Protein AF-A0A8S0UYD2-F1 (afdb_monomer)

Foldseek 3Di:
DVVVVQVVPDDDDDDQPADLEFPPLLAFAVPDDRDAQDCDPVDPDHCLVVVLVVVLVVLVVRVVVDPDLADDGNHDDPPPPPVVCRNVVRLVSNQVSNVVVPSHHDDDDDPVRRVVVVVVVVDDDDDDDDDDPFDANDPPRTPCCLVPAPVVQLVLLVVLVVLLLQLVVLCVQQDPDPPAQDLVLQVVLSVVCPPPCRSSNVDDPVVVVVSVVSNVVSVVSSLRSNQQSVQVVVCVPVVDPDPDDRDGDDDDPPVVVQDDCLQQDFDDPPDAREADDDDSDPDDDFDDDDHHYFAWFLCVVVLVVVCCVPVVADEDELVVLLVVLLVVVDPSNVVSVVCVVVVHDDQLLVSLVSVLVCVVVVPDPHHDYPPPDLAPNNVVNNCVVVVDDDQAAEAADDDPVLSVVRVVVQDPRDAYADDDDDDDDDDDDDDDDDHDDHDDDDDDDDDDDDDDGHDPQTDPVSVVVVVVSNVNRVVVLVVCVVVVRYDYFHSSDDPVVSSVSVVVVVVVVVVPDDD

pLDDT: mean 77.82, std 22.18, range [22.12, 98.69]

Radius of gyration: 37.87 Å; Cα contacts (8 Å, |Δi|>4): 490; chains: 1; bounding box: 91×52×120 Å

Sequence (515 aa):
MSDFFFSFTQIFTGIFPIHYDPPDGFTFEINDVSPPIQDDDLLFDYNVEERVNDFVAAALLQANVTRTNHIMWTMGTDFRYQYATSWFRQMDKFIHYVKMDGRVNALYSTPSIYTDAKHAANEQWPLKTGDFFPYADHENAYWTGYFTSRPALKRHVREMSGYFLAARQLEFFKGRNSSGPSTDALADALAIAQHHDAVSGTERQHVASDYALRLSIGYKEAEKVVASSLALLTDLRLNTTYEDSVPEFQQCPLLNISYCPPSEAHLTDEKSLIIIAYNALGWKRKEVIRIPVSGPGSGKGTQCAKIVQHFGYTHLSAGDLLREEIKSGSENGTMIQNMIKEGKLVPSELTVKLLQRAMNESGNDKFLIDGFPRNEENRVAFESVIGIVPEFVLFFDCSEEEMERRLLSRNQVKHVLCVPNGNFHVLSVSSTILCVFYLSSIYLPASFFSCLKGREDDNIETIKKRFKVFMESLPVIEYYNSKEKVRKIDAGKPVEEVFEAVKAVFTSSYDKVPA

InterPro domains:
  IPR000602 Glycoside hydrolase family 38, N-terminal domain [PF01074] (9-137)
  IPR000850 Adenylate kinase/UMP-CMP kinase [MF_00235] (289-507)
  IPR000850 Adenylate kinase/UMP-CMP kinase [PR00094] (291-304)
  IPR000850 Adenylate kinase/UMP-CMP kinase [PR00094] (319-333)
  IPR000850 Adenylate kinase/UMP-CMP kinase [PR00094] (367-383)
  IPR000850 Adenylate kinase/UMP-CMP kinase [PR00094] (455-470)
  IPR000850 Adenylate kinase/UMP-CMP kinase [cd01428] (295-498)
  IPR011013 Galactose mutarotase-like domain superfamily [SSF74650] (239-296)
  IPR011330 Glycoside hydrolase/deacetylase, beta/alpha-barrel [SSF88713] (7-138)
  IPR015341 Glycoside hydrolase family 38, central domain [PF09261] (141-233)
  IPR015341 Glycoside hydrolase family 38, central domain [SM00872] (141-215)
  IPR027291 Glycoside hydrolase 38, N-terminal domain superfamily [G3DSA:3.20.110.10] (4-104)
  IPR027417 P-loop containing nucleoside triphosphate hydrolase [G3DSA:3.40.50.300] (286-509)
  IPR027417 P-loop containing nucleoside triphosphate hydrolase [SSF52540] (295-507)
  IPR028995 Glycoside hydrolase families 57/38, central domain superfamily [SSF88688] (140-234)
  IPR033690 Adenylate kinase, conserved site [PS00113] (367-378)
  IPR037094 Glycoside hydrolase family 38, central domain superfamily [G3DSA:1.20.1270.50] (105-183)
  IPR037094 Glycoside hydrolase family 38, central domain superfamily [G3DSA:1.20.1270.50] (184-238)
  IPR050843 Glycosyl Hydrolase Family 38 [PTHR11607] (8-294)

Organism: NCBI:txid158383

Structure (mmCIF, N/CA/C/O backbone):
data_AF-A0A8S0UYD2-F1
#
_entry.id   AF-A0A8S0UYD2-F1
#
loop_
_atom_site.group_PDB
_atom_site.id
_atom_site.type_symbol
_atom_site.label_atom_id
_atom_site.label_alt_id
_atom_site.label_comp_id
_atom_site.label_asym_id
_atom_site.label_entity_id
_atom_site.label_seq_id
_atom_site.pdbx_PDB_ins_code
_atom_site.Cartn_x
_atom_site.Cartn_y
_atom_site.Cartn_z
_atom_site.occupancy
_atom_site.B_iso_or_equiv
_atom_site.auth_seq_id
_atom_site.auth_comp_id
_atom_site.auth_asym_id
_atom_site.auth_atom_id
_atom_site.pdbx_PDB_model_num
ATOM 1 N N . MET A 1 1 ? -19.304 -16.989 -25.440 1.00 44.22 1 MET A N 1
ATOM 2 C CA . MET A 1 1 ? -19.434 -15.738 -24.649 1.00 44.22 1 MET A CA 1
ATOM 3 C C . MET A 1 1 ? -18.085 -15.267 -24.108 1.00 44.22 1 MET A C 1
ATOM 5 O O . MET A 1 1 ? -17.885 -14.066 -24.048 1.00 44.22 1 MET A O 1
ATOM 9 N N . SER A 1 2 ? -17.161 -16.182 -23.782 1.00 51.31 2 SER A N 1
ATOM 10 C CA . SER A 1 2 ? -15.748 -15.904 -23.471 1.00 51.31 2 SER A CA 1
ATOM 11 C C . SER A 1 2 ? -15.058 -15.018 -24.517 1.00 51.31 2 SER A C 1
ATOM 13 O O . SER A 1 2 ? -14.596 -13.924 -24.209 1.00 51.31 2 SER A O 1
ATOM 15 N N . ASP A 1 3 ? -15.062 -15.468 -25.770 1.00 49.41 3 ASP A N 1
ATOM 16 C CA . ASP A 1 3 ? -14.160 -14.970 -26.818 1.00 49.41 3 ASP A CA 1
ATOM 17 C C . ASP A 1 3 ? -14.470 -13.530 -27.244 1.00 49.41 3 ASP A C 1
ATOM 19 O O . ASP A 1 3 ? -13.602 -12.824 -27.745 1.00 49.41 3 ASP A O 1
ATOM 23 N N . PHE A 1 4 ? -15.698 -13.069 -26.984 1.00 48.72 4 PHE A N 1
ATOM 24 C CA . PHE A 1 4 ? -16.138 -11.722 -27.327 1.00 48.72 4 PHE A CA 1
ATOM 25 C C . PHE A 1 4 ? -15.575 -10.653 -26.384 1.00 48.72 4 PHE A C 1
ATOM 27 O O . PHE A 1 4 ? -15.396 -9.526 -26.817 1.00 48.72 4 PHE A O 1
ATOM 34 N N . PHE A 1 5 ? -15.280 -10.968 -25.116 1.00 52.75 5 PHE A N 1
ATOM 35 C CA . PHE A 1 5 ? -14.714 -9.978 -24.186 1.00 52.75 5 PHE A CA 1
ATOM 36 C C . PHE A 1 5 ? -13.197 -9.813 -24.344 1.00 52.75 5 PHE A C 1
ATOM 38 O O . PHE A 1 5 ? -12.697 -8.700 -24.190 1.00 52.75 5 PHE A O 1
ATOM 45 N N . PHE A 1 6 ? -12.471 -10.883 -24.692 1.00 57.59 6 PHE A N 1
ATOM 46 C CA . PHE A 1 6 ? -11.002 -10.878 -24.714 1.00 57.59 6 PHE A CA 1
ATOM 47 C C . PHE A 1 6 ? -10.389 -9.840 -25.671 1.00 57.59 6 PHE A C 1
ATOM 49 O O . PHE A 1 6 ? -9.350 -9.271 -25.344 1.00 57.59 6 PHE A O 1
ATOM 56 N N . SER A 1 7 ? -11.023 -9.537 -26.811 1.00 67.44 7 SER A N 1
ATOM 57 C CA . SER A 1 7 ? -10.506 -8.534 -27.758 1.00 67.44 7 SER A CA 1
ATOM 58 C C . SER A 1 7 ? -10.722 -7.081 -27.318 1.00 67.44 7 SER A C 1
ATOM 60 O O . SER A 1 7 ? -10.004 -6.199 -27.783 1.00 67.44 7 SER A O 1
ATOM 62 N N . PHE A 1 8 ? -11.690 -6.802 -26.436 1.00 81.44 8 PHE A N 1
ATOM 63 C CA . PHE A 1 8 ? -11.972 -5.438 -25.957 1.00 81.44 8 PHE A CA 1
ATOM 64 C C . PHE A 1 8 ? -11.162 -5.045 -24.713 1.00 81.44 8 PHE A C 1
ATOM 66 O O . PHE A 1 8 ? -11.155 -3.875 -24.341 1.00 81.44 8 PHE A O 1
ATOM 73 N N . THR A 1 9 ? -10.474 -5.995 -24.074 1.00 88.38 9 THR A N 1
ATOM 74 C CA . THR A 1 9 ? -9.682 -5.773 -22.849 1.00 88.38 9 THR A CA 1
ATOM 75 C C . THR A 1 9 ? -8.192 -6.066 -23.053 1.00 88.38 9 THR A C 1
ATOM 77 O O . THR A 1 9 ? -7.515 -6.515 -22.130 1.00 88.38 9 THR A O 1
ATOM 80 N N . GLN A 1 10 ? -7.684 -5.867 -24.271 1.00 91.94 10 GLN A N 1
ATOM 81 C CA . GLN A 1 10 ? -6.274 -6.076 -24.608 1.00 91.94 10 GLN A CA 1
ATOM 82 C C . GLN A 1 10 ? -5.419 -4.830 -24.334 1.00 91.94 10 GLN A C 1
ATOM 84 O O . GLN A 1 10 ? -5.886 -3.698 -24.451 1.00 91.94 10 GLN A O 1
ATOM 89 N N . ILE A 1 11 ? -4.141 -5.047 -24.027 1.00 94.44 11 ILE A N 1
ATOM 90 C CA . ILE A 1 11 ? -3.106 -4.013 -23.928 1.00 94.44 11 ILE A CA 1
ATOM 91 C C . ILE A 1 11 ? -1.831 -4.535 -24.598 1.00 94.44 11 ILE A C 1
ATOM 93 O O . ILE A 1 11 ? -1.551 -5.732 -24.547 1.00 94.44 11 ILE A O 1
ATOM 97 N N . PHE A 1 12 ? -1.059 -3.658 -25.242 1.00 95.19 12 PHE A N 1
ATOM 98 C CA . PHE A 1 12 ? 0.257 -4.033 -25.755 1.00 95.19 12 PHE A CA 1
ATOM 99 C C . PHE A 1 12 ? 1.236 -4.194 -24.584 1.00 95.19 12 PHE A C 1
ATOM 101 O O . PHE A 1 12 ? 1.373 -3.292 -23.759 1.00 95.19 12 PHE A O 1
ATOM 108 N N . THR A 1 13 ? 1.909 -5.341 -24.490 1.00 95.75 13 THR A N 1
ATOM 109 C CA . THR A 1 13 ? 2.834 -5.652 -23.390 1.00 95.75 13 THR A CA 1
ATOM 110 C C . THR A 1 13 ? 4.209 -5.997 -23.944 1.00 95.75 13 THR A C 1
ATOM 112 O O . THR A 1 13 ? 4.386 -7.031 -24.585 1.00 95.75 13 THR A O 1
ATOM 115 N N . GLY A 1 14 ? 5.188 -5.133 -23.677 1.00 93.88 14 GLY A N 1
ATOM 116 C CA . GLY A 1 14 ? 6.603 -5.448 -23.852 1.00 93.88 14 GLY A CA 1
ATOM 117 C C . GLY A 1 14 ? 7.161 -6.107 -22.592 1.00 93.88 14 GLY A C 1
ATOM 118 O O . GLY A 1 14 ? 6.870 -5.659 -21.487 1.00 93.88 14 GLY A O 1
ATOM 119 N N . ILE A 1 15 ? 7.970 -7.150 -22.766 1.00 95.56 15 ILE A N 1
ATOM 120 C CA . ILE A 1 15 ? 8.764 -7.776 -21.702 1.00 95.56 15 ILE A CA 1
ATOM 121 C C . ILE A 1 15 ? 10.227 -7.494 -22.044 1.00 95.56 15 ILE A C 1
ATOM 123 O O . ILE A 1 15 ? 10.635 -7.722 -23.186 1.00 95.56 15 ILE A O 1
ATOM 127 N N . PHE A 1 16 ? 11.003 -6.954 -21.103 1.00 96.25 16 PHE A N 1
ATOM 128 C CA . PHE A 1 16 ? 12.426 -6.708 -21.339 1.00 96.25 16 PHE A CA 1
ATOM 129 C C . PHE A 1 16 ? 13.197 -8.038 -21.356 1.00 96.25 16 PHE A C 1
ATOM 131 O O . PHE A 1 16 ? 12.876 -8.912 -20.553 1.00 96.25 16 PHE A O 1
ATOM 138 N N . PRO A 1 17 ? 14.190 -8.231 -22.249 1.00 93.44 17 PRO A N 1
ATOM 139 C CA . PRO A 1 17 ? 14.828 -9.541 -22.400 1.00 93.44 17 PRO A CA 1
ATOM 140 C C . PRO A 1 17 ? 15.665 -10.009 -21.201 1.00 93.44 17 PRO A C 1
ATOM 142 O O . PRO A 1 17 ? 15.887 -11.210 -21.078 1.00 93.44 17 PRO A O 1
ATOM 145 N N . ILE A 1 18 ? 16.167 -9.083 -20.371 1.00 90.75 18 ILE A N 1
ATOM 146 C CA . ILE A 1 18 ? 17.077 -9.381 -19.250 1.00 90.75 18 ILE A CA 1
ATOM 147 C C . ILE A 1 18 ? 16.688 -8.568 -18.004 1.00 90.75 18 ILE A C 1
ATOM 149 O O . ILE A 1 18 ? 16.123 -9.119 -17.066 1.00 90.75 18 ILE A O 1
ATOM 153 N N . HIS A 1 19 ? 16.958 -7.258 -18.001 1.00 92.31 19 HIS A N 1
ATOM 154 C CA . HIS A 1 19 ? 16.721 -6.355 -16.868 1.00 92.31 19 HIS A CA 1
ATOM 155 C C . HIS A 1 19 ? 16.067 -5.042 -17.332 1.00 92.31 19 HIS A C 1
ATOM 157 O O . HIS A 1 19 ? 15.808 -4.860 -18.523 1.00 92.31 19 HIS A O 1
ATOM 163 N N . TYR A 1 20 ? 15.812 -4.127 -16.394 1.00 96.31 20 TYR A N 1
ATOM 164 C CA . TYR A 1 20 ? 15.424 -2.737 -16.673 1.00 96.31 20 TYR A CA 1
ATOM 165 C C . TYR A 1 20 ? 16.623 -1.773 -16.770 1.00 96.31 20 TYR A C 1
ATOM 167 O O . TYR A 1 20 ? 16.424 -0.568 -16.891 1.00 96.31 20 TYR A O 1
ATOM 175 N N . ASP A 1 21 ? 17.847 -2.298 -16.734 1.00 94.50 21 ASP A N 1
ATOM 176 C CA . ASP A 1 21 ? 19.098 -1.538 -16.837 1.00 94.50 21 ASP A CA 1
ATOM 177 C C . ASP A 1 21 ? 19.468 -1.254 -18.311 1.00 94.50 21 ASP A C 1
ATOM 179 O O . ASP A 1 21 ? 18.866 -1.836 -19.225 1.00 94.50 21 ASP A O 1
ATOM 183 N N . PRO A 1 22 ? 20.461 -0.382 -18.583 1.00 95.38 22 PRO A N 1
ATOM 184 C CA . PRO A 1 22 ? 21.109 -0.324 -19.891 1.00 95.38 22 PRO A CA 1
ATOM 185 C C . PRO A 1 22 ? 21.814 -1.657 -20.208 1.00 95.38 22 PRO A C 1
ATOM 187 O O . PRO A 1 22 ? 22.077 -2.445 -19.298 1.00 95.38 22 PRO A O 1
ATOM 190 N N . PRO A 1 23 ? 22.202 -1.908 -21.470 1.00 95.31 23 PRO A N 1
ATOM 191 C CA . PRO A 1 23 ? 23.140 -2.984 -21.777 1.00 95.31 23 PRO A CA 1
ATOM 192 C C . PRO A 1 23 ? 24.472 -2.807 -21.029 1.00 95.31 23 PRO A C 1
ATOM 194 O O . PRO A 1 23 ? 24.881 -1.681 -20.724 1.00 95.31 23 PRO A O 1
ATOM 197 N N . ASP A 1 24 ? 25.175 -3.914 -20.784 1.00 93.25 24 ASP A N 1
ATOM 198 C CA . ASP A 1 24 ? 26.468 -3.907 -20.095 1.00 93.25 24 ASP A CA 1
ATOM 199 C C . ASP A 1 24 ? 27.457 -2.928 -20.753 1.00 93.25 24 ASP A C 1
ATOM 201 O O . ASP A 1 24 ? 27.665 -2.938 -21.967 1.00 93.25 24 ASP A O 1
ATOM 205 N N . GLY A 1 25 ? 28.066 -2.057 -19.942 1.00 93.62 25 GLY A N 1
ATOM 206 C CA . GLY A 1 25 ? 28.987 -1.018 -20.414 1.00 93.62 25 GLY A CA 1
ATOM 207 C C . GLY A 1 25 ? 28.327 0.274 -20.922 1.00 93.62 25 GLY A C 1
ATOM 208 O O . GLY A 1 25 ? 29.028 1.100 -21.514 1.00 93.62 25 GLY A O 1
ATOM 209 N N . PHE A 1 26 ? 27.023 0.484 -20.690 1.00 95.50 26 PHE A N 1
ATOM 210 C CA . PHE A 1 26 ? 26.283 1.703 -21.074 1.00 95.50 26 PHE A CA 1
ATOM 211 C C . PHE A 1 26 ? 25.668 2.474 -19.884 1.00 95.50 26 PHE A C 1
ATOM 213 O O . PHE A 1 26 ? 24.672 3.187 -20.034 1.00 95.50 26 PHE A O 1
ATOM 220 N N . THR A 1 27 ? 26.277 2.366 -18.699 1.00 94.62 27 THR A N 1
ATOM 221 C CA . THR A 1 27 ? 25.845 3.049 -17.462 1.00 94.62 27 THR A CA 1
ATOM 222 C C . THR A 1 27 ? 26.747 4.249 -17.168 1.00 94.62 27 THR A C 1
ATOM 224 O O . THR A 1 27 ? 27.957 4.083 -17.017 1.00 94.62 27 THR A O 1
ATOM 227 N N . PHE A 1 28 ? 26.182 5.461 -17.086 1.00 93.94 28 PHE A N 1
ATOM 228 C CA . PHE A 1 28 ? 26.949 6.720 -17.160 1.00 93.94 28 PHE A CA 1
ATOM 229 C C . PHE A 1 28 ? 26.735 7.683 -15.976 1.00 93.94 28 PHE A C 1
ATOM 231 O O . PHE A 1 28 ? 26.745 8.903 -16.154 1.00 93.94 28 PHE A O 1
ATOM 238 N N . GLU A 1 29 ? 26.543 7.173 -14.759 1.00 91.00 29 GLU A N 1
ATOM 239 C CA . GLU A 1 29 ? 26.453 8.021 -13.560 1.00 91.00 29 GLU A CA 1
ATOM 240 C C . GLU A 1 29 ? 27.824 8.600 -13.142 1.00 91.00 29 GLU A C 1
ATOM 242 O O . GLU A 1 29 ? 28.879 8.190 -13.629 1.00 91.00 29 GLU A O 1
ATOM 247 N N . ILE A 1 30 ? 27.833 9.559 -12.209 1.00 83.38 30 ILE A N 1
ATOM 248 C CA . ILE A 1 30 ? 29.071 9.967 -11.526 1.00 83.38 30 ILE A CA 1
ATOM 249 C C . ILE A 1 30 ? 29.693 8.755 -10.811 1.00 83.38 30 ILE A C 1
ATOM 251 O O . ILE A 1 30 ? 29.009 8.048 -10.073 1.00 83.38 30 ILE A O 1
ATOM 255 N N . ASN A 1 31 ? 31.009 8.583 -10.977 1.00 78.81 31 ASN A N 1
ATOM 256 C CA . ASN A 1 31 ? 31.818 7.483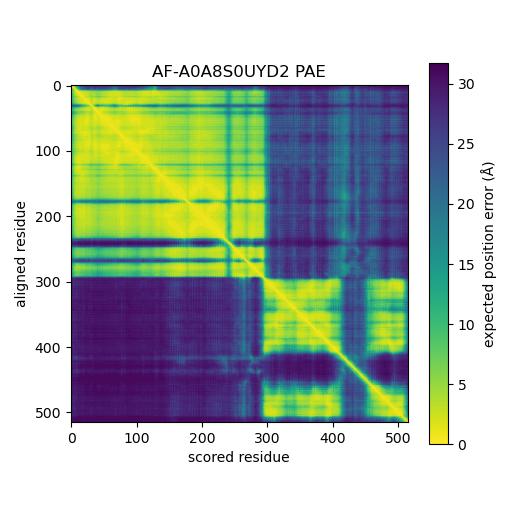 -10.431 1.00 78.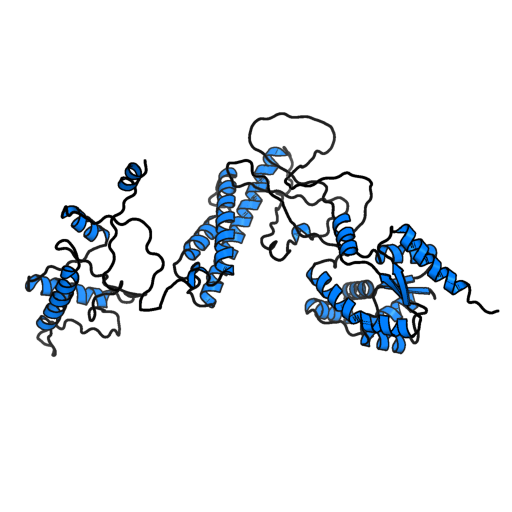81 31 ASN A CA 1
ATOM 257 C C . ASN A 1 31 ? 31.439 6.078 -10.947 1.00 78.81 31 ASN A C 1
ATOM 259 O O . ASN A 1 31 ? 31.791 5.088 -10.306 1.00 78.81 31 ASN A O 1
ATOM 263 N N . ASP A 1 32 ? 30.733 5.981 -12.077 1.00 71.75 32 ASP A N 1
ATOM 264 C CA . ASP A 1 32 ? 30.424 4.698 -12.715 1.00 71.75 32 ASP A CA 1
ATOM 265 C C . ASP A 1 32 ? 31.609 4.138 -13.529 1.00 71.75 32 ASP A C 1
ATOM 267 O O . ASP A 1 32 ? 32.587 4.837 -13.802 1.00 71.75 32 ASP A O 1
ATOM 271 N N . VAL A 1 33 ? 31.532 2.855 -13.889 1.00 68.56 33 VAL A N 1
ATOM 272 C CA . VAL A 1 33 ? 32.661 2.064 -14.418 1.00 68.56 33 VAL A CA 1
ATOM 273 C C . VAL A 1 33 ? 32.737 2.083 -15.953 1.00 68.56 33 VAL A C 1
ATOM 275 O O . VAL A 1 33 ? 33.790 1.798 -16.523 1.00 68.56 33 VAL A O 1
ATOM 278 N N . SER A 1 34 ? 31.643 2.419 -16.646 1.00 87.88 34 SER A N 1
ATOM 279 C CA . SER A 1 34 ? 31.587 2.354 -18.114 1.00 87.88 34 SER A CA 1
ATOM 280 C C . SER A 1 34 ? 32.520 3.378 -18.777 1.00 87.88 34 SER A C 1
ATOM 282 O O . SER A 1 34 ? 32.443 4.566 -18.446 1.00 87.88 34 SER A O 1
ATOM 284 N N . PRO A 1 35 ? 33.340 2.985 -19.771 1.00 89.56 35 PRO A N 1
ATOM 285 C CA . PRO A 1 35 ? 34.218 3.924 -20.454 1.00 89.56 35 PRO A CA 1
ATOM 286 C C . PRO A 1 35 ? 33.399 4.977 -21.228 1.00 89.56 35 PRO A C 1
ATOM 288 O O . PRO A 1 35 ? 32.506 4.615 -22.012 1.00 89.56 35 PRO A O 1
ATOM 291 N N . PRO A 1 36 ? 33.675 6.280 -21.027 1.00 92.31 36 PRO A N 1
ATOM 292 C CA . PRO A 1 36 ? 33.047 7.347 -21.796 1.00 92.31 36 PRO A CA 1
ATOM 293 C C . PRO A 1 36 ? 33.545 7.333 -23.244 1.00 92.31 36 PRO A C 1
ATOM 295 O O . PRO A 1 36 ? 34.636 6.838 -23.525 1.00 92.31 36 PRO A O 1
ATOM 298 N N . ILE A 1 37 ? 32.788 7.950 -24.152 1.00 95.56 37 ILE A N 1
ATOM 299 C CA . ILE A 1 37 ? 33.316 8.333 -25.460 1.00 95.56 37 ILE A CA 1
ATOM 300 C C . ILE A 1 37 ? 34.303 9.492 -25.267 1.00 95.56 37 ILE A C 1
ATOM 302 O O . ILE A 1 37 ? 33.920 10.599 -24.855 1.00 95.56 37 ILE A O 1
ATOM 306 N N . GLN A 1 38 ? 35.560 9.208 -25.591 1.00 95.62 38 GLN A N 1
ATOM 307 C CA . GLN A 1 38 ? 36.653 10.149 -25.786 1.00 95.62 38 GLN A CA 1
ATOM 308 C C . GLN A 1 38 ? 36.742 10.412 -27.302 1.00 95.62 38 GLN A C 1
ATOM 310 O O . GLN A 1 38 ? 37.099 9.523 -28.076 1.00 95.62 38 GLN A O 1
ATOM 315 N N . ASP A 1 39 ? 36.331 11.610 -27.715 1.00 96.69 39 ASP A N 1
ATOM 316 C CA . ASP A 1 39 ? 36.219 12.076 -29.103 1.00 96.69 39 ASP A CA 1
ATOM 317 C C . ASP A 1 39 ? 37.016 13.365 -29.387 1.00 96.69 39 ASP A C 1
ATOM 319 O O . ASP A 1 39 ? 36.940 13.901 -30.493 1.00 96.69 39 ASP A O 1
ATOM 323 N N . ASP A 1 40 ? 37.782 13.851 -28.409 1.00 95.88 40 ASP A N 1
ATOM 324 C CA . ASP A 1 40 ? 38.728 14.955 -28.548 1.00 95.88 40 ASP A CA 1
ATOM 325 C C . ASP A 1 40 ? 40.058 14.385 -29.062 1.00 95.88 40 ASP A C 1
ATOM 327 O O . ASP A 1 40 ? 40.718 13.589 -28.385 1.00 95.88 40 ASP A O 1
ATOM 331 N N . ASP A 1 41 ? 40.440 14.758 -30.282 1.00 94.75 41 ASP A N 1
ATOM 332 C CA . ASP A 1 41 ? 41.656 14.295 -30.955 1.00 94.75 41 ASP A CA 1
ATOM 333 C C . ASP A 1 41 ? 42.945 14.903 -30.372 1.00 94.75 41 ASP A C 1
ATOM 335 O O . ASP A 1 41 ? 44.047 14.449 -30.692 1.00 94.75 41 ASP A O 1
ATOM 339 N N . LEU A 1 42 ? 42.824 15.891 -29.477 1.00 96.75 42 LEU A N 1
ATOM 340 C CA . LEU A 1 42 ? 43.932 16.487 -28.728 1.00 96.75 42 LEU A CA 1
ATOM 341 C C . LEU A 1 42 ? 44.203 15.773 -27.393 1.00 96.75 42 LEU A C 1
ATOM 343 O O . LEU A 1 42 ? 45.209 16.061 -26.737 1.00 96.75 42 LEU A O 1
ATOM 347 N N . LEU A 1 43 ? 43.324 14.855 -26.979 1.00 95.12 43 LEU A N 1
ATOM 348 C CA . LEU A 1 43 ? 43.462 14.049 -25.767 1.00 95.12 43 LEU A CA 1
ATOM 349 C C . LEU A 1 43 ? 43.851 12.601 -26.108 1.00 95.12 43 LEU A C 1
ATOM 351 O O . LEU A 1 43 ? 43.548 12.079 -27.180 1.00 95.12 43 LEU A O 1
ATOM 355 N N . PHE A 1 44 ? 44.533 11.929 -25.178 1.00 94.94 44 PHE A N 1
ATOM 356 C CA . PHE A 1 44 ? 44.845 10.504 -25.323 1.00 94.94 44 PHE A CA 1
ATOM 357 C C . PHE A 1 44 ? 43.581 9.631 -25.242 1.00 94.94 44 PHE A C 1
ATOM 359 O O . PHE A 1 44 ? 42.501 10.102 -24.884 1.00 94.94 44 PHE A O 1
ATOM 366 N N . ASP A 1 45 ? 43.728 8.352 -25.589 1.00 93.38 45 ASP A N 1
ATOM 367 C CA . ASP A 1 45 ? 42.693 7.321 -25.437 1.00 93.38 45 ASP A CA 1
ATOM 368 C C . ASP A 1 45 ? 41.388 7.592 -26.222 1.00 93.38 45 ASP A C 1
ATOM 370 O O . ASP A 1 45 ? 40.297 7.227 -25.785 1.00 93.38 45 ASP A O 1
ATOM 374 N N . TYR A 1 46 ? 41.499 8.223 -27.402 1.00 96.81 46 TYR A N 1
ATOM 375 C CA . TYR A 1 46 ? 40.399 8.379 -28.365 1.00 96.81 46 TYR A CA 1
ATOM 376 C C . TYR A 1 46 ? 39.798 7.012 -28.731 1.00 96.81 46 TYR A C 1
ATOM 378 O O . TYR A 1 46 ? 40.512 6.135 -29.221 1.00 96.81 46 TYR A O 1
ATOM 386 N N . ASN A 1 47 ? 38.489 6.828 -28.522 1.00 97.56 47 ASN A N 1
ATOM 387 C CA . ASN A 1 47 ? 37.855 5.500 -28.537 1.00 97.56 47 ASN A CA 1
ATOM 388 C C . ASN A 1 47 ? 36.511 5.424 -29.293 1.00 97.56 47 ASN A C 1
ATOM 390 O O . ASN A 1 47 ? 35.763 4.459 -29.134 1.00 97.56 47 ASN A O 1
ATOM 394 N N . VAL A 1 48 ? 36.187 6.417 -30.131 1.00 97.88 48 VAL A N 1
ATOM 395 C CA . VAL A 1 48 ? 34.885 6.503 -30.828 1.00 97.88 48 VAL A CA 1
ATOM 396 C C . VAL A 1 48 ? 34.521 5.220 -31.588 1.00 97.88 48 VAL A C 1
ATOM 398 O O . VAL A 1 48 ? 33.402 4.731 -31.445 1.00 97.88 48 VAL A O 1
ATOM 401 N N . GLU A 1 49 ? 35.443 4.655 -32.376 1.00 97.56 49 GLU A N 1
ATOM 402 C CA . GLU A 1 49 ? 35.172 3.455 -33.186 1.00 97.56 49 GLU A CA 1
ATOM 403 C C . GLU A 1 49 ? 34.852 2.226 -32.318 1.00 97.56 49 GLU A C 1
ATOM 405 O O . GLU A 1 49 ? 33.889 1.509 -32.594 1.00 97.56 49 GLU A O 1
ATOM 410 N N . GLU A 1 50 ? 35.613 2.011 -31.242 1.00 97.81 50 GLU A N 1
ATOM 411 C CA . GLU A 1 50 ? 35.393 0.937 -30.265 1.00 97.81 50 GLU A CA 1
ATOM 412 C C . GLU A 1 50 ? 33.993 1.046 -29.649 1.00 97.81 50 GLU A C 1
ATOM 414 O O . GLU A 1 50 ? 33.189 0.120 -29.747 1.00 97.81 50 GLU A O 1
ATOM 419 N N . ARG A 1 51 ? 33.644 2.224 -29.120 1.00 97.81 51 ARG A N 1
ATOM 420 C CA . ARG A 1 51 ? 32.359 2.433 -28.440 1.00 97.81 51 ARG A CA 1
ATOM 421 C C . ARG A 1 51 ? 31.169 2.353 -29.401 1.00 97.81 51 ARG A C 1
ATOM 423 O O . ARG A 1 51 ? 30.118 1.832 -29.028 1.00 97.81 51 ARG A O 1
ATOM 430 N N . VAL A 1 52 ? 31.311 2.801 -30.651 1.00 98.38 52 VAL A N 1
ATOM 431 C CA . VAL A 1 52 ? 30.281 2.595 -31.688 1.00 98.38 52 VAL A CA 1
ATOM 432 C C . VAL A 1 52 ? 30.125 1.108 -32.025 1.00 98.38 52 VAL A C 1
ATOM 434 O O . VAL A 1 52 ? 28.993 0.640 -32.160 1.00 98.38 52 VAL A O 1
ATOM 437 N N . ASN A 1 53 ? 31.220 0.346 -32.114 1.00 98.44 53 ASN A N 1
ATOM 438 C CA . ASN A 1 53 ? 31.162 -1.102 -32.323 1.00 98.44 53 ASN A CA 1
ATOM 439 C C . ASN A 1 53 ? 30.446 -1.822 -31.167 1.00 98.44 53 ASN A C 1
ATOM 441 O O . ASN A 1 53 ? 29.569 -2.646 -31.440 1.00 98.44 53 ASN A O 1
ATOM 445 N N . ASP A 1 54 ? 30.732 -1.463 -29.910 1.00 98.12 54 ASP A N 1
ATOM 446 C CA . ASP A 1 54 ? 30.017 -1.981 -28.733 1.00 98.12 54 ASP A CA 1
ATOM 447 C C . ASP A 1 54 ? 28.508 -1.706 -28.828 1.00 98.12 54 ASP A C 1
ATOM 449 O O . ASP A 1 54 ? 27.683 -2.599 -28.614 1.00 98.12 54 ASP A O 1
ATOM 453 N N . PHE A 1 55 ? 28.136 -0.470 -29.188 1.00 98.38 55 PHE A N 1
ATOM 454 C CA . PHE A 1 55 ? 26.737 -0.048 -29.289 1.00 98.38 55 PHE A CA 1
ATOM 455 C C . PHE A 1 55 ? 25.995 -0.861 -30.356 1.00 98.38 55 PHE A C 1
ATOM 457 O O . PHE A 1 55 ? 24.903 -1.378 -30.111 1.00 98.38 55 PHE A O 1
ATOM 464 N N . VAL A 1 56 ? 26.598 -1.005 -31.541 1.00 98.44 56 VAL A N 1
ATOM 465 C CA . VAL A 1 56 ? 26.041 -1.791 -32.649 1.00 98.44 56 VAL A CA 1
ATOM 466 C C . VAL A 1 56 ? 25.906 -3.266 -32.256 1.00 98.44 56 VAL A C 1
ATOM 468 O O . VAL A 1 56 ? 24.863 -3.865 -32.518 1.00 98.44 56 VAL A O 1
ATOM 471 N N . ALA A 1 57 ? 26.908 -3.848 -31.590 1.00 98.25 57 ALA A N 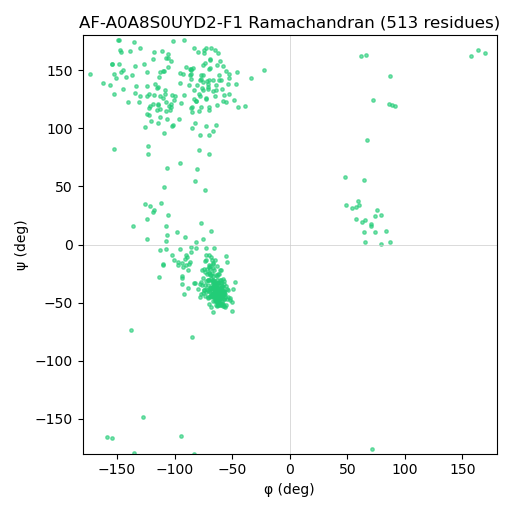1
ATOM 472 C CA . ALA A 1 57 ? 26.872 -5.240 -31.145 1.00 98.25 57 ALA A CA 1
ATOM 473 C C . ALA A 1 57 ? 25.734 -5.500 -30.142 1.00 98.25 57 ALA A C 1
ATOM 475 O O . ALA A 1 57 ? 24.930 -6.415 -30.348 1.00 98.25 57 ALA A O 1
ATOM 476 N N . ALA A 1 58 ? 25.606 -4.661 -29.109 1.00 97.81 58 ALA A N 1
ATOM 477 C CA . ALA A 1 58 ? 24.523 -4.753 -28.129 1.00 97.81 58 ALA A CA 1
ATOM 478 C C . ALA A 1 58 ? 23.136 -4.553 -28.773 1.00 97.81 58 ALA A C 1
ATOM 480 O O . ALA A 1 58 ? 22.183 -5.271 -28.456 1.00 97.81 58 ALA A O 1
ATOM 481 N N . ALA A 1 59 ? 23.016 -3.617 -29.723 1.00 98.19 59 ALA A N 1
ATOM 482 C CA . ALA A 1 59 ? 21.752 -3.326 -30.395 1.00 98.19 59 ALA A CA 1
ATOM 483 C C . ALA A 1 59 ? 21.293 -4.502 -31.271 1.00 98.19 59 ALA A C 1
ATOM 485 O O . ALA A 1 59 ? 20.129 -4.903 -31.217 1.00 98.19 59 ALA A O 1
ATOM 486 N N . LEU A 1 60 ? 22.210 -5.102 -32.037 1.00 97.81 60 LEU A N 1
ATOM 487 C CA . LEU A 1 60 ? 21.918 -6.274 -32.865 1.00 97.81 60 LEU A CA 1
ATOM 488 C C . LEU A 1 60 ? 21.573 -7.510 -32.020 1.00 97.81 60 LEU A C 1
ATOM 490 O O . LEU A 1 60 ? 20.673 -8.266 -32.393 1.00 97.81 60 LEU A O 1
ATOM 494 N N . LEU A 1 61 ? 22.215 -7.687 -30.859 1.00 96.88 61 LEU A N 1
ATOM 495 C CA . LEU A 1 61 ? 21.903 -8.772 -29.925 1.00 96.88 61 LEU A CA 1
ATOM 496 C C . LEU A 1 61 ? 20.456 -8.681 -29.414 1.00 96.88 61 LEU A C 1
ATOM 498 O O . LEU A 1 61 ? 19.731 -9.676 -29.450 1.00 96.88 61 LEU A O 1
ATOM 502 N N . GLN A 1 62 ? 19.996 -7.492 -29.012 1.00 97.75 62 GLN A N 1
ATOM 503 C CA . GLN A 1 62 ? 18.604 -7.297 -28.588 1.00 97.75 62 GLN A CA 1
ATOM 504 C C . GLN A 1 62 ? 17.608 -7.362 -29.759 1.00 97.75 62 GLN A C 1
ATOM 506 O O . GLN A 1 62 ? 16.494 -7.872 -29.599 1.00 97.75 62 GLN A O 1
ATOM 511 N N . ALA A 1 63 ? 17.990 -6.876 -30.944 1.00 97.56 63 ALA A N 1
ATOM 512 C CA . ALA A 1 63 ? 17.156 -6.960 -32.141 1.00 97.56 63 ALA A CA 1
ATOM 513 C C . ALA A 1 63 ? 16.860 -8.419 -32.530 1.00 97.56 63 ALA A C 1
ATOM 515 O O . ALA A 1 63 ? 15.735 -8.731 -32.907 1.00 97.56 63 ALA A O 1
ATOM 516 N N . ASN A 1 64 ? 17.818 -9.334 -32.345 1.00 97.19 64 ASN A N 1
ATOM 517 C CA . ASN A 1 64 ? 17.656 -10.760 -32.651 1.00 97.19 64 ASN A CA 1
ATOM 518 C C . ASN A 1 64 ? 16.533 -11.457 -31.847 1.00 97.19 64 ASN A C 1
ATOM 520 O O . ASN A 1 64 ? 16.003 -12.476 -32.282 1.00 97.19 64 ASN A O 1
ATOM 524 N N . VAL A 1 65 ? 16.137 -10.908 -30.690 1.00 96.69 65 VAL A N 1
ATOM 525 C CA . VAL A 1 65 ? 15.030 -11.430 -29.859 1.00 96.69 65 VAL A CA 1
ATOM 526 C C . VAL A 1 65 ? 13.764 -10.562 -29.910 1.00 96.69 65 VAL A C 1
ATOM 528 O O . VAL A 1 65 ? 12.807 -10.810 -29.177 1.00 96.69 65 VAL A O 1
ATOM 531 N N . THR A 1 66 ? 13.724 -9.556 -30.790 1.00 96.75 66 THR A N 1
ATOM 532 C CA . THR A 1 66 ? 12.655 -8.549 -30.859 1.00 96.75 66 THR A CA 1
ATOM 533 C C . THR A 1 66 ? 12.020 -8.513 -32.256 1.00 96.75 66 THR A C 1
ATOM 535 O O . THR A 1 66 ? 12.709 -8.355 -33.254 1.00 96.75 66 THR A O 1
ATOM 538 N N . ARG A 1 67 ? 10.683 -8.617 -32.360 1.00 96.94 67 ARG A N 1
ATOM 539 C CA . ARG A 1 67 ? 9.968 -8.380 -33.639 1.00 96.94 67 ARG A CA 1
ATOM 540 C C . ARG A 1 67 ? 10.021 -6.897 -34.016 1.00 96.94 67 ARG A C 1
ATOM 542 O O . ARG A 1 67 ? 9.978 -6.071 -33.112 1.00 96.94 67 ARG A O 1
ATOM 549 N N . THR A 1 68 ? 9.962 -6.570 -35.309 1.00 97.19 68 THR A N 1
ATOM 550 C CA . THR A 1 68 ? 10.229 -5.238 -35.908 1.00 97.19 68 THR A CA 1
ATOM 551 C C . THR A 1 68 ? 11.683 -4.764 -35.794 1.00 97.19 68 THR A C 1
ATOM 553 O O . THR A 1 68 ? 12.456 -5.217 -34.960 1.00 97.19 68 THR A O 1
ATOM 556 N N . ASN A 1 69 ? 12.032 -3.768 -36.607 1.00 97.00 69 ASN A N 1
ATOM 557 C CA . ASN A 1 69 ? 13.297 -3.026 -36.598 1.00 97.00 69 ASN A CA 1
ATOM 558 C C . ASN A 1 69 ? 13.412 -1.973 -35.469 1.00 97.00 69 ASN A C 1
ATOM 560 O O . ASN A 1 69 ? 14.225 -1.056 -35.568 1.00 97.00 69 ASN A O 1
ATOM 564 N N . HIS A 1 70 ? 12.595 -2.067 -34.415 1.00 98.12 70 HIS A N 1
ATOM 565 C CA . HIS A 1 70 ? 12.597 -1.130 -33.288 1.00 98.12 70 HIS A CA 1
ATOM 566 C C . HIS A 1 70 ? 12.861 -1.876 -31.976 1.00 98.12 70 HIS A C 1
ATOM 568 O O . HIS A 1 70 ? 12.054 -2.710 -31.565 1.00 98.12 70 HIS A O 1
ATOM 574 N N . ILE A 1 71 ? 13.947 -1.528 -31.286 1.00 98.06 71 ILE A N 1
ATOM 575 C CA . ILE A 1 71 ? 14.256 -1.958 -29.912 1.00 98.06 71 ILE A CA 1
ATOM 576 C C . ILE A 1 71 ? 14.156 -0.766 -28.950 1.00 98.06 71 ILE A C 1
ATOM 578 O O . ILE A 1 71 ? 14.090 0.381 -29.390 1.00 98.06 71 ILE A O 1
ATOM 582 N N . MET A 1 72 ? 14.139 -1.033 -27.645 1.00 98.12 72 MET A N 1
ATOM 583 C CA . MET A 1 72 ? 14.172 -0.002 -26.606 1.00 98.12 72 MET A CA 1
ATOM 584 C C . MET A 1 72 ? 15.254 -0.342 -25.586 1.00 98.12 72 MET A C 1
ATOM 586 O O . MET A 1 72 ? 15.264 -1.452 -25.053 1.00 98.12 72 MET A O 1
ATOM 590 N N . TRP A 1 73 ? 16.133 0.622 -25.315 1.00 98.12 73 TRP A N 1
ATOM 591 C CA . TRP A 1 73 ? 17.078 0.584 -24.201 1.00 98.12 73 TRP A CA 1
ATOM 592 C C . TRP A 1 73 ? 16.537 1.442 -23.068 1.00 98.12 73 TRP A C 1
ATOM 594 O O . TRP A 1 73 ? 16.253 2.629 -23.246 1.00 98.12 73 TRP A O 1
ATOM 604 N N . THR A 1 74 ? 16.395 0.841 -21.896 1.00 97.56 74 THR A N 1
ATOM 605 C CA . THR A 1 74 ? 16.085 1.531 -20.648 1.00 97.56 74 THR A CA 1
ATOM 606 C C . THR A 1 74 ? 17.368 2.159 -20.116 1.00 97.56 74 THR A C 1
ATOM 608 O O . THR A 1 74 ? 18.058 1.602 -19.274 1.00 97.56 74 THR A O 1
ATOM 611 N N . MET A 1 75 ? 17.724 3.324 -20.665 1.00 96.94 75 MET A N 1
ATOM 612 C CA . MET A 1 75 ? 18.922 4.073 -20.277 1.00 96.94 75 MET A CA 1
ATOM 613 C C . MET A 1 75 ? 18.761 4.664 -18.869 1.00 96.94 75 MET A C 1
ATOM 615 O O . MET A 1 75 ? 18.455 5.844 -18.726 1.00 96.94 75 MET A O 1
ATOM 619 N N . GLY A 1 76 ? 18.927 3.846 -17.832 1.00 94.19 76 GLY A N 1
ATOM 620 C CA . GLY A 1 76 ? 18.824 4.219 -16.423 1.00 94.19 76 GLY A CA 1
ATOM 621 C C . GLY A 1 76 ? 18.659 2.993 -15.526 1.00 94.19 76 GLY A C 1
ATOM 622 O O . GLY A 1 76 ? 18.398 1.901 -16.007 1.00 94.19 76 GLY A O 1
ATOM 623 N N . THR A 1 77 ? 18.816 3.176 -14.218 1.00 92.69 77 THR A N 1
ATOM 624 C CA . THR A 1 77 ? 18.538 2.154 -13.193 1.00 92.69 77 THR A CA 1
ATOM 625 C C . THR A 1 77 ? 18.205 2.867 -11.869 1.00 92.69 77 THR A C 1
ATOM 627 O O . THR A 1 77 ? 17.964 4.082 -11.869 1.00 92.69 77 THR A O 1
ATOM 630 N N . ASP A 1 78 ? 18.180 2.149 -10.749 1.00 94.50 78 ASP A N 1
ATOM 631 C CA . ASP A 1 78 ? 17.822 2.627 -9.411 1.00 94.50 78 ASP A CA 1
ATOM 632 C C . ASP A 1 78 ? 18.479 3.971 -9.052 1.00 94.50 78 ASP A C 1
ATOM 634 O O . ASP A 1 78 ? 19.704 4.095 -8.967 1.00 94.50 78 ASP A O 1
ATOM 638 N N . PHE A 1 79 ? 17.639 4.987 -8.819 1.00 93.94 79 PHE A N 1
ATOM 639 C CA . PHE A 1 79 ? 18.016 6.332 -8.355 1.00 93.94 79 PHE A CA 1
ATOM 640 C C . PHE A 1 79 ? 19.176 6.996 -9.132 1.00 93.94 79 PHE A C 1
ATOM 642 O O . PHE A 1 79 ? 19.972 7.751 -8.561 1.00 93.94 79 PHE A O 1
ATOM 649 N N . ARG A 1 80 ? 19.270 6.726 -10.441 1.00 92.56 80 ARG A N 1
ATOM 650 C CA . ARG A 1 80 ? 20.217 7.373 -11.365 1.00 92.56 80 ARG A CA 1
ATOM 651 C C . ARG A 1 80 ? 19.707 8.725 -11.880 1.00 92.56 80 ARG A C 1
ATOM 653 O O . ARG A 1 80 ? 18.630 9.181 -11.508 1.00 92.56 80 ARG A O 1
ATOM 660 N N . TYR A 1 81 ? 20.511 9.373 -12.724 1.00 95.25 81 TYR A N 1
ATOM 661 C CA . TYR A 1 81 ? 20.350 10.749 -13.213 1.00 95.25 81 TYR A CA 1
ATOM 662 C C . TYR A 1 81 ? 20.484 11.826 -12.123 1.00 95.25 81 TYR A C 1
ATOM 664 O O . TYR A 1 81 ? 20.076 12.970 -12.331 1.00 95.25 81 TYR A O 1
ATOM 672 N N . GLN A 1 82 ? 21.140 11.510 -10.997 1.00 94.19 82 GLN A N 1
ATOM 673 C CA . GLN A 1 82 ? 21.475 12.502 -9.964 1.00 94.19 82 GLN A CA 1
ATOM 674 C C . GLN A 1 82 ? 22.344 13.628 -10.537 1.00 94.19 82 GLN A C 1
ATOM 676 O O . GLN A 1 82 ? 22.149 14.796 -10.199 1.00 94.19 82 GLN A O 1
ATOM 681 N N . TYR A 1 83 ? 23.234 13.297 -11.477 1.00 94.62 83 TYR A N 1
ATOM 682 C CA . TYR A 1 83 ? 23.842 14.270 -12.380 1.00 94.62 83 TYR A CA 1
ATOM 683 C C . TYR A 1 83 ? 23.585 13.882 -13.838 1.00 94.62 83 TYR A C 1
ATOM 685 O O . TYR A 1 83 ? 24.449 13.367 -14.550 1.00 94.62 83 TYR A O 1
ATOM 693 N N . ALA A 1 84 ? 22.359 14.161 -14.284 1.00 96.00 84 ALA A N 1
ATOM 694 C CA . ALA A 1 84 ? 21.847 13.842 -15.615 1.00 96.00 84 ALA A CA 1
ATOM 695 C C . ALA A 1 84 ? 22.780 14.228 -16.783 1.00 96.00 84 ALA A C 1
ATOM 697 O O . ALA A 1 84 ? 22.831 13.517 -17.784 1.00 96.00 84 ALA A O 1
ATOM 698 N N . THR A 1 85 ? 23.564 15.306 -16.661 1.00 96.00 85 THR A N 1
ATOM 699 C CA . THR A 1 85 ? 24.548 15.727 -17.676 1.00 96.00 85 THR A CA 1
ATOM 700 C C . THR A 1 85 ? 25.581 14.643 -17.994 1.00 96.00 85 THR A C 1
ATOM 702 O O . THR A 1 85 ? 26.036 14.566 -19.133 1.00 96.00 85 THR A O 1
ATOM 705 N N . SER A 1 86 ? 25.944 13.785 -17.031 1.00 94.56 86 SER A N 1
ATOM 706 C CA . SER A 1 86 ? 26.870 12.673 -17.280 1.00 94.56 86 SER A CA 1
ATOM 707 C C . SER A 1 86 ? 26.293 11.677 -18.290 1.00 94.56 86 SER A C 1
ATOM 709 O O . SER A 1 86 ? 26.972 11.328 -19.256 1.00 94.56 86 SER A O 1
ATOM 711 N N . TRP A 1 87 ? 25.013 11.327 -18.132 1.00 96.12 87 TRP A N 1
ATOM 712 C CA . TRP A 1 87 ? 24.265 10.465 -19.045 1.00 96.12 87 TRP A CA 1
ATOM 713 C C . TRP A 1 87 ? 24.020 11.130 -20.402 1.00 96.12 87 TRP A C 1
ATOM 715 O O . TRP A 1 87 ? 24.389 10.566 -21.431 1.00 96.12 87 TRP A O 1
ATOM 725 N N . PHE A 1 88 ? 23.444 12.339 -20.420 1.00 97.44 88 PHE A N 1
ATOM 726 C CA . PHE A 1 88 ? 23.106 13.037 -21.668 1.00 97.44 88 PHE A CA 1
ATOM 727 C C . PHE A 1 88 ? 24.337 13.307 -22.540 1.00 97.44 88 PHE A C 1
ATOM 729 O O . PHE A 1 88 ? 24.298 13.034 -23.734 1.00 97.44 88 PHE A O 1
ATOM 736 N N . ARG A 1 89 ? 25.474 13.705 -21.952 1.00 96.06 89 ARG A N 1
ATOM 737 C CA . ARG A 1 89 ? 26.733 13.897 -22.695 1.00 96.06 89 ARG A CA 1
ATOM 738 C C . ARG A 1 89 ? 27.195 12.632 -23.423 1.00 96.06 89 ARG A C 1
ATOM 740 O O . ARG A 1 89 ? 27.762 12.743 -24.504 1.00 96.06 89 ARG A O 1
ATOM 747 N N . GLN A 1 90 ? 27.000 11.448 -22.839 1.00 96.69 90 GLN A N 1
ATOM 748 C CA . GLN A 1 90 ? 27.362 10.193 -23.503 1.00 96.69 90 GLN A CA 1
ATOM 749 C C . GLN A 1 90 ? 26.320 9.807 -24.552 1.00 96.69 90 GLN A C 1
ATOM 751 O O . GLN A 1 90 ? 26.687 9.494 -25.680 1.00 96.69 90 GLN A O 1
ATOM 756 N N . MET A 1 91 ? 25.029 9.892 -24.223 1.00 97.88 91 MET A N 1
ATOM 757 C CA . MET A 1 91 ? 23.947 9.581 -25.162 1.00 97.88 91 MET A CA 1
ATOM 758 C C . MET A 1 91 ? 23.968 10.481 -26.408 1.00 97.88 91 MET A C 1
ATOM 760 O O . MET A 1 91 ? 23.794 9.966 -27.509 1.00 97.88 91 MET A O 1
ATOM 764 N N . ASP A 1 92 ? 24.269 11.775 -26.272 1.00 98.56 92 ASP A N 1
ATOM 765 C CA . ASP A 1 92 ? 24.436 12.701 -27.401 1.00 98.56 92 ASP A CA 1
ATOM 766 C C . ASP A 1 92 ? 25.573 12.256 -28.333 1.00 98.56 92 ASP A C 1
ATOM 768 O O . ASP A 1 92 ? 25.388 12.196 -29.551 1.00 98.56 92 ASP A O 1
ATOM 772 N N . LYS A 1 93 ? 26.729 11.874 -27.768 1.00 98.12 93 LYS A N 1
ATOM 773 C CA . LYS A 1 93 ? 27.865 11.339 -28.533 1.00 98.12 93 LYS A CA 1
ATOM 774 C C . LYS A 1 93 ? 27.518 10.017 -29.215 1.00 98.12 93 LYS A C 1
ATOM 776 O O . LYS A 1 93 ? 27.778 9.877 -30.407 1.00 98.12 93 LYS A O 1
ATOM 781 N N . PHE A 1 94 ? 26.879 9.074 -28.518 1.00 98.31 94 PHE A N 1
ATOM 782 C CA . PHE A 1 94 ? 26.422 7.822 -29.133 1.00 98.31 94 PHE A CA 1
ATOM 783 C C . PHE A 1 94 ? 25.452 8.092 -30.287 1.00 98.31 94 PHE A C 1
ATOM 785 O O . PHE A 1 94 ? 25.684 7.608 -31.389 1.00 98.31 94 PHE A O 1
ATOM 792 N N . ILE A 1 95 ? 24.421 8.919 -30.087 1.00 98.56 95 ILE A N 1
ATOM 793 C CA . ILE A 1 95 ? 23.466 9.290 -31.144 1.00 98.56 95 ILE A CA 1
ATOM 794 C C . ILE A 1 95 ? 24.184 9.948 -32.331 1.00 98.56 95 ILE A C 1
ATOM 796 O O . ILE A 1 95 ? 23.847 9.657 -33.478 1.00 98.56 95 ILE A O 1
ATOM 800 N N . HIS A 1 96 ? 25.184 10.798 -32.085 1.00 98.44 96 HIS A N 1
ATOM 801 C CA . HIS A 1 96 ? 25.974 11.441 -33.133 1.00 98.44 96 HIS A CA 1
ATOM 802 C C . HIS A 1 96 ? 26.825 10.439 -33.931 1.00 98.44 96 HIS A C 1
ATOM 804 O O . HIS A 1 96 ? 26.653 10.326 -35.147 1.00 98.44 96 HIS A O 1
ATOM 810 N N . TYR A 1 97 ? 27.708 9.687 -33.268 1.00 98.50 97 TYR A N 1
ATOM 811 C CA . TYR A 1 97 ? 28.668 8.806 -33.936 1.00 98.50 97 TYR A CA 1
ATOM 812 C C . TYR A 1 97 ? 28.020 7.549 -34.527 1.00 98.50 97 TYR A C 1
ATOM 814 O O . TYR A 1 97 ? 28.338 7.192 -35.658 1.00 98.50 97 TYR A O 1
ATOM 822 N N . VAL A 1 98 ? 27.039 6.939 -33.851 1.00 98.12 98 VAL A N 1
ATOM 823 C CA . VAL A 1 98 ? 26.279 5.794 -34.394 1.00 98.12 98 VAL A CA 1
ATOM 824 C C . VAL A 1 98 ? 25.495 6.198 -35.647 1.00 98.12 98 VAL A C 1
ATOM 826 O O . VAL A 1 98 ? 25.425 5.436 -36.608 1.00 98.12 98 VAL A O 1
ATOM 829 N N . LYS A 1 99 ? 24.952 7.422 -35.692 1.00 97.00 99 LYS A N 1
ATOM 830 C CA . LYS A 1 99 ? 24.266 7.940 -36.885 1.00 97.00 99 LYS A CA 1
ATOM 831 C C . LYS A 1 99 ? 25.220 8.239 -38.047 1.00 97.00 99 LYS A C 1
ATOM 833 O O . LYS A 1 99 ? 24.797 8.138 -39.196 1.00 97.00 99 LYS A O 1
ATOM 838 N N . MET A 1 100 ? 26.468 8.624 -37.771 1.00 97.44 100 MET A N 1
ATOM 839 C CA . MET A 1 100 ? 27.490 8.814 -38.812 1.00 97.44 100 MET A CA 1
ATOM 840 C C . MET A 1 100 ? 28.044 7.487 -39.339 1.00 97.44 100 MET A C 1
ATOM 842 O O . MET A 1 100 ? 28.310 7.381 -40.532 1.00 97.44 100 MET A O 1
ATOM 846 N N . ASP A 1 101 ? 28.164 6.478 -38.476 1.00 98.12 101 ASP A N 1
ATOM 847 C CA . ASP A 1 101 ? 28.494 5.098 -38.845 1.00 98.12 101 ASP A CA 1
ATOM 848 C C . ASP A 1 101 ? 27.401 4.447 -39.714 1.00 98.12 101 ASP A C 1
ATOM 850 O O . ASP A 1 101 ? 27.686 3.825 -40.736 1.00 98.12 101 ASP A O 1
ATOM 854 N N . GLY A 1 102 ? 26.134 4.629 -39.334 1.00 97.56 102 GLY A N 1
ATOM 855 C CA . GLY A 1 102 ? 24.977 4.275 -40.152 1.00 97.56 102 GLY A CA 1
ATOM 856 C C . GLY A 1 102 ? 24.586 2.792 -40.171 1.00 97.56 102 GLY A C 1
ATOM 857 O O . GLY A 1 102 ? 23.587 2.464 -40.814 1.00 97.56 102 GLY A O 1
ATOM 858 N N . ARG A 1 103 ? 25.287 1.888 -39.462 1.00 98.19 103 ARG A N 1
ATOM 859 C CA . ARG A 1 103 ? 24.869 0.471 -39.342 1.00 98.19 103 ARG A CA 1
ATOM 860 C C . ARG A 1 103 ? 23.552 0.305 -38.582 1.00 98.19 103 ARG A C 1
ATOM 862 O O . ARG A 1 103 ? 22.778 -0.600 -38.887 1.00 98.19 103 ARG A O 1
ATOM 869 N N . VAL A 1 104 ? 23.291 1.177 -37.608 1.00 98.00 104 VAL A N 1
ATOM 870 C CA . VAL A 1 104 ? 22.020 1.284 -36.871 1.00 98.00 104 VAL A CA 1
ATOM 871 C C . VAL A 1 104 ? 21.672 2.763 -36.664 1.00 98.00 104 VAL A C 1
ATOM 873 O O . VAL A 1 104 ? 22.515 3.636 -36.850 1.00 98.00 104 VAL A O 1
ATOM 876 N N . ASN A 1 105 ? 20.435 3.068 -36.263 1.00 98.06 105 ASN A N 1
ATOM 877 C CA . ASN A 1 105 ? 20.018 4.434 -35.934 1.00 98.06 105 ASN A CA 1
ATOM 878 C C . ASN A 1 105 ? 19.584 4.532 -34.467 1.00 98.06 105 ASN A C 1
ATOM 880 O O . ASN A 1 105 ? 18.711 3.783 -34.031 1.00 98.06 105 ASN A O 1
ATOM 884 N N . ALA A 1 106 ? 20.141 5.503 -33.742 1.00 98.06 106 ALA A N 1
ATOM 885 C CA . ALA A 1 106 ? 19.802 5.811 -32.355 1.00 98.06 106 ALA A CA 1
ATOM 886 C C . ALA A 1 106 ? 19.062 7.157 -32.248 1.00 98.06 106 ALA A C 1
ATOM 888 O O . ALA A 1 106 ? 19.286 8.071 -33.042 1.00 98.06 106 ALA A O 1
ATOM 889 N N . LEU A 1 107 ? 18.172 7.279 -31.261 1.00 98.38 107 LEU A N 1
ATOM 890 C CA . LEU A 1 107 ? 17.458 8.513 -30.928 1.00 98.38 107 LEU A CA 1
ATOM 891 C C . LEU A 1 107 ? 17.041 8.513 -29.453 1.00 98.38 107 LEU A C 1
ATOM 893 O O . LEU A 1 107 ? 16.812 7.451 -28.874 1.00 98.38 107 LEU A O 1
ATOM 897 N N . TYR A 1 108 ? 16.850 9.700 -28.875 1.00 98.69 108 TYR A N 1
ATOM 898 C CA . TYR A 1 108 ? 16.044 9.830 -27.662 1.00 98.69 108 TYR A CA 1
ATOM 899 C C . TYR A 1 108 ? 14.598 9.432 -27.953 1.00 98.69 108 TYR A C 1
ATOM 901 O O . TYR A 1 108 ? 14.031 9.818 -28.975 1.00 98.69 108 TYR A O 1
ATOM 909 N N . SER A 1 109 ? 13.996 8.671 -27.044 1.00 98.50 109 SER A N 1
ATOM 910 C CA . SER A 1 109 ? 12.635 8.157 -27.180 1.00 98.50 109 SER A CA 1
ATOM 911 C C . SER A 1 109 ? 11.965 8.056 -25.812 1.00 98.50 109 SER A C 1
ATOM 913 O O . SER A 1 109 ? 12.615 8.127 -24.771 1.00 98.50 109 SER A O 1
ATOM 915 N N . THR A 1 110 ? 10.654 7.846 -25.819 1.00 98.44 110 THR A N 1
ATOM 916 C CA . THR A 1 110 ? 9.859 7.458 -24.649 1.00 98.44 110 THR A CA 1
ATOM 917 C C . THR A 1 110 ? 9.215 6.087 -24.899 1.00 98.44 110 THR A C 1
ATOM 919 O O . THR A 1 110 ? 9.136 5.654 -26.056 1.00 98.44 110 THR A O 1
ATOM 922 N N . PRO A 1 111 ? 8.689 5.405 -23.863 1.00 98.31 111 PRO A N 1
ATOM 923 C CA . PRO A 1 111 ? 7.930 4.168 -24.048 1.00 98.31 111 PRO A CA 1
ATOM 924 C C . PRO A 1 111 ? 6.702 4.326 -24.958 1.00 98.31 111 PRO A C 1
ATOM 926 O O . PRO A 1 111 ? 6.348 3.380 -25.661 1.00 98.31 111 PRO A O 1
ATOM 929 N N . SER A 1 112 ? 6.075 5.511 -24.996 1.00 98.12 112 SER A N 1
ATOM 930 C CA . SER A 1 112 ? 4.968 5.798 -25.919 1.00 98.12 112 SER A CA 1
ATOM 931 C C . SER A 1 112 ? 5.445 5.898 -27.368 1.00 98.12 112 SER A C 1
ATOM 933 O O . SER A 1 112 ? 4.940 5.154 -28.197 1.00 98.12 112 SER A O 1
ATOM 935 N N . ILE A 1 113 ? 6.483 6.694 -27.659 1.00 98.50 113 ILE A N 1
ATOM 936 C CA . ILE A 1 113 ? 7.053 6.828 -29.016 1.00 98.50 113 ILE A CA 1
ATOM 937 C C . ILE A 1 113 ? 7.538 5.469 -29.545 1.00 98.50 113 ILE A C 1
ATOM 939 O O . ILE A 1 113 ? 7.308 5.128 -30.705 1.00 98.50 113 ILE A O 1
ATOM 943 N N . TYR A 1 114 ? 8.163 4.660 -28.682 1.00 98.31 114 TYR A N 1
ATOM 944 C CA . TYR A 1 114 ? 8.519 3.282 -29.013 1.00 98.31 114 TYR A CA 1
ATOM 945 C C . TYR A 1 114 ? 7.274 2.459 -29.372 1.00 98.31 114 TYR A C 1
ATOM 947 O O . TYR A 1 114 ? 7.233 1.857 -30.441 1.00 98.31 114 TYR A O 1
ATOM 955 N N . THR A 1 115 ? 6.244 2.463 -28.519 1.00 97.81 115 THR A N 1
ATOM 956 C CA . THR A 1 115 ? 4.997 1.708 -28.736 1.00 97.81 115 THR A CA 1
ATOM 957 C C . THR A 1 115 ? 4.270 2.138 -30.013 1.00 97.81 115 THR A C 1
ATOM 959 O O . THR A 1 115 ? 3.818 1.274 -30.764 1.00 97.81 115 THR A O 1
ATOM 962 N N . ASP A 1 116 ? 4.233 3.436 -30.317 1.00 97.94 116 ASP A N 1
ATOM 963 C CA . ASP A 1 116 ? 3.667 3.975 -31.557 1.00 97.94 116 ASP A CA 1
ATOM 964 C C . ASP A 1 116 ? 4.417 3.436 -32.787 1.00 97.94 116 ASP A C 1
ATOM 966 O O . ASP A 1 116 ? 3.790 3.013 -33.758 1.00 97.94 116 ASP A O 1
ATOM 970 N N . ALA A 1 117 ? 5.751 3.341 -32.727 1.00 97.88 117 ALA A N 1
ATOM 971 C CA . ALA A 1 117 ? 6.555 2.720 -33.782 1.00 97.88 117 ALA A CA 1
ATOM 972 C C . ALA A 1 117 ? 6.309 1.200 -33.907 1.00 97.88 117 ALA A C 1
ATOM 974 O O . ALA A 1 117 ? 6.244 0.674 -35.020 1.00 97.88 117 ALA A O 1
ATOM 975 N N . LYS A 1 118 ? 6.104 0.476 -32.791 1.00 97.56 118 LYS A N 1
ATOM 976 C CA . LYS A 1 118 ? 5.698 -0.949 -32.821 1.00 97.56 118 LYS A CA 1
ATOM 977 C C . LYS A 1 118 ? 4.318 -1.140 -33.446 1.00 97.56 118 LYS A C 1
ATOM 979 O O . LYS A 1 118 ? 4.111 -2.119 -34.160 1.00 97.56 118 LYS A O 1
ATOM 984 N N . HIS A 1 119 ? 3.391 -0.219 -33.188 1.00 96.19 119 HIS A N 1
ATOM 985 C CA . HIS A 1 119 ? 2.049 -0.242 -33.759 1.00 96.19 119 HIS A CA 1
ATOM 986 C C . HIS A 1 119 ? 2.069 0.086 -35.260 1.00 96.19 119 HIS A C 1
ATOM 988 O O . HIS A 1 119 ? 1.497 -0.657 -36.058 1.00 96.19 119 HIS A O 1
ATOM 994 N N . ALA A 1 120 ? 2.800 1.132 -35.660 1.00 97.62 120 ALA A N 1
ATOM 995 C CA . ALA A 1 120 ? 2.939 1.564 -37.051 1.00 97.62 120 ALA A CA 1
ATOM 996 C C . ALA A 1 120 ? 3.597 0.514 -37.965 1.00 97.62 120 ALA A C 1
ATOM 998 O O . ALA A 1 120 ? 3.317 0.489 -39.162 1.00 97.62 120 ALA A O 1
ATOM 999 N N . ALA A 1 121 ? 4.419 -0.386 -37.413 1.00 95.69 121 ALA A N 1
ATOM 1000 C CA . ALA A 1 121 ? 4.994 -1.511 -38.153 1.00 95.69 121 ALA A CA 1
ATOM 1001 C C . ALA A 1 121 ? 3.950 -2.541 -38.646 1.00 95.69 121 ALA A C 1
ATOM 1003 O O . ALA A 1 121 ? 4.281 -3.371 -39.486 1.00 95.69 121 ALA A O 1
ATOM 1004 N N . ASN A 1 122 ? 2.703 -2.493 -38.148 1.00 91.62 122 ASN A N 1
ATOM 1005 C CA . ASN A 1 122 ? 1.585 -3.358 -38.559 1.00 91.62 122 ASN A CA 1
ATOM 1006 C C . ASN A 1 122 ? 1.880 -4.876 -38.474 1.00 91.62 122 ASN A C 1
ATOM 1008 O O . ASN A 1 122 ? 1.356 -5.684 -39.244 1.00 91.62 122 ASN A O 1
ATOM 1012 N N . GLU A 1 123 ? 2.730 -5.263 -37.522 1.00 95.12 123 GLU A N 1
ATOM 1013 C CA . GLU A 1 123 ? 3.077 -6.658 -37.251 1.00 95.12 123 GLU A CA 1
ATOM 1014 C C . GLU A 1 123 ? 1.955 -7.426 -36.545 1.00 95.12 123 GLU A C 1
ATOM 1016 O O . GLU A 1 123 ? 1.142 -6.866 -35.805 1.00 95.12 123 GLU A O 1
ATOM 1021 N N . GLN A 1 124 ? 1.968 -8.750 -36.707 1.00 94.88 124 GLN A N 1
ATOM 1022 C CA . GLN A 1 124 ? 1.144 -9.652 -35.901 1.00 94.88 124 GLN A CA 1
ATOM 1023 C C . GLN A 1 124 ? 1.842 -9.959 -34.569 1.00 94.88 124 GLN A C 1
ATOM 1025 O O . GLN A 1 124 ? 3.020 -10.327 -34.537 1.00 94.88 124 GLN A O 1
ATOM 1030 N N . TRP A 1 125 ? 1.105 -9.868 -33.461 1.00 95.56 125 TRP A N 1
ATOM 1031 C CA . TRP A 1 125 ? 1.625 -10.057 -32.100 1.00 95.56 125 TRP A CA 1
ATOM 1032 C C . TRP A 1 125 ? 1.036 -11.317 -31.444 1.00 95.56 125 TRP A C 1
ATOM 1034 O O . TRP A 1 125 ? -0.123 -11.648 -31.696 1.00 95.56 125 TRP A O 1
ATOM 1044 N N . PRO A 1 126 ? 1.808 -12.057 -30.625 1.00 94.81 126 PRO A N 1
ATOM 1045 C CA . PRO A 1 126 ? 1.293 -13.231 -29.929 1.00 94.81 126 PRO A CA 1
ATOM 1046 C C . PRO A 1 126 ? 0.320 -12.819 -28.816 1.00 94.81 126 PRO A C 1
ATOM 1048 O O . PRO A 1 126 ? 0.585 -11.883 -28.063 1.00 94.81 126 PRO A O 1
ATOM 1051 N N . LEU A 1 127 ? -0.787 -13.550 -28.674 1.00 94.25 127 LEU A N 1
ATOM 1052 C CA . LEU A 1 127 ? -1.730 -13.348 -27.575 1.00 94.25 127 LEU A CA 1
ATOM 1053 C C . LEU A 1 127 ? -1.189 -13.979 -26.281 1.00 94.25 127 LEU A C 1
ATOM 1055 O O . LEU A 1 127 ? -0.876 -15.169 -26.254 1.00 94.25 127 LEU A O 1
ATOM 1059 N N . LYS A 1 128 ? -1.149 -13.203 -25.194 1.00 93.62 128 LYS A N 1
ATOM 1060 C CA . LYS A 1 128 ? -0.876 -13.686 -23.833 1.00 93.62 128 LYS A CA 1
ATOM 1061 C C . LYS A 1 128 ? -2.144 -13.591 -22.986 1.00 93.62 128 LYS A C 1
ATOM 1063 O O . LYS A 1 128 ? -2.732 -12.524 -22.858 1.00 93.62 128 LYS A O 1
ATOM 1068 N N . THR A 1 129 ? -2.531 -14.703 -22.367 1.00 93.38 129 THR A N 1
ATOM 1069 C CA . THR A 1 129 ? -3.629 -14.791 -21.389 1.00 93.38 129 THR A CA 1
ATOM 1070 C C . THR A 1 129 ? -3.108 -15.258 -20.027 1.00 93.38 129 THR A C 1
ATOM 1072 O O . THR A 1 129 ? -2.032 -15.857 -19.946 1.00 93.38 129 THR A O 1
ATOM 1075 N N . GLY A 1 130 ? -3.858 -15.003 -18.952 1.00 92.75 130 GLY A N 1
ATOM 1076 C CA . GLY A 1 130 ? -3.401 -15.253 -17.576 1.00 92.75 130 GLY A CA 1
ATOM 1077 C C . GLY A 1 130 ? -2.319 -14.265 -17.118 1.00 92.75 130 GLY A C 1
ATOM 1078 O O . GLY A 1 130 ? -1.959 -13.346 -17.855 1.00 92.75 130 GLY A O 1
ATOM 1079 N N . ASP A 1 131 ? -1.783 -14.465 -15.917 1.00 96.06 131 ASP A N 1
ATOM 1080 C CA . ASP A 1 131 ? -0.816 -13.561 -15.277 1.00 96.06 131 ASP A CA 1
ATOM 1081 C C . ASP A 1 131 ? 0.657 -13.971 -15.509 1.00 96.06 131 ASP A C 1
ATOM 1083 O O . ASP A 1 131 ? 0.967 -14.725 -16.437 1.00 96.06 131 ASP A O 1
ATOM 1087 N N . PHE A 1 132 ? 1.566 -13.406 -14.713 1.00 96.62 132 PHE A N 1
ATOM 1088 C CA . PHE A 1 132 ? 3.002 -13.700 -14.703 1.00 96.62 132 PHE A CA 1
ATOM 1089 C C . PHE A 1 132 ? 3.468 -14.187 -13.315 1.00 96.62 132 PHE A C 1
ATOM 1091 O O . PHE A 1 132 ? 4.587 -13.890 -12.900 1.00 96.62 132 PHE A O 1
ATOM 1098 N N . PHE A 1 133 ? 2.611 -14.899 -12.572 1.00 97.75 133 PHE A N 1
ATOM 1099 C CA . PHE A 1 133 ? 2.953 -15.456 -11.261 1.00 97.75 133 PHE A CA 1
ATOM 1100 C C . PHE A 1 133 ? 3.088 -16.991 -11.277 1.00 97.75 133 PHE A C 1
ATOM 1102 O O . PHE A 1 133 ? 2.367 -17.671 -12.007 1.00 97.75 133 PHE A O 1
ATOM 1109 N N . PRO A 1 134 ? 3.958 -17.566 -10.420 1.00 97.69 134 PRO A N 1
ATOM 1110 C CA . PRO A 1 134 ? 4.964 -16.892 -9.593 1.00 97.69 134 PRO A CA 1
ATOM 1111 C C . PRO A 1 134 ? 6.181 -16.434 -10.418 1.00 97.69 134 PRO A C 1
ATOM 1113 O O . PRO A 1 134 ? 6.506 -17.033 -11.439 1.00 97.69 134 PRO A O 1
ATOM 1116 N N . TYR A 1 135 ? 6.880 -15.402 -9.942 1.00 98.06 135 TYR A N 1
ATOM 1117 C CA . TYR A 1 135 ? 8.156 -14.962 -10.515 1.00 98.06 135 TYR A CA 1
ATOM 1118 C C . TYR A 1 135 ? 9.335 -15.738 -9.906 1.00 98.06 135 TYR A C 1
ATOM 1120 O O . TYR A 1 135 ? 9.306 -16.082 -8.720 1.00 98.06 135 TYR A O 1
ATOM 1128 N N . ALA A 1 136 ? 10.366 -15.983 -10.712 1.00 97.62 136 ALA A N 1
ATOM 1129 C CA . ALA A 1 136 ? 11.682 -16.446 -10.288 1.00 97.62 136 ALA A CA 1
ATOM 1130 C C . ALA A 1 136 ? 12.741 -15.813 -11.200 1.00 97.62 136 ALA A C 1
ATOM 1132 O O . ALA A 1 136 ? 12.567 -15.800 -12.418 1.00 97.62 136 ALA A O 1
ATOM 1133 N N . ASP A 1 137 ? 13.814 -15.290 -10.612 1.00 96.00 137 ASP A N 1
ATOM 1134 C CA . ASP A 1 137 ? 14.919 -14.623 -11.311 1.00 96.00 137 ASP A CA 1
ATOM 1135 C C . ASP A 1 137 ? 16.074 -15.585 -11.643 1.00 96.00 137 ASP A C 1
ATOM 1137 O O . ASP A 1 137 ? 16.788 -15.390 -12.624 1.00 96.00 137 ASP A O 1
ATOM 1141 N N . HIS A 1 138 ? 16.234 -16.655 -10.860 1.00 95.25 138 HIS A N 1
ATOM 1142 C CA . HIS A 1 138 ? 17.176 -17.742 -11.124 1.00 95.25 138 HIS A CA 1
ATOM 1143 C C . HIS A 1 138 ? 16.663 -19.094 -10.595 1.00 95.25 138 HIS A C 1
ATOM 1145 O O . HIS A 1 138 ? 15.587 -19.193 -9.997 1.00 95.25 138 HIS A O 1
ATOM 1151 N N . GLU A 1 139 ? 17.410 -20.173 -10.857 1.00 96.69 139 GLU A N 1
ATOM 1152 C CA . GLU A 1 139 ? 16.997 -21.531 -10.491 1.00 96.69 139 GLU A CA 1
ATOM 1153 C C . GLU A 1 139 ? 16.729 -21.654 -8.980 1.00 96.69 139 GLU A C 1
ATOM 1155 O O . GLU A 1 139 ? 17.560 -21.288 -8.152 1.00 96.69 139 GLU A O 1
ATOM 1160 N N . ASN A 1 140 ? 15.560 -22.195 -8.624 1.00 96.88 140 ASN A N 1
ATOM 1161 C CA . ASN A 1 140 ? 15.074 -22.379 -7.249 1.00 96.88 140 ASN A CA 1
ATOM 1162 C C . ASN A 1 140 ? 14.803 -21.086 -6.440 1.00 96.88 140 ASN A C 1
ATOM 1164 O O . ASN A 1 140 ? 14.336 -21.177 -5.303 1.00 96.88 140 ASN A O 1
ATOM 1168 N N . ALA A 1 141 ? 14.976 -19.895 -7.022 1.00 97.69 141 ALA A N 1
ATOM 1169 C CA . ALA A 1 141 ? 14.687 -18.611 -6.384 1.00 97.69 141 ALA A CA 1
ATOM 1170 C C . ALA A 1 141 ? 13.284 -18.089 -6.739 1.00 97.69 141 ALA A C 1
ATOM 1172 O O . ALA A 1 141 ? 13.121 -17.111 -7.460 1.00 97.69 141 ALA A O 1
ATOM 1173 N N . TYR A 1 142 ? 12.238 -18.744 -6.230 1.00 98.50 142 TYR A N 1
ATOM 1174 C CA . TYR A 1 142 ? 10.855 -18.290 -6.426 1.00 98.50 142 TYR A CA 1
ATOM 1175 C C . TYR A 1 142 ? 10.473 -17.176 -5.444 1.00 98.50 142 TYR A C 1
ATOM 1177 O O . TYR A 1 142 ? 10.494 -17.358 -4.225 1.00 98.50 142 TYR A O 1
ATOM 1185 N N . TRP A 1 143 ? 10.032 -16.032 -5.969 1.00 98.38 143 TRP A N 1
ATOM 1186 C CA . TRP A 1 143 ? 9.679 -14.841 -5.192 1.00 98.38 143 TRP A CA 1
ATOM 1187 C C . TRP A 1 143 ? 8.249 -14.944 -4.637 1.00 98.38 143 TRP A C 1
ATOM 1189 O O . TRP A 1 143 ? 7.408 -14.082 -4.862 1.00 98.38 143 TRP A O 1
ATOM 1199 N N . THR A 1 144 ? 7.937 -16.014 -3.902 1.00 98.56 144 THR A N 1
ATOM 1200 C CA . THR A 1 144 ? 6.616 -16.204 -3.266 1.00 98.56 144 THR A CA 1
ATOM 1201 C C . THR A 1 144 ? 6.585 -15.774 -1.798 1.00 98.56 144 THR A C 1
ATOM 1203 O O . THR A 1 144 ? 5.511 -15.572 -1.234 1.00 98.56 144 THR A O 1
ATOM 1206 N N . GLY A 1 145 ? 7.746 -15.571 -1.163 1.00 98.56 145 GLY A N 1
ATOM 1207 C CA . GLY A 1 145 ? 7.832 -15.177 0.250 1.00 98.56 145 GLY A CA 1
ATOM 1208 C C . GLY A 1 145 ? 7.155 -13.833 0.555 1.00 98.56 145 GLY A C 1
ATOM 1209 O O . GLY A 1 145 ? 6.446 -13.703 1.558 1.00 98.56 145 GLY A O 1
ATOM 1210 N N . TYR A 1 146 ? 7.283 -12.852 -0.348 1.00 98.50 146 TYR A N 1
ATOM 1211 C CA . TYR A 1 146 ? 6.684 -11.524 -0.170 1.00 98.50 146 TYR A CA 1
ATOM 1212 C C . TYR A 1 146 ? 5.145 -11.535 -0.214 1.00 98.50 146 TYR A C 1
ATOM 1214 O O . TYR A 1 146 ? 4.513 -10.581 0.243 1.00 98.50 146 TYR A O 1
ATOM 1222 N N . PHE A 1 147 ? 4.509 -12.627 -0.662 1.00 98.56 147 PHE A N 1
ATOM 1223 C CA . PHE A 1 147 ? 3.060 -12.808 -0.522 1.00 98.56 147 PHE A CA 1
ATOM 1224 C C . PHE A 1 147 ? 2.622 -12.823 0.956 1.00 98.56 147 PHE A C 1
ATOM 1226 O O . PHE A 1 147 ? 1.495 -12.433 1.262 1.00 98.56 147 PHE A O 1
ATOM 1233 N N . THR A 1 148 ? 3.525 -13.187 1.877 1.00 98.44 148 THR A N 1
ATOM 1234 C CA . THR A 1 148 ? 3.261 -13.263 3.325 1.00 98.44 148 THR A CA 1
ATOM 1235 C C . THR A 1 148 ? 4.046 -12.234 4.146 1.00 98.44 148 THR A C 1
ATOM 1237 O O . THR A 1 148 ? 3.551 -11.823 5.196 1.00 98.44 148 THR A O 1
ATOM 1240 N N . SER A 1 149 ? 5.231 -11.787 3.700 1.00 98.31 149 SER A N 1
ATOM 1241 C CA . SER A 1 149 ? 6.099 -10.846 4.441 1.00 98.31 149 SER A CA 1
ATOM 1242 C C . SER A 1 149 ? 5.345 -9.640 5.019 1.00 98.31 149 SER A C 1
ATOM 1244 O O . SER A 1 149 ? 4.475 -9.065 4.369 1.00 98.31 149 SER A O 1
ATOM 1246 N N . ARG A 1 150 ? 5.667 -9.251 6.260 1.00 97.62 150 ARG A N 1
ATOM 1247 C CA . ARG A 1 150 ? 4.979 -8.181 7.019 1.00 97.62 150 ARG A CA 1
ATOM 1248 C C . ARG A 1 150 ? 3.437 -8.302 7.009 1.00 97.62 150 ARG A C 1
ATOM 1250 O O . ARG A 1 150 ? 2.743 -7.353 6.632 1.00 97.62 150 ARG A O 1
ATOM 1257 N N . PRO A 1 151 ? 2.856 -9.421 7.487 1.00 98.06 151 PRO A N 1
ATOM 1258 C CA . PRO A 1 151 ? 1.412 -9.659 7.389 1.00 98.06 151 PRO A CA 1
ATOM 1259 C C . PRO A 1 151 ? 0.577 -8.629 8.172 1.00 98.06 151 PRO A C 1
ATOM 1261 O O . PRO A 1 151 ? -0.546 -8.319 7.779 1.00 98.06 151 PRO A O 1
ATOM 1264 N N . ALA A 1 152 ? 1.135 -8.040 9.237 1.00 95.75 152 ALA A N 1
ATOM 1265 C CA . ALA A 1 152 ? 0.508 -6.943 9.973 1.00 95.75 152 ALA A CA 1
ATOM 1266 C C . ALA A 1 152 ? 0.344 -5.670 9.118 1.00 95.75 152 ALA A C 1
ATOM 1268 O O . ALA A 1 152 ? -0.722 -5.059 9.150 1.00 95.75 152 ALA A O 1
ATOM 1269 N N . LEU A 1 153 ? 1.346 -5.308 8.304 1.00 97.00 153 LEU A N 1
ATOM 1270 C CA . LEU A 1 153 ? 1.268 -4.156 7.397 1.00 97.00 153 LEU A CA 1
ATOM 1271 C C . LEU A 1 153 ? 0.274 -4.428 6.258 1.00 97.00 153 LEU A C 1
ATOM 1273 O O . LEU A 1 153 ? -0.602 -3.604 6.009 1.00 97.00 153 LEU A O 1
ATOM 1277 N N . LYS A 1 154 ? 0.322 -5.621 5.644 1.00 98.56 154 LYS A N 1
ATOM 1278 C CA . LYS A 1 154 ? -0.672 -6.069 4.645 1.00 98.56 154 LYS A CA 1
ATOM 1279 C C . LYS A 1 154 ? -2.109 -5.974 5.170 1.00 98.56 154 LYS A C 1
ATOM 1281 O O . LYS A 1 154 ? -2.998 -5.479 4.475 1.00 98.56 154 LYS A O 1
ATOM 1286 N N . ARG A 1 155 ? -2.339 -6.421 6.412 1.00 96.62 155 ARG A N 1
ATOM 1287 C CA . ARG A 1 155 ? -3.634 -6.294 7.094 1.00 96.62 155 ARG A CA 1
ATOM 1288 C C . ARG A 1 155 ? -4.015 -4.827 7.304 1.00 96.62 155 ARG A C 1
ATOM 1290 O O . ARG A 1 155 ? -5.134 -4.458 6.960 1.00 96.62 155 ARG A O 1
ATOM 1297 N N . HIS A 1 156 ? -3.097 -4.000 7.801 1.00 97.00 156 HIS A N 1
ATOM 1298 C CA . HIS A 1 156 ? -3.357 -2.584 8.052 1.00 97.00 156 HIS A CA 1
ATOM 1299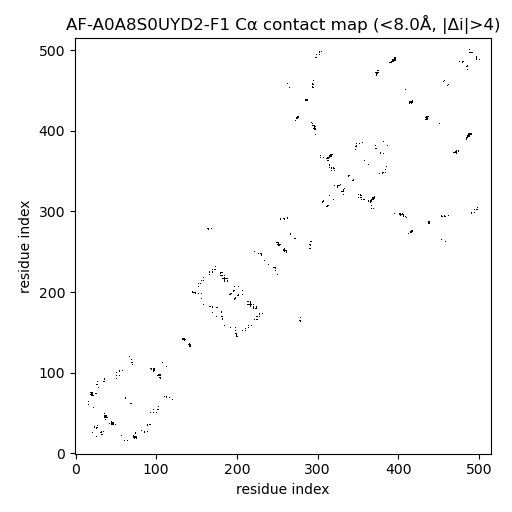 C C . HIS A 1 156 ? -3.732 -1.834 6.761 1.00 97.00 156 HIS A C 1
ATOM 1301 O O . HIS A 1 156 ? -4.740 -1.134 6.736 1.00 97.00 156 HIS A O 1
ATOM 1307 N N . VAL A 1 157 ? -3.024 -2.075 5.649 1.00 98.50 157 VAL A N 1
ATOM 1308 C CA . VAL A 1 157 ? -3.374 -1.543 4.316 1.00 98.50 157 VAL A CA 1
ATOM 1309 C C . VAL A 1 157 ? -4.789 -1.960 3.894 1.00 98.50 157 VAL A C 1
ATOM 1311 O O . VAL A 1 157 ? -5.552 -1.133 3.394 1.00 98.50 157 VAL A O 1
ATOM 1314 N N . ARG A 1 158 ? -5.191 -3.219 4.128 1.00 98.00 158 ARG A N 1
ATOM 1315 C CA . ARG A 1 158 ? -6.552 -3.697 3.818 1.00 98.00 158 ARG A CA 1
ATOM 1316 C C . ARG A 1 158 ? -7.622 -3.029 4.688 1.00 98.00 158 ARG A C 1
ATOM 1318 O O . ARG A 1 158 ? -8.665 -2.645 4.158 1.00 98.00 158 ARG A O 1
ATOM 1325 N N . GLU A 1 159 ? -7.378 -2.891 5.988 1.00 96.44 159 GLU A N 1
ATOM 1326 C CA . GLU A 1 159 ? -8.286 -2.221 6.929 1.00 96.44 159 GLU A CA 1
ATOM 1327 C C . GLU A 1 159 ? -8.453 -0.740 6.562 1.00 96.44 159 GLU A C 1
ATOM 1329 O O . GLU A 1 159 ? -9.579 -0.259 6.427 1.00 96.44 159 GLU A O 1
ATOM 1334 N N . MET A 1 160 ? -7.348 -0.044 6.284 1.00 98.00 160 MET A N 1
ATOM 1335 C CA . MET A 1 160 ? -7.347 1.359 5.863 1.00 98.00 160 MET A CA 1
ATOM 1336 C C . MET A 1 160 ? -7.994 1.567 4.490 1.00 98.00 160 MET A C 1
ATOM 1338 O O . MET A 1 160 ? -8.734 2.528 4.308 1.00 98.00 160 MET A O 1
ATOM 1342 N N . SER A 1 161 ? -7.808 0.644 3.541 1.00 98.38 161 SER A N 1
ATOM 1343 C CA . SER A 1 161 ? -8.488 0.666 2.238 1.00 98.38 161 SER A CA 1
ATOM 1344 C C . SER A 1 161 ? -10.016 0.579 2.382 1.00 98.38 161 SER A C 1
ATOM 1346 O O . SER A 1 161 ? -10.747 1.346 1.749 1.00 98.38 161 SER A O 1
ATOM 1348 N N . GLY A 1 162 ? -10.508 -0.304 3.261 1.00 96.94 162 GLY A N 1
ATOM 1349 C CA . GLY A 1 162 ? -11.933 -0.396 3.589 1.00 96.94 162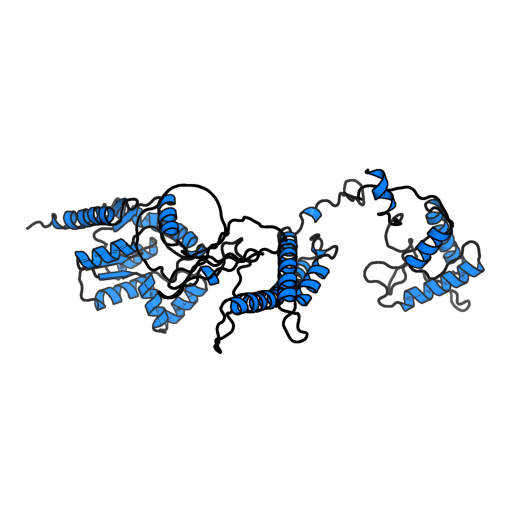 GLY A CA 1
ATOM 1350 C C . GLY A 1 162 ? -12.459 0.860 4.292 1.00 96.94 162 GLY A C 1
ATOM 1351 O O . GLY A 1 162 ? -13.523 1.368 3.933 1.00 96.94 162 GLY A O 1
ATOM 1352 N N . TYR A 1 163 ? -11.686 1.399 5.239 1.00 97.38 163 TYR A N 1
ATOM 1353 C CA . TYR A 1 163 ? -12.016 2.635 5.950 1.00 97.38 163 TYR A CA 1
ATOM 1354 C C . TYR A 1 163 ? -12.107 3.840 5.003 1.00 97.38 163 TYR A C 1
ATOM 1356 O O . TYR A 1 163 ? -13.090 4.574 5.022 1.00 97.38 163 TYR A O 1
ATOM 1364 N N . PHE A 1 164 ? -11.136 3.999 4.102 1.00 98.25 164 PHE A N 1
ATOM 1365 C CA . PHE A 1 164 ? -11.083 5.066 3.100 1.00 98.25 164 PHE A CA 1
ATOM 1366 C C . PHE A 1 164 ? -12.254 5.031 2.106 1.00 98.25 164 PHE A C 1
ATOM 1368 O O . PHE A 1 164 ? -12.717 6.077 1.646 1.00 98.25 164 PHE A O 1
ATOM 1375 N N . LEU A 1 165 ? -12.766 3.842 1.769 1.00 98.12 165 LEU A N 1
ATOM 1376 C CA . LEU A 1 165 ? -13.984 3.709 0.966 1.00 98.12 165 LEU A CA 1
ATOM 1377 C C . LEU A 1 165 ? -15.204 4.262 1.718 1.00 98.12 165 LEU A C 1
ATOM 1379 O O . LEU A 1 165 ? -15.938 5.074 1.156 1.00 98.12 165 LEU A O 1
ATOM 1383 N N . ALA A 1 166 ? -15.390 3.877 2.983 1.00 96.56 166 ALA A N 1
ATOM 1384 C CA . ALA A 1 166 ? -16.492 4.368 3.812 1.00 96.56 166 ALA A CA 1
ATOM 1385 C C . ALA A 1 166 ? -16.382 5.880 4.093 1.00 96.56 166 ALA A C 1
ATOM 1387 O O . ALA A 1 166 ? -17.367 6.609 3.978 1.00 96.56 166 ALA A O 1
ATOM 1388 N N . ALA A 1 167 ? -15.175 6.363 4.397 1.00 96.31 167 ALA A N 1
ATOM 1389 C CA . ALA A 1 167 ? -14.906 7.769 4.677 1.00 96.31 167 ALA A CA 1
ATOM 1390 C C . ALA A 1 167 ? -15.239 8.669 3.478 1.00 96.31 167 ALA A C 1
ATOM 1392 O O . ALA A 1 167 ? -15.904 9.682 3.662 1.00 96.31 167 ALA A O 1
ATOM 1393 N N . ARG A 1 168 ? -14.874 8.275 2.247 1.00 97.38 168 ARG A N 1
ATOM 1394 C CA . ARG A 1 168 ? -15.227 9.030 1.029 1.00 97.38 168 ARG A CA 1
ATOM 1395 C C . ARG A 1 168 ? -16.725 9.057 0.737 1.00 97.38 168 ARG A C 1
ATOM 1397 O O . ARG A 1 168 ? -17.226 10.066 0.251 1.00 97.38 168 ARG A O 1
ATOM 1404 N N . GLN A 1 169 ? -17.451 7.973 1.020 1.00 96.38 169 GLN A N 1
ATOM 1405 C CA . GLN A 1 169 ? -18.912 7.966 0.882 1.00 96.38 169 GLN A CA 1
ATOM 1406 C C . GLN A 1 169 ? -19.556 8.952 1.866 1.00 96.38 169 GLN A C 1
ATOM 1408 O O . GLN A 1 169 ? -20.415 9.740 1.479 1.00 96.38 169 GLN A O 1
ATOM 1413 N N . LEU A 1 170 ? -19.108 8.950 3.124 1.00 93.88 170 LEU A N 1
ATOM 1414 C CA . LEU A 1 170 ? -19.577 9.877 4.155 1.00 93.88 170 LEU A CA 1
ATOM 1415 C C . LEU A 1 170 ? -19.199 11.339 3.847 1.00 93.88 170 LEU A C 1
ATOM 1417 O O . LEU A 1 170 ? -20.060 12.210 3.946 1.00 93.88 170 LEU A O 1
ATOM 1421 N N . GLU A 1 171 ? -17.972 11.593 3.383 1.00 94.38 171 GLU A N 1
ATOM 1422 C CA . GLU A 1 171 ? -17.502 12.904 2.903 1.00 94.38 171 GLU A CA 1
ATOM 1423 C C . GLU A 1 171 ? -18.372 13.431 1.750 1.00 94.38 171 GLU A C 1
ATOM 1425 O O . GLU A 1 171 ? -18.772 14.596 1.750 1.00 94.38 171 GLU A O 1
ATOM 1430 N N . PHE A 1 172 ? -18.726 12.563 0.795 1.00 94.50 172 PHE A N 1
ATOM 1431 C CA . PHE A 1 172 ? -19.642 12.895 -0.296 1.00 94.50 172 PHE A CA 1
ATOM 1432 C C . PHE A 1 172 ? -21.037 13.278 0.218 1.00 94.50 172 PHE A C 1
ATOM 1434 O O . PHE A 1 172 ? -21.568 14.305 -0.198 1.00 94.50 172 PHE A O 1
ATOM 1441 N N . PHE A 1 173 ? -21.618 12.503 1.143 1.00 90.31 173 PHE A N 1
ATOM 1442 C CA . PHE A 1 173 ? -22.944 12.805 1.701 1.00 90.31 173 PHE A CA 1
ATOM 1443 C C . PHE A 1 173 ? -22.969 14.072 2.564 1.00 90.31 173 PHE A C 1
ATOM 1445 O O . PHE A 1 173 ? -23.987 14.760 2.594 1.00 90.31 173 PHE A O 1
ATOM 1452 N N . LYS A 1 174 ? -21.864 14.394 3.249 1.00 87.44 174 LYS A N 1
ATOM 1453 C CA . LYS A 1 174 ? -21.699 15.650 3.994 1.00 87.44 174 LYS A CA 1
ATOM 1454 C C . LYS A 1 174 ? -21.557 16.865 3.067 1.00 87.44 174 LYS A C 1
ATOM 1456 O O . LYS A 1 174 ? -21.947 17.968 3.438 1.00 87.44 174 LYS A O 1
ATOM 1461 N N . GLY A 1 175 ? -20.988 16.657 1.881 1.00 88.06 175 GLY A N 1
ATOM 1462 C CA . GLY A 1 175 ? -20.480 17.717 1.020 1.00 88.06 175 GLY A CA 1
ATOM 1463 C C . GLY A 1 175 ? -19.041 18.072 1.403 1.00 88.06 175 GLY A C 1
ATOM 1464 O O . GLY A 1 175 ? -18.747 18.453 2.539 1.00 88.06 175 GLY A O 1
ATOM 1465 N N . ARG A 1 176 ? -18.123 17.937 0.443 1.00 86.44 176 ARG A N 1
ATOM 1466 C CA . ARG A 1 176 ? -16.696 18.213 0.643 1.00 86.44 176 ARG A CA 1
ATOM 1467 C C . ARG A 1 176 ? -16.437 19.722 0.679 1.00 86.44 176 ARG A C 1
ATOM 1469 O O . ARG A 1 176 ? -16.900 20.453 -0.191 1.00 86.44 176 ARG A O 1
ATOM 1476 N N . ASN A 1 177 ? -15.662 20.171 1.664 1.00 80.50 177 ASN A N 1
ATOM 1477 C CA . ASN A 1 177 ? -15.260 21.567 1.848 1.00 80.50 177 ASN A CA 1
ATOM 1478 C C . ASN A 1 177 ? -13.730 21.683 1.724 1.00 80.50 177 ASN A C 1
ATOM 1480 O O . ASN A 1 177 ? -13.011 20.854 2.274 1.00 80.50 177 ASN A O 1
ATOM 1484 N N . SER A 1 178 ? -13.235 22.714 1.036 1.00 78.56 178 SER A N 1
ATOM 1485 C CA . SER A 1 178 ? -11.803 22.979 0.841 1.00 78.56 178 SER A CA 1
ATOM 1486 C C . SER A 1 178 ? -11.062 23.438 2.104 1.00 78.56 178 SER A C 1
ATOM 1488 O O . SER A 1 178 ? -9.838 23.374 2.129 1.00 78.56 178 SER A O 1
ATOM 1490 N N . SER A 1 179 ? -11.775 23.893 3.141 1.00 79.06 179 SER A N 1
ATOM 1491 C CA . SER A 1 179 ? -11.196 24.341 4.421 1.00 79.06 179 SER A CA 1
ATOM 1492 C C . SER A 1 179 ? -11.423 23.382 5.599 1.00 79.06 179 SER A C 1
ATOM 1494 O O . SER A 1 179 ? -11.055 23.702 6.728 1.00 79.06 179 SER A O 1
ATOM 1496 N N . GLY A 1 180 ? -12.048 22.223 5.364 1.00 77.62 180 GLY A N 1
ATOM 1497 C CA . GLY A 1 180 ? -12.308 21.206 6.389 1.00 77.62 180 GLY A CA 1
ATOM 1498 C C . GLY A 1 180 ? -11.325 20.028 6.342 1.00 77.62 180 GLY A C 1
ATOM 1499 O O . GLY A 1 180 ? -10.520 19.940 5.417 1.00 77.62 180 GLY A O 1
ATOM 1500 N N . PRO A 1 181 ? -11.409 19.083 7.300 1.00 83.44 181 PRO A N 1
ATOM 1501 C CA . PRO A 1 181 ? -10.728 17.799 7.160 1.00 83.44 181 PRO A CA 1
ATOM 1502 C C . PRO A 1 181 ? -11.245 17.076 5.907 1.00 83.44 181 PRO A C 1
ATOM 1504 O O . PRO A 1 181 ? -12.447 17.113 5.623 1.00 83.44 181 PRO A O 1
ATOM 1507 N N . SER A 1 182 ? -10.346 16.403 5.189 1.00 92.25 182 SER A N 1
ATOM 1508 C CA . SER A 1 182 ? -10.642 15.633 3.976 1.00 92.25 182 SER A CA 1
ATOM 1509 C C . SER A 1 182 ? -10.053 14.224 4.056 1.00 92.25 182 SER A C 1
ATOM 1511 O O . SER A 1 182 ? -9.251 13.905 4.936 1.00 92.25 182 SER A O 1
ATOM 1513 N N . THR A 1 183 ? -10.441 13.356 3.123 1.00 96.12 183 THR A N 1
ATOM 1514 C CA . THR A 1 183 ? -9.883 11.996 3.038 1.00 96.12 183 THR A CA 1
ATOM 1515 C C . THR A 1 183 ? -8.521 11.918 2.327 1.00 96.12 183 THR A C 1
ATOM 1517 O O . THR A 1 183 ? -7.963 10.827 2.198 1.00 96.12 183 THR A O 1
ATOM 1520 N N . ASP A 1 184 ? -7.947 13.049 1.898 1.00 96.25 184 ASP A N 1
ATOM 1521 C CA . ASP A 1 184 ? -6.770 13.080 1.014 1.00 96.25 184 ASP A CA 1
ATOM 1522 C C . ASP A 1 184 ? -5.490 12.563 1.686 1.00 96.25 184 ASP A C 1
ATOM 1524 O O . ASP A 1 184 ? -4.719 11.843 1.057 1.00 96.25 184 ASP A O 1
ATOM 1528 N N . ALA A 1 185 ? -5.285 12.849 2.977 1.00 96.62 185 ALA A N 1
ATOM 1529 C CA . ALA A 1 185 ? -4.122 12.351 3.720 1.00 96.62 185 ALA A CA 1
ATOM 1530 C C . ALA A 1 185 ? -4.099 10.811 3.807 1.00 96.62 185 ALA A C 1
ATOM 1532 O O . ALA A 1 185 ? -3.036 10.193 3.770 1.00 96.62 185 ALA A O 1
ATOM 1533 N N . LEU A 1 186 ? -5.277 10.176 3.877 1.00 97.81 186 LEU A N 1
ATOM 1534 C CA . LEU A 1 186 ? -5.395 8.720 3.810 1.00 97.81 186 LEU A CA 1
ATOM 1535 C C . LEU A 1 186 ? -5.252 8.197 2.375 1.00 97.81 186 LEU A C 1
ATOM 1537 O O . LEU A 1 186 ? -4.733 7.100 2.187 1.00 97.81 186 LEU A O 1
ATOM 1541 N N . ALA A 1 187 ? -5.682 8.971 1.374 1.00 98.31 187 ALA A N 1
ATOM 1542 C CA . ALA A 1 187 ? -5.499 8.635 -0.036 1.00 98.31 187 ALA A CA 1
ATOM 1543 C C . ALA A 1 187 ? -4.008 8.569 -0.411 1.00 98.31 187 ALA A C 1
ATOM 1545 O O . ALA A 1 187 ? -3.578 7.572 -0.987 1.00 98.31 187 ALA A O 1
ATOM 1546 N N . ASP A 1 188 ? -3.227 9.585 -0.028 1.00 98.50 188 ASP A N 1
ATOM 1547 C CA . ASP A 1 188 ? -1.773 9.643 -0.222 1.00 98.50 188 ASP A CA 1
ATOM 1548 C C . ASP A 1 188 ? -1.063 8.486 0.495 1.00 98.50 188 ASP A C 1
ATOM 1550 O O . ASP A 1 188 ? -0.367 7.689 -0.136 1.00 98.50 188 ASP A O 1
ATOM 1554 N N . ALA A 1 189 ? -1.332 8.302 1.793 1.00 98.56 189 ALA A N 1
ATOM 1555 C CA . ALA A 1 189 ? -0.738 7.219 2.574 1.00 98.56 189 ALA A CA 1
ATOM 1556 C C . ALA A 1 189 ? -1.055 5.822 2.003 1.00 98.56 189 ALA A C 1
ATOM 1558 O O . ALA A 1 189 ? -0.178 4.959 1.963 1.00 98.56 189 ALA A O 1
ATOM 1559 N N . LEU A 1 190 ? -2.287 5.590 1.528 1.00 98.62 190 LEU A N 1
ATOM 1560 C CA . LEU A 1 190 ? -2.666 4.334 0.875 1.00 98.62 190 LEU A CA 1
ATOM 1561 C C . LEU A 1 190 ? -2.000 4.151 -0.489 1.00 98.62 190 LEU A C 1
ATOM 1563 O O . LEU A 1 190 ? -1.616 3.023 -0.802 1.00 98.62 190 LEU A O 1
ATOM 1567 N N . ALA A 1 191 ? -1.866 5.216 -1.284 1.00 98.56 191 ALA A N 1
ATOM 1568 C CA . ALA A 1 191 ? -1.200 5.181 -2.584 1.00 98.56 191 ALA A CA 1
ATOM 1569 C C . ALA A 1 191 ? 0.293 4.857 -2.430 1.00 98.56 191 ALA A C 1
ATOM 1571 O O . ALA A 1 191 ? 0.778 3.919 -3.060 1.00 98.56 191 ALA A O 1
ATOM 1572 N N . ILE A 1 192 ? 0.986 5.542 -1.513 1.00 98.62 192 ILE A N 1
ATOM 1573 C CA . ILE A 1 192 ? 2.377 5.248 -1.137 1.00 98.62 192 ILE A CA 1
ATOM 1574 C C . ILE A 1 192 ? 2.508 3.801 -0.641 1.00 98.62 192 ILE A C 1
ATOM 1576 O O . ILE A 1 192 ? 3.432 3.092 -1.032 1.00 98.62 192 ILE A O 1
ATOM 1580 N N . ALA A 1 193 ? 1.555 3.318 0.162 1.00 98.44 193 ALA A N 1
ATOM 1581 C CA . ALA A 1 193 ? 1.562 1.939 0.643 1.00 98.44 193 ALA A CA 1
ATOM 1582 C C . ALA A 1 193 ? 1.319 0.878 -0.456 1.00 98.44 193 ALA A C 1
ATOM 1584 O O . ALA A 1 193 ? 1.524 -0.302 -0.181 1.00 98.44 193 ALA A O 1
ATOM 1585 N N . GLN A 1 194 ? 0.917 1.252 -1.682 1.00 98.56 194 GLN A N 1
ATOM 1586 C CA . GLN A 1 194 ? 0.877 0.326 -2.828 1.00 98.56 194 GLN A CA 1
ATOM 1587 C C . GLN A 1 194 ? 2.223 0.210 -3.565 1.00 98.56 194 GLN A C 1
ATOM 1589 O O . GLN A 1 194 ? 2.314 -0.569 -4.514 1.00 98.56 194 GLN A O 1
ATOM 1594 N N . HIS A 1 195 ? 3.263 0.952 -3.153 1.00 98.56 195 HIS A N 1
ATOM 1595 C CA . HIS A 1 195 ? 4.621 0.780 -3.681 1.00 98.56 195 HIS A CA 1
ATOM 1596 C C . HIS A 1 195 ? 5.070 -0.685 -3.579 1.00 98.56 195 HIS A C 1
ATOM 1598 O O . HIS A 1 195 ? 4.712 -1.393 -2.632 1.00 98.56 195 HIS A O 1
ATOM 1604 N N . HIS A 1 196 ? 5.871 -1.142 -4.544 1.00 98.38 196 HIS A N 1
ATOM 1605 C CA . HIS A 1 196 ? 6.242 -2.554 -4.670 1.00 98.38 196 HIS A CA 1
ATOM 1606 C C . HIS A 1 196 ? 7.182 -3.062 -3.568 1.00 98.38 196 HIS A C 1
ATOM 1608 O O . HIS A 1 196 ? 7.328 -4.275 -3.455 1.00 98.38 196 HIS A O 1
ATOM 1614 N N . ASP A 1 197 ? 7.729 -2.182 -2.716 1.00 98.56 197 ASP A N 1
ATOM 1615 C CA . ASP A 1 197 ? 8.395 -2.553 -1.452 1.00 98.56 197 ASP A CA 1
ATOM 1616 C C . ASP A 1 197 ? 7.555 -2.338 -0.187 1.00 98.56 197 ASP A C 1
ATOM 1618 O O . ASP A 1 197 ? 7.945 -2.775 0.893 1.00 98.56 197 ASP A O 1
ATOM 1622 N N . ALA A 1 198 ? 6.398 -1.680 -0.294 1.00 98.56 198 ALA A N 1
ATOM 1623 C CA . ALA A 1 198 ? 5.562 -1.335 0.852 1.00 98.56 198 ALA A CA 1
ATOM 1624 C C . ALA A 1 198 ? 4.637 -2.494 1.248 1.00 98.56 198 ALA A C 1
ATOM 1626 O O . ALA A 1 198 ? 4.920 -3.254 2.173 1.00 98.56 198 ALA A O 1
ATOM 1627 N N . VAL A 1 199 ? 3.524 -2.688 0.531 1.00 98.56 199 VAL A N 1
ATOM 1628 C CA . VAL A 1 199 ? 2.578 -3.777 0.837 1.00 98.56 199 VAL A CA 1
ATOM 1629 C C . VAL A 1 199 ? 3.183 -5.168 0.602 1.00 98.56 199 VAL A C 1
ATOM 1631 O O . VAL A 1 199 ? 2.733 -6.138 1.212 1.00 98.56 199 VAL A O 1
ATOM 1634 N N . SER A 1 200 ? 4.229 -5.296 -0.218 1.00 98.62 200 SER A N 1
ATOM 1635 C CA . SER A 1 200 ? 5.006 -6.536 -0.385 1.00 98.62 200 SER A CA 1
ATOM 1636 C C . SER A 1 200 ? 5.791 -6.924 0.875 1.00 98.62 200 SER A C 1
ATOM 1638 O O . SER A 1 200 ? 5.923 -8.114 1.159 1.00 98.62 200 SER A O 1
ATOM 1640 N N . GLY A 1 201 ? 6.226 -5.953 1.680 1.00 98.44 201 GLY A N 1
ATOM 1641 C CA . GLY A 1 201 ? 7.032 -6.175 2.873 1.00 98.44 201 GLY A CA 1
ATOM 1642 C C . GLY A 1 201 ? 8.508 -6.494 2.596 1.00 98.44 201 GLY A C 1
ATOM 1643 O O . GLY A 1 201 ? 9.094 -7.260 3.367 1.00 98.44 201 GLY A O 1
ATOM 1644 N N . THR A 1 202 ? 9.078 -5.987 1.494 1.00 98.62 202 THR A N 1
ATOM 1645 C CA . THR A 1 202 ? 10.499 -6.146 1.101 1.00 98.62 202 THR A CA 1
ATOM 1646 C C . THR A 1 202 ? 11.394 -4.974 1.528 1.00 98.62 202 THR A C 1
ATOM 1648 O O . THR A 1 202 ? 12.615 -5.038 1.394 1.00 98.62 202 THR A O 1
ATOM 1651 N N . GLU A 1 203 ? 10.822 -3.926 2.117 1.00 98.31 203 GLU A N 1
ATOM 1652 C CA . GLU A 1 203 ? 11.515 -2.746 2.624 1.00 98.31 203 GLU A CA 1
ATOM 1653 C C . GLU A 1 203 ? 12.292 -2.982 3.939 1.00 98.31 203 GLU A C 1
ATOM 1655 O O . GLU A 1 203 ? 12.072 -3.937 4.692 1.00 98.31 203 GLU A O 1
ATOM 1660 N N . ARG A 1 204 ? 13.194 -2.051 4.286 1.00 98.31 204 ARG A N 1
ATOM 1661 C CA . ARG A 1 204 ? 13.895 -2.049 5.587 1.00 98.31 204 ARG A CA 1
ATOM 1662 C C . ARG A 1 204 ? 12.944 -1.698 6.735 1.00 98.31 204 ARG A C 1
ATOM 1664 O O . ARG A 1 204 ? 12.030 -0.898 6.578 1.00 98.31 204 ARG A O 1
ATOM 1671 N N . GLN A 1 205 ? 13.216 -2.207 7.940 1.00 97.56 205 GLN A N 1
ATOM 1672 C CA . GLN A 1 205 ? 12.306 -2.070 9.091 1.00 97.56 205 GLN A CA 1
ATOM 1673 C C . GLN A 1 205 ? 11.913 -0.620 9.443 1.00 97.56 205 GLN A C 1
ATOM 1675 O O . GLN A 1 205 ? 10.777 -0.391 9.844 1.00 97.56 205 GLN A O 1
ATOM 1680 N N . HIS A 1 206 ? 12.810 0.359 9.291 1.00 97.44 206 HIS A N 1
ATOM 1681 C CA . HIS A 1 206 ? 12.471 1.767 9.544 1.00 97.44 206 HIS A CA 1
ATOM 1682 C C . HIS A 1 206 ? 11.530 2.354 8.475 1.00 97.44 206 HIS A C 1
ATOM 1684 O O . HIS A 1 206 ? 10.706 3.201 8.800 1.00 97.44 206 HIS A O 1
ATOM 1690 N N . VAL A 1 207 ? 11.606 1.873 7.228 1.00 98.31 207 VAL A N 1
ATOM 1691 C CA . VAL A 1 207 ? 10.696 2.255 6.134 1.00 98.31 207 VAL A CA 1
ATOM 1692 C C . VAL A 1 207 ? 9.315 1.631 6.358 1.00 98.31 207 VAL A C 1
ATOM 1694 O O . VAL A 1 207 ? 8.309 2.322 6.255 1.00 98.31 207 VAL A O 1
ATOM 1697 N N . ALA A 1 208 ? 9.263 0.370 6.802 1.00 96.88 208 ALA A N 1
ATOM 1698 C CA . ALA A 1 208 ? 8.017 -0.287 7.209 1.00 96.88 208 ALA A CA 1
ATOM 1699 C C . ALA A 1 208 ? 7.292 0.482 8.331 1.00 96.88 208 ALA A C 1
ATOM 1701 O O . ALA A 1 208 ? 6.067 0.628 8.317 1.00 96.88 208 ALA A O 1
ATOM 1702 N N . SER A 1 209 ? 8.056 1.001 9.300 1.00 96.00 209 SER A N 1
ATOM 1703 C CA . SER A 1 209 ? 7.532 1.864 10.363 1.00 96.00 209 SER A CA 1
ATOM 1704 C C . SER A 1 209 ? 7.034 3.218 9.836 1.00 96.00 209 SER A C 1
ATOM 1706 O O . SER A 1 209 ? 6.014 3.699 10.322 1.00 96.00 209 SER A O 1
ATOM 1708 N N . ASP A 1 210 ? 7.696 3.813 8.836 1.00 98.31 210 ASP A N 1
ATOM 1709 C CA . ASP A 1 210 ? 7.243 5.054 8.183 1.00 98.31 210 ASP A CA 1
ATOM 1710 C C . ASP A 1 210 ? 5.923 4.846 7.420 1.00 98.31 210 ASP A C 1
ATOM 1712 O O . ASP A 1 210 ? 4.985 5.625 7.590 1.00 98.31 210 ASP A O 1
ATOM 1716 N N . TYR A 1 211 ? 5.778 3.748 6.667 1.00 98.25 211 TYR A N 1
ATOM 1717 C CA . TYR A 1 211 ? 4.511 3.402 6.008 1.00 98.25 211 TYR A CA 1
ATOM 1718 C C . TYR A 1 211 ? 3.362 3.227 7.014 1.00 98.25 211 TYR A C 1
ATOM 1720 O O . TYR A 1 211 ? 2.272 3.767 6.810 1.00 98.25 211 TYR A O 1
ATOM 1728 N N . ALA A 1 212 ? 3.599 2.527 8.129 1.00 96.50 212 ALA A N 1
ATOM 1729 C CA . ALA A 1 212 ? 2.605 2.381 9.193 1.00 96.50 212 ALA A CA 1
ATOM 1730 C C . ALA A 1 212 ? 2.256 3.728 9.862 1.00 96.50 212 ALA A C 1
ATOM 1732 O O . ALA A 1 212 ? 1.088 3.989 10.154 1.00 96.50 212 ALA A O 1
ATOM 1733 N N . LEU A 1 213 ? 3.243 4.609 10.062 1.00 97.50 213 LEU A N 1
ATOM 1734 C CA . LEU A 1 213 ? 3.029 5.950 10.609 1.00 97.50 213 LEU A CA 1
ATOM 1735 C C . LEU A 1 213 ? 2.181 6.819 9.667 1.00 97.50 213 LEU A C 1
ATOM 1737 O O . LEU A 1 213 ? 1.215 7.431 10.121 1.00 97.50 213 LEU A O 1
ATOM 1741 N N . ARG A 1 214 ? 2.474 6.824 8.359 1.00 98.12 214 ARG A N 1
ATOM 1742 C CA . ARG A 1 214 ? 1.678 7.540 7.342 1.00 98.12 214 ARG A CA 1
ATOM 1743 C C . ARG A 1 214 ? 0.226 7.076 7.319 1.00 98.12 214 ARG A C 1
ATOM 1745 O O . ARG A 1 214 ? -0.675 7.909 7.331 1.00 98.12 214 ARG A O 1
ATOM 1752 N N . LEU A 1 215 ? -0.006 5.761 7.334 1.00 97.56 215 LEU A N 1
ATOM 1753 C CA . LEU A 1 215 ? -1.355 5.187 7.379 1.00 97.56 215 LEU A CA 1
ATOM 1754 C C . LEU A 1 215 ? -2.109 5.602 8.652 1.00 97.56 215 LEU A C 1
ATOM 1756 O O . LEU A 1 215 ? -3.282 5.960 8.570 1.00 97.56 215 LEU A O 1
ATOM 1760 N N . SER A 1 216 ? -1.433 5.638 9.804 1.00 96.12 216 SER A N 1
ATOM 1761 C CA . SER A 1 216 ? -2.002 6.105 11.076 1.00 96.12 216 SER A CA 1
ATOM 1762 C C . SER A 1 216 ? -2.355 7.604 11.062 1.00 96.12 216 SER A C 1
ATOM 1764 O O . SER A 1 216 ? -3.435 7.991 11.512 1.00 96.12 216 SER A O 1
ATOM 1766 N N . ILE A 1 217 ? -1.495 8.452 10.483 1.00 95.50 217 ILE A N 1
ATOM 1767 C CA . ILE A 1 217 ? -1.761 9.890 10.295 1.00 95.50 217 ILE A CA 1
ATOM 1768 C C . ILE A 1 217 ? -2.962 10.091 9.359 1.00 95.50 217 ILE A C 1
ATOM 1770 O O . ILE A 1 217 ? -3.910 10.792 9.712 1.00 95.50 217 ILE A O 1
ATOM 1774 N N . GLY A 1 218 ? -2.970 9.422 8.201 1.00 96.62 218 GLY A N 1
ATOM 1775 C CA . GLY A 1 218 ? -4.083 9.474 7.253 1.00 96.62 218 GLY A CA 1
ATOM 1776 C C . GLY A 1 218 ? -5.401 9.003 7.874 1.00 96.62 218 GLY A C 1
ATOM 1777 O O . GLY A 1 218 ? -6.431 9.658 7.706 1.00 96.62 218 GLY A O 1
ATOM 1778 N N . TYR A 1 219 ? -5.367 7.918 8.656 1.00 96.50 219 TYR A N 1
ATOM 1779 C CA . TYR A 1 219 ? -6.516 7.440 9.424 1.00 96.50 219 TYR A CA 1
ATOM 1780 C C . TYR A 1 219 ? -7.050 8.521 10.364 1.00 96.50 219 TYR A C 1
ATOM 1782 O O . TYR A 1 219 ? -8.254 8.756 10.378 1.00 96.50 219 TYR A O 1
ATOM 1790 N N . LYS A 1 220 ? -6.180 9.212 11.113 1.00 94.06 220 LYS A N 1
ATOM 1791 C CA . LYS A 1 220 ? -6.599 10.237 12.080 1.00 94.06 220 LYS A CA 1
ATOM 1792 C C . LYS A 1 220 ? -7.231 11.471 11.438 1.00 94.06 220 LYS A C 1
ATOM 1794 O O . LYS A 1 220 ? -8.135 12.049 12.037 1.00 94.06 220 LYS A O 1
ATOM 1799 N N . GLU A 1 221 ? -6.841 11.846 10.224 1.00 93.75 221 GLU A N 1
ATOM 1800 C CA . GLU A 1 221 ? -7.555 12.894 9.481 1.00 93.75 221 GLU A CA 1
ATOM 1801 C C . GLU A 1 221 ? -8.900 12.392 8.936 1.00 93.75 221 GLU A C 1
ATOM 1803 O O . GLU A 1 221 ? -9.929 13.045 9.132 1.00 93.75 221 GLU A O 1
ATOM 1808 N N . ALA A 1 222 ? -8.940 11.186 8.359 1.00 95.19 222 ALA A N 1
ATOM 1809 C CA . ALA A 1 222 ? -10.183 10.570 7.892 1.00 95.19 222 ALA A CA 1
ATOM 1810 C C . ALA A 1 222 ? -11.189 10.297 9.035 1.00 95.19 222 ALA A C 1
ATOM 1812 O O . ALA A 1 222 ? -12.398 10.394 8.823 1.00 95.19 222 ALA A O 1
ATOM 1813 N N . GLU A 1 223 ? -10.717 10.024 10.255 1.00 93.81 223 GLU A N 1
ATOM 1814 C CA . GLU A 1 223 ? -11.536 9.822 11.459 1.00 93.81 223 GLU A CA 1
ATOM 1815 C C . GLU A 1 223 ? -12.376 11.067 11.785 1.00 93.81 223 GLU A C 1
ATOM 1817 O O . GLU A 1 223 ? -13.574 10.947 12.056 1.00 93.81 223 GLU A O 1
ATOM 1822 N N . LYS A 1 224 ? -11.795 12.269 11.637 1.00 91.62 224 LYS A N 1
ATOM 1823 C CA . LYS A 1 224 ? -12.497 13.560 11.783 1.00 91.62 224 LYS A CA 1
ATOM 1824 C C . LYS A 1 224 ? -13.553 13.760 10.694 1.00 91.62 224 LYS A C 1
ATOM 1826 O O . LYS A 1 224 ? -14.637 14.289 10.965 1.00 91.62 224 LYS A O 1
ATOM 1831 N N . VAL A 1 225 ? -13.265 13.335 9.460 1.00 91.94 225 VAL A N 1
ATOM 1832 C CA . VAL A 1 225 ? -14.233 13.378 8.349 1.00 91.94 225 VAL A CA 1
ATOM 1833 C C . VAL A 1 225 ? -15.420 12.476 8.651 1.00 91.94 225 VAL A C 1
ATOM 1835 O O . VAL A 1 225 ? -16.558 12.934 8.582 1.00 91.94 225 VAL A O 1
ATOM 1838 N N . VAL A 1 226 ? -15.170 11.225 9.046 1.00 92.31 226 VAL A N 1
ATOM 1839 C CA . VAL A 1 226 ? -16.213 10.251 9.396 1.00 92.31 226 VAL A CA 1
ATOM 1840 C C . VAL A 1 226 ? -17.064 10.761 10.558 1.00 92.31 226 VAL A C 1
ATOM 1842 O O . VAL A 1 226 ? -18.282 10.834 10.411 1.00 92.31 226 VAL A O 1
ATOM 1845 N N . ALA A 1 227 ? -16.450 11.191 11.666 1.00 89.44 227 ALA A N 1
ATOM 1846 C CA . ALA A 1 227 ? -17.173 11.690 12.836 1.00 89.44 227 ALA A CA 1
ATOM 1847 C C . ALA A 1 227 ? -18.071 12.893 12.492 1.00 89.44 227 ALA A C 1
ATOM 1849 O O . ALA A 1 227 ? -19.274 12.868 12.749 1.00 89.44 227 ALA A O 1
ATOM 1850 N N . SER A 1 228 ? -17.520 13.914 11.825 1.00 87.38 228 SER A N 1
ATOM 1851 C CA . SER A 1 228 ? -18.284 15.116 11.457 1.00 87.38 228 SER A CA 1
ATOM 1852 C C . SER A 1 228 ? -19.331 14.882 10.356 1.00 87.38 228 SER A C 1
ATOM 1854 O O . SER A 1 228 ? -20.312 15.619 10.284 1.00 87.38 228 SER A O 1
ATOM 1856 N N . SER A 1 229 ? -19.158 13.862 9.510 1.00 89.38 229 SER A N 1
ATOM 1857 C CA . SER A 1 229 ? -20.171 13.455 8.522 1.00 89.38 229 SER A CA 1
ATOM 1858 C C . SER A 1 229 ? -21.323 12.696 9.179 1.00 89.38 229 SER A C 1
ATOM 1860 O O . SER A 1 229 ? -22.484 12.947 8.862 1.00 89.38 229 SER A O 1
ATOM 1862 N N . LEU A 1 230 ? -21.025 11.795 10.123 1.00 87.38 230 LEU A N 1
ATOM 1863 C CA . LEU A 1 230 ? -22.042 11.077 10.894 1.00 87.38 230 LEU A CA 1
ATOM 1864 C C . LEU A 1 230 ? -22.860 12.029 11.778 1.00 87.38 230 LEU A C 1
ATOM 1866 O O . LEU A 1 230 ? -24.079 11.880 11.838 1.00 87.38 230 LEU A O 1
ATOM 1870 N N . ALA A 1 231 ? -22.227 13.037 12.388 1.00 84.19 231 ALA A N 1
ATOM 1871 C CA . ALA A 1 231 ? -22.921 14.087 13.138 1.00 84.19 231 ALA A CA 1
ATOM 1872 C C . ALA A 1 231 ? -23.962 14.818 12.282 1.00 84.19 231 ALA A C 1
ATOM 1874 O O . ALA A 1 231 ? -25.139 14.816 12.630 1.00 84.19 231 ALA A O 1
ATOM 1875 N N . LEU A 1 232 ? -23.578 15.329 11.108 1.00 83.44 232 LEU A N 1
ATOM 1876 C CA . LEU A 1 232 ? -24.526 15.999 10.213 1.00 83.44 232 LEU A CA 1
ATOM 1877 C C . LEU A 1 232 ? -25.676 15.068 9.776 1.00 83.44 232 LEU A C 1
ATOM 1879 O O . LEU A 1 232 ? -26.841 15.457 9.791 1.00 83.44 232 LEU A O 1
ATOM 1883 N N . LEU A 1 233 ? -25.365 13.818 9.415 1.00 82.19 233 LEU A N 1
ATOM 1884 C CA . LEU A 1 233 ? -26.360 12.843 8.946 1.00 82.19 233 LEU A CA 1
ATOM 1885 C C . LEU A 1 233 ? -27.317 12.342 10.043 1.00 82.19 233 LEU A C 1
ATOM 1887 O O . LEU A 1 233 ? -28.382 11.805 9.715 1.00 82.19 233 LEU A O 1
ATOM 1891 N N . THR A 1 234 ? -26.950 12.492 11.319 1.00 75.50 234 THR A N 1
ATOM 1892 C CA . THR A 1 234 ? -27.812 12.174 12.468 1.00 75.50 234 THR A CA 1
ATOM 1893 C C . THR A 1 234 ? -28.625 13.380 12.930 1.00 75.50 234 THR A C 1
ATOM 1895 O O . THR A 1 234 ? -29.826 13.231 13.149 1.00 75.50 234 THR A O 1
ATOM 1898 N N . ASP A 1 235 ? -28.029 14.569 12.990 1.00 70.62 235 ASP A N 1
ATOM 1899 C CA . ASP A 1 235 ? -28.693 15.804 13.430 1.00 70.62 235 ASP A CA 1
ATOM 1900 C C . ASP A 1 235 ? -29.825 16.239 12.477 1.00 70.62 235 ASP A C 1
ATOM 1902 O O . ASP A 1 235 ? -30.949 16.504 12.910 1.00 70.62 235 ASP A O 1
ATOM 1906 N N . LEU A 1 236 ? -29.614 16.100 11.156 1.00 58.03 236 LEU A N 1
ATOM 1907 C CA . LEU A 1 236 ? -30.647 16.270 10.114 1.00 58.03 236 LEU A CA 1
ATOM 1908 C C . LEU A 1 236 ? -31.906 15.389 10.302 1.00 58.03 236 LEU A C 1
ATOM 1910 O O . LEU A 1 236 ? -32.885 15.555 9.574 1.00 58.03 236 LEU A O 1
ATOM 1914 N N . ARG A 1 237 ? -31.890 14.425 11.233 1.00 53.72 237 ARG A N 1
ATOM 1915 C CA . ARG A 1 237 ? -33.023 13.544 11.565 1.00 53.72 237 ARG A CA 1
ATOM 1916 C C . ARG A 1 237 ? -33.638 13.812 12.937 1.00 53.72 237 ARG A C 1
ATOM 1918 O O . ARG A 1 237 ? -34.744 13.334 13.178 1.00 53.72 237 ARG A O 1
ATOM 1925 N N . LEU A 1 238 ? -32.937 14.514 13.826 1.00 50.59 238 LEU A N 1
ATOM 1926 C CA . LEU A 1 238 ? -33.389 14.788 15.194 1.00 50.59 238 LEU A CA 1
ATOM 1927 C C . LEU A 1 238 ? -34.190 16.092 15.296 1.00 50.59 238 LEU A C 1
ATOM 1929 O O . LEU A 1 238 ? -34.969 16.248 16.234 1.00 50.59 238 LEU A O 1
ATOM 1933 N N . ASN A 1 239 ? -34.084 16.968 14.288 1.00 43.78 239 ASN A N 1
ATOM 1934 C CA . ASN A 1 239 ? -34.856 18.212 14.180 1.00 43.78 239 ASN A CA 1
ATOM 1935 C C . ASN A 1 239 ? -34.660 19.138 15.403 1.00 43.78 239 ASN A C 1
ATOM 1937 O O . ASN A 1 239 ? -35.565 19.858 15.828 1.00 43.78 239 ASN A O 1
ATOM 1941 N N . THR A 1 240 ? -33.459 19.074 15.978 1.00 43.22 240 THR A N 1
ATOM 1942 C CA . THR A 1 240 ? -33.017 19.732 17.205 1.00 43.22 240 THR A CA 1
ATOM 1943 C C . THR A 1 240 ? -32.705 21.204 16.948 1.00 43.22 240 THR A C 1
ATOM 1945 O O . THR A 1 240 ? -31.612 21.577 16.538 1.00 43.22 240 THR A O 1
ATOM 1948 N N . THR A 1 241 ? -33.687 22.074 17.184 1.00 39.88 241 THR A N 1
ATOM 1949 C CA . THR A 1 241 ? -33.537 23.530 17.054 1.00 39.88 241 THR A CA 1
ATOM 1950 C C . THR A 1 241 ? -32.859 24.150 18.284 1.00 39.88 241 THR A C 1
ATOM 1952 O O . THR A 1 241 ? -33.511 24.907 19.002 1.00 39.88 241 THR A O 1
ATOM 1955 N N . TYR A 1 242 ? -31.590 23.831 18.564 1.00 38.69 242 TYR A N 1
ATOM 1956 C CA . TYR A 1 242 ? -30.804 24.509 19.610 1.00 38.69 242 TYR A CA 1
ATOM 1957 C C . TYR A 1 242 ? -29.287 24.462 19.355 1.00 38.69 242 TYR A C 1
ATOM 1959 O O . TYR A 1 242 ? -28.796 23.573 18.666 1.00 38.69 242 TYR A O 1
ATOM 1967 N N . GLU A 1 243 ? -28.554 25.431 19.914 1.00 41.62 243 GLU A N 1
ATOM 1968 C CA . GLU A 1 243 ? -27.089 25.597 19.812 1.00 41.62 243 GLU A CA 1
ATOM 1969 C C . GLU A 1 243 ? -26.292 24.570 20.654 1.00 41.62 243 GLU A C 1
ATOM 1971 O O . GLU A 1 243 ? -25.373 24.932 21.390 1.00 41.62 243 GLU A O 1
ATOM 1976 N N . ASP A 1 244 ? -26.638 23.284 20.573 1.00 41.47 244 ASP A N 1
ATOM 1977 C CA . ASP A 1 244 ? -25.887 22.225 21.253 1.00 41.47 244 ASP A CA 1
ATOM 1978 C C . ASP A 1 244 ? -24.585 21.887 20.505 1.00 41.47 244 ASP A C 1
ATOM 1980 O O . ASP A 1 244 ? -24.493 21.945 19.274 1.00 41.47 244 ASP A O 1
ATOM 1984 N N . SER A 1 245 ? -23.539 21.533 21.256 1.00 49.06 245 SER A N 1
ATOM 1985 C CA . SER A 1 245 ? -22.233 21.206 20.684 1.00 49.06 245 SER A CA 1
ATOM 1986 C C . SER A 1 245 ? -22.301 19.957 19.800 1.00 49.06 245 SER A C 1
ATOM 1988 O O . SER A 1 245 ? -22.837 18.922 20.196 1.00 49.06 245 SER A O 1
ATOM 1990 N N . VAL A 1 246 ? -21.704 20.047 18.603 1.00 50.53 246 VAL A N 1
ATOM 1991 C CA . VAL A 1 246 ? -21.673 18.959 17.608 1.00 50.53 246 VAL A CA 1
ATOM 1992 C C . VAL A 1 246 ? -21.239 17.641 18.272 1.00 50.53 246 VAL A C 1
ATOM 1994 O O . VAL A 1 246 ? -20.153 17.606 18.856 1.00 50.53 246 VAL A O 1
ATOM 1997 N N . PRO A 1 247 ? -22.033 16.555 18.181 1.00 59.00 247 PRO A N 1
ATOM 1998 C CA . PRO A 1 247 ? -21.731 15.312 18.882 1.00 59.00 247 PRO A CA 1
ATOM 1999 C C . PRO A 1 247 ? -20.418 14.694 18.385 1.00 59.00 247 PRO A C 1
ATOM 2001 O O . PRO A 1 247 ? -20.263 14.355 17.209 1.00 59.00 247 PRO A O 1
ATOM 2004 N N . GLU A 1 248 ? -19.463 14.537 19.303 1.00 67.88 248 GLU A N 1
ATOM 2005 C CA . GLU A 1 248 ? -18.141 13.985 19.016 1.00 67.88 248 GLU A CA 1
ATOM 2006 C C . GLU A 1 248 ? -18.179 12.448 19.012 1.00 67.88 248 GLU A C 1
ATOM 2008 O O . GLU A 1 248 ? -18.242 11.796 20.056 1.00 67.88 248 GLU A O 1
ATOM 2013 N N . PHE A 1 249 ? -18.134 11.849 17.819 1.00 81.69 249 PHE A N 1
ATOM 2014 C CA . PHE A 1 249 ? -18.090 10.394 17.667 1.00 81.69 249 PHE A CA 1
ATOM 2015 C C . PHE A 1 249 ? -16.666 9.853 17.762 1.00 81.69 249 PHE A C 1
ATOM 2017 O O . PHE A 1 249 ? -15.819 10.124 16.910 1.00 81.69 249 PHE A O 1
ATOM 2024 N N . GLN A 1 250 ? -16.439 9.009 18.764 1.00 80.75 250 GLN A N 1
ATOM 2025 C CA . GLN A 1 250 ? -15.186 8.287 18.961 1.00 80.75 250 GLN A CA 1
ATOM 2026 C C . GLN A 1 250 ? -15.246 6.909 18.284 1.00 80.75 250 GLN A C 1
ATOM 2028 O O . GLN A 1 250 ? -16.307 6.289 18.197 1.00 80.75 250 GLN A O 1
ATOM 2033 N N . GLN A 1 251 ? -14.107 6.428 17.781 1.00 86.12 251 GLN A N 1
ATOM 2034 C CA . GLN A 1 251 ? -14.005 5.190 17.000 1.00 86.12 251 GLN A CA 1
ATOM 2035 C C . GLN A 1 251 ? -12.943 4.250 17.587 1.00 86.12 251 GLN A C 1
ATOM 2037 O O . GLN A 1 251 ? -12.013 4.686 18.264 1.00 86.12 251 GLN A O 1
ATOM 2042 N N . CYS A 1 252 ? -13.085 2.947 17.330 1.00 81.94 252 CYS A N 1
ATOM 2043 C CA . CYS A 1 252 ? -12.259 1.902 17.940 1.00 81.94 252 CYS A CA 1
ATOM 2044 C C . CYS A 1 252 ? -11.545 1.039 16.891 1.00 81.94 252 CYS A C 1
ATOM 2046 O O . CYS A 1 252 ? -12.034 -0.038 16.543 1.00 81.94 252 CYS A O 1
ATOM 2048 N N . PRO A 1 253 ? -10.372 1.467 16.392 1.00 82.00 253 PRO A N 1
ATOM 2049 C CA . PRO A 1 253 ? -9.602 0.693 15.417 1.00 82.00 253 PRO A CA 1
ATOM 2050 C C . PRO A 1 253 ? -8.923 -0.558 16.012 1.00 82.00 253 PRO A C 1
ATOM 2052 O O . PRO A 1 253 ? -8.477 -1.421 15.263 1.00 82.00 253 PRO A O 1
ATOM 2055 N N . LEU A 1 254 ? -8.853 -0.689 17.345 1.00 80.00 254 LEU A N 1
ATOM 2056 C CA . LEU A 1 254 ? -8.083 -1.724 18.060 1.00 80.00 254 LEU A CA 1
ATOM 2057 C C . LEU A 1 254 ? -8.950 -2.841 18.684 1.00 80.00 254 LEU A C 1
ATOM 2059 O O . LEU A 1 254 ? -8.544 -3.536 19.619 1.00 80.00 254 LEU A O 1
ATOM 2063 N N . LEU A 1 255 ? -10.142 -3.078 18.127 1.00 75.50 255 LEU A N 1
ATOM 2064 C CA . LEU A 1 255 ? -11.034 -4.174 18.541 1.00 75.50 255 LEU A CA 1
ATOM 2065 C C . LEU A 1 255 ? -10.403 -5.572 18.384 1.00 75.50 255 LEU A C 1
ATOM 2067 O O . LEU A 1 255 ? -10.807 -6.511 19.066 1.00 75.50 255 LEU A O 1
ATOM 2071 N N . ASN A 1 256 ? -9.390 -5.719 17.525 1.00 71.94 256 ASN A N 1
ATOM 2072 C CA . ASN A 1 256 ? -8.629 -6.959 17.345 1.00 71.94 256 ASN A CA 1
ATOM 2073 C C . ASN A 1 256 ? -7.835 -7.389 18.594 1.00 71.94 256 ASN A C 1
ATOM 2075 O O . ASN A 1 256 ? -7.587 -8.581 18.759 1.00 71.94 256 ASN A O 1
ATOM 2079 N N . ILE A 1 257 ? -7.455 -6.440 19.453 1.00 75.25 257 ILE A N 1
ATOM 2080 C CA . ILE A 1 257 ? -6.795 -6.675 20.747 1.00 75.25 257 ILE A CA 1
ATOM 2081 C C . ILE A 1 257 ? -7.737 -6.409 21.934 1.00 75.25 257 ILE A C 1
ATOM 2083 O O . ILE A 1 257 ? -7.284 -6.300 23.069 1.00 75.25 257 ILE A O 1
ATOM 2087 N N . SER A 1 258 ? -9.050 -6.333 21.678 1.00 72.12 258 SER A N 1
ATOM 2088 C CA . SER A 1 258 ? -10.087 -6.012 22.668 1.00 72.12 258 SER A CA 1
ATOM 2089 C C . SER A 1 258 ? -9.911 -4.641 23.341 1.00 72.12 258 SER A C 1
ATOM 2091 O O . SER A 1 258 ? -10.202 -4.526 24.526 1.00 72.12 258 SER A O 1
ATOM 2093 N N . TYR A 1 259 ? -9.461 -3.619 22.600 1.00 72.06 259 TYR A N 1
ATOM 2094 C CA . TYR A 1 259 ? -9.278 -2.254 23.114 1.00 72.06 259 TYR A CA 1
ATOM 2095 C C . TYR A 1 259 ? -10.217 -1.250 22.422 1.00 72.06 259 TYR A C 1
ATOM 2097 O O . TYR A 1 259 ? -10.127 -1.016 21.212 1.00 72.06 259 TYR A O 1
ATOM 2105 N N . CYS A 1 260 ? -11.124 -0.657 23.197 1.00 72.56 260 CYS A N 1
ATOM 2106 C CA . CYS A 1 260 ? -12.076 0.374 22.788 1.00 72.56 260 CYS A CA 1
ATOM 2107 C C . CYS A 1 260 ? -12.446 1.263 23.998 1.00 72.56 260 CYS A C 1
ATOM 2109 O O . CYS A 1 260 ? -13.508 1.092 24.599 1.00 72.56 260 CYS A O 1
ATOM 2111 N N . PRO A 1 261 ? -11.616 2.268 24.345 1.00 73.38 261 PRO A N 1
ATOM 2112 C CA . PRO A 1 261 ? -11.884 3.176 25.465 1.00 73.38 261 PRO A CA 1
ATOM 2113 C C . PRO A 1 261 ? -13.296 3.797 25.503 1.00 73.38 261 PRO A C 1
ATOM 2115 O O . PRO A 1 261 ? -13.855 3.860 26.594 1.00 73.38 261 PRO A O 1
ATOM 2118 N N . PRO A 1 262 ? -13.927 4.190 24.372 1.00 70.44 262 PRO A N 1
ATOM 2119 C CA . PRO A 1 262 ? -15.291 4.727 24.370 1.00 70.44 262 PRO A CA 1
ATOM 2120 C C . PRO A 1 262 ? -16.361 3.761 24.904 1.00 70.44 262 PRO A C 1
ATOM 2122 O O . PRO A 1 262 ? -17.361 4.217 25.450 1.00 70.44 262 PRO A O 1
ATOM 2125 N N . SER A 1 263 ? -16.179 2.443 24.749 1.00 61.84 263 SER A N 1
ATOM 2126 C CA . SER A 1 263 ? -17.124 1.427 25.244 1.00 61.84 263 SER A CA 1
ATOM 2127 C C . SER A 1 263 ? -16.733 0.824 26.592 1.00 61.84 263 SER A C 1
ATOM 2129 O O . SER A 1 263 ? -17.572 0.229 27.264 1.00 61.84 263 SER A O 1
ATOM 2131 N N . GLU A 1 264 ? -15.471 0.975 26.989 1.00 59.81 264 GLU A N 1
ATOM 2132 C CA . GLU A 1 264 ? -14.957 0.586 28.306 1.00 59.81 264 GLU A CA 1
ATOM 2133 C C . GLU A 1 264 ? -15.149 1.693 29.364 1.00 59.81 264 GLU A C 1
ATOM 2135 O O . GLU A 1 264 ? -15.042 1.420 30.562 1.00 59.81 264 GLU A O 1
ATOM 2140 N N . ALA A 1 265 ? -15.451 2.925 28.931 1.00 56.59 265 ALA A N 1
ATOM 2141 C CA . ALA A 1 265 ? -15.637 4.104 29.772 1.00 56.59 265 ALA A CA 1
ATOM 2142 C C . ALA A 1 265 ? -16.798 3.979 30.776 1.00 56.59 265 ALA A C 1
ATOM 2144 O O . ALA A 1 265 ? -17.890 3.501 30.462 1.00 56.59 265 ALA A O 1
ATOM 2145 N N . HIS A 1 266 ? -16.587 4.512 31.982 1.00 49.47 266 HIS A N 1
ATOM 2146 C CA . HIS A 1 266 ? -17.613 4.580 33.020 1.00 49.47 266 HIS A CA 1
ATOM 2147 C C . HIS A 1 266 ? -18.669 5.635 32.687 1.00 49.47 266 HIS A C 1
ATOM 2149 O O . HIS A 1 266 ? -18.472 6.834 32.886 1.00 49.47 266 HIS A O 1
ATOM 2155 N N . LEU A 1 267 ? -19.814 5.169 32.200 1.00 50.69 267 LEU A N 1
ATOM 2156 C CA . LEU A 1 267 ? -21.000 5.994 32.026 1.00 50.69 267 LEU A CA 1
ATOM 2157 C C . LEU A 1 267 ? -21.676 6.237 33.381 1.00 50.69 267 LEU A C 1
ATOM 2159 O O . LEU A 1 267 ? -21.838 5.319 34.185 1.00 50.69 267 LEU A O 1
ATOM 2163 N N . THR A 1 268 ? -22.068 7.486 33.634 1.00 42.53 268 THR A N 1
ATOM 2164 C CA . THR A 1 268 ? -22.868 7.861 34.808 1.00 42.53 268 THR A CA 1
ATOM 2165 C C . THR A 1 268 ? -24.286 7.298 34.698 1.00 42.53 268 THR A C 1
ATOM 2167 O O . THR A 1 268 ? -24.753 7.038 33.592 1.00 42.53 268 THR A O 1
ATOM 2170 N N . ASP A 1 269 ? -24.998 7.168 35.824 1.00 45.53 269 ASP A N 1
ATOM 2171 C CA . ASP A 1 269 ? -26.296 6.463 35.939 1.00 45.53 269 ASP A CA 1
ATOM 2172 C C . ASP A 1 269 ? -27.414 6.924 34.972 1.00 45.53 269 ASP A C 1
ATOM 2174 O O . ASP A 1 269 ? -28.406 6.222 34.793 1.00 45.53 269 ASP A O 1
ATOM 2178 N N . GLU A 1 270 ? -27.253 8.086 34.336 1.00 44.22 270 GLU A N 1
ATOM 2179 C CA . GLU A 1 270 ? -28.204 8.699 33.397 1.00 44.22 270 GLU A CA 1
ATOM 2180 C C . GLU A 1 270 ? -27.756 8.639 31.920 1.00 44.22 270 GLU A C 1
ATOM 2182 O O . GLU A 1 270 ? -28.494 9.066 31.034 1.00 44.22 270 GLU A O 1
ATOM 2187 N N . LYS A 1 271 ? -26.551 8.128 31.617 1.00 51.69 271 LYS A N 1
ATOM 2188 C CA . LYS A 1 271 ? -25.972 8.117 30.260 1.00 51.69 271 LYS A CA 1
ATOM 2189 C C . LYS A 1 271 ? -25.821 6.692 29.725 1.00 51.69 271 LYS A C 1
ATOM 2191 O O . LYS A 1 271 ? -25.344 5.799 30.412 1.00 51.69 271 LYS A O 1
ATOM 2196 N N . SER A 1 272 ? -26.210 6.484 28.468 1.00 65.56 272 SER A N 1
ATOM 2197 C CA . SER A 1 272 ? -26.099 5.197 27.760 1.00 65.56 272 SER A CA 1
ATOM 2198 C C . SER A 1 272 ? -25.088 5.276 26.617 1.00 65.56 272 SER A C 1
ATOM 2200 O O . SER A 1 272 ? -24.949 6.322 25.986 1.00 65.56 272 SER A O 1
ATOM 2202 N N . LEU A 1 273 ? -24.412 4.161 26.317 1.00 66.88 273 LEU A N 1
ATOM 2203 C CA . LEU A 1 273 ? -23.497 4.070 25.178 1.00 66.88 273 LEU A CA 1
ATOM 2204 C C . LEU A 1 273 ? -24.298 4.105 23.870 1.00 66.88 273 LEU A C 1
ATOM 2206 O O . LEU A 1 273 ? -25.101 3.208 23.612 1.00 66.88 273 LEU A O 1
ATOM 2210 N N . ILE A 1 274 ? -24.063 5.115 23.033 1.00 73.94 274 ILE A N 1
ATOM 2211 C CA . ILE A 1 274 ? -24.661 5.205 21.697 1.00 73.94 274 ILE A CA 1
ATOM 2212 C C . ILE A 1 274 ? -23.676 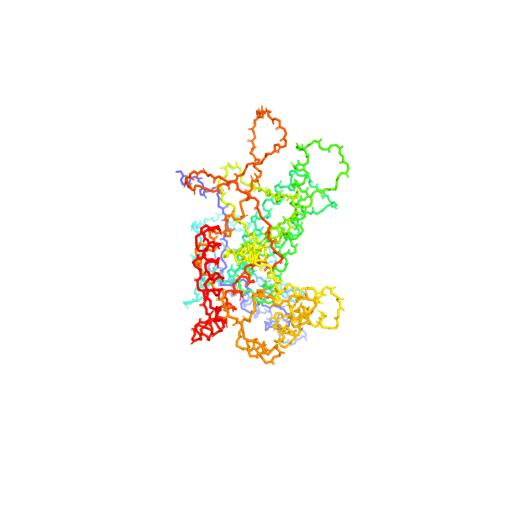4.621 20.685 1.00 73.94 274 ILE A C 1
ATOM 2214 O O . ILE A 1 274 ? -22.552 5.095 20.553 1.00 73.94 274 ILE A O 1
ATOM 2218 N N . ILE A 1 275 ? -24.116 3.600 19.949 1.00 74.00 275 ILE A N 1
ATOM 2219 C CA . ILE A 1 275 ? -23.324 2.944 18.905 1.00 74.00 275 ILE A CA 1
ATOM 2220 C C . ILE A 1 275 ? -23.995 3.196 17.553 1.00 74.00 275 ILE A C 1
ATOM 2222 O O . ILE A 1 275 ? -25.135 2.778 17.322 1.00 74.00 275 ILE A O 1
ATOM 2226 N N . ILE A 1 276 ? -23.257 3.844 16.653 1.00 79.38 276 ILE A N 1
ATOM 2227 C CA . ILE A 1 276 ? -23.615 4.015 15.243 1.00 79.38 276 ILE A CA 1
ATOM 2228 C C . ILE A 1 276 ? -22.788 3.027 14.422 1.00 79.38 276 ILE A C 1
ATOM 2230 O O . ILE A 1 276 ? -21.565 2.999 14.534 1.00 79.38 276 ILE A O 1
ATOM 2234 N N . ALA A 1 277 ? -23.441 2.249 13.560 1.00 83.31 277 ALA A N 1
ATOM 2235 C CA . ALA A 1 277 ? -22.762 1.451 12.544 1.00 83.31 277 ALA A CA 1
ATOM 2236 C C . ALA A 1 277 ? -23.130 1.946 11.140 1.00 83.31 277 ALA A C 1
ATOM 2238 O O . ALA A 1 277 ? -24.295 2.197 10.830 1.00 83.31 277 ALA A O 1
ATOM 2239 N N . TYR A 1 278 ? -22.119 2.076 10.283 1.00 86.06 278 TYR A N 1
ATOM 2240 C CA . TYR A 1 278 ? -22.271 2.510 8.899 1.00 86.06 278 TYR A CA 1
ATOM 2241 C C . TYR A 1 278 ? -22.035 1.337 7.942 1.00 86.06 278 TYR A C 1
ATOM 2243 O O . TYR A 1 278 ? -21.024 0.642 8.034 1.00 86.06 278 TYR A O 1
ATOM 2251 N N . ASN A 1 279 ? -22.962 1.115 7.009 1.00 89.50 279 ASN A N 1
ATOM 2252 C CA . ASN A 1 279 ? -22.826 0.093 5.974 1.00 89.50 279 ASN A CA 1
ATOM 2253 C C . ASN A 1 279 ? -22.407 0.737 4.647 1.00 89.50 279 ASN A C 1
ATOM 2255 O O . ASN A 1 279 ? -23.242 1.281 3.930 1.00 89.50 279 ASN A O 1
ATOM 2259 N N . ALA A 1 280 ? -21.126 0.605 4.305 1.00 92.44 280 ALA A N 1
ATOM 2260 C CA . ALA A 1 280 ? -20.541 1.127 3.070 1.00 92.44 280 ALA A CA 1
ATOM 2261 C C . ALA A 1 280 ? -20.933 0.348 1.789 1.00 92.44 280 ALA A C 1
ATOM 2263 O O . ALA A 1 280 ? -20.515 0.696 0.682 1.00 92.44 280 ALA A O 1
ATOM 2264 N N . LEU A 1 281 ? -21.702 -0.741 1.921 1.00 90.81 281 LEU A N 1
ATOM 2265 C CA . LEU A 1 281 ? -22.140 -1.581 0.806 1.00 90.81 281 LEU A CA 1
ATOM 2266 C C . LEU A 1 281 ? -23.533 -1.172 0.309 1.00 90.81 281 LEU A C 1
ATOM 2268 O O . LEU A 1 281 ? -24.453 -0.983 1.100 1.00 90.81 281 LEU A O 1
ATOM 2272 N N . GLY A 1 282 ? -23.730 -1.165 -1.013 1.00 92.44 282 GLY A N 1
ATOM 2273 C CA . GLY A 1 282 ? -25.011 -0.831 -1.662 1.00 92.44 282 GLY A CA 1
ATOM 2274 C C . GLY A 1 282 ? -26.163 -1.833 -1.460 1.00 92.44 282 GLY A C 1
ATOM 2275 O O . GLY A 1 282 ? -27.171 -1.749 -2.153 1.00 92.44 282 GLY A O 1
ATOM 2276 N N . TRP A 1 283 ? -26.028 -2.795 -0.544 1.00 90.50 283 TRP A N 1
ATOM 2277 C CA . TRP A 1 283 ? -27.009 -3.847 -0.264 1.00 90.50 283 TRP A CA 1
ATOM 2278 C C . TRP A 1 283 ? -27.225 -4.010 1.244 1.00 90.50 283 TRP A C 1
ATOM 2280 O O . TRP A 1 283 ? -26.353 -3.688 2.054 1.00 90.50 283 TRP A O 1
ATOM 2290 N N . LYS A 1 284 ? -28.413 -4.494 1.638 1.00 90.00 284 LYS A N 1
ATOM 2291 C CA . LYS A 1 284 ? -28.778 -4.709 3.049 1.00 90.00 284 LYS A CA 1
ATOM 2292 C C . LYS A 1 284 ? -27.903 -5.820 3.646 1.00 90.00 284 LYS A C 1
ATOM 2294 O O . LYS A 1 284 ? -28.206 -6.997 3.479 1.00 90.00 284 LYS A O 1
ATOM 2299 N N . ARG A 1 285 ? -26.831 -5.445 4.349 1.00 73.94 285 ARG A N 1
ATOM 2300 C CA . ARG A 1 285 ? -25.924 -6.377 5.033 1.00 73.94 285 ARG A CA 1
ATOM 2301 C C . ARG A 1 285 ? -26.440 -6.729 6.418 1.00 73.94 285 ARG A C 1
ATOM 2303 O O . ARG A 1 285 ? -26.922 -5.848 7.111 1.00 73.94 285 ARG A O 1
ATOM 2310 N N . LYS A 1 286 ? -26.272 -7.984 6.825 1.00 79.25 286 LYS A N 1
ATOM 2311 C CA . LYS A 1 286 ? -26.521 -8.508 8.169 1.00 79.25 286 LYS A CA 1
ATOM 2312 C C . LYS A 1 286 ? -25.164 -8.916 8.794 1.00 79.25 286 LYS A C 1
ATOM 2314 O O . LYS A 1 286 ? -24.543 -9.803 8.231 1.00 79.25 286 LYS A O 1
ATOM 2319 N N . GLU A 1 287 ? -24.706 -8.298 9.898 1.00 67.81 287 GLU A N 1
ATOM 2320 C CA . GLU A 1 287 ? -23.427 -8.631 10.580 1.00 67.81 287 GLU A CA 1
ATOM 2321 C C . GLU A 1 287 ? -23.454 -8.497 12.120 1.00 67.81 287 GLU A C 1
ATOM 2323 O O . GLU A 1 287 ? -24.169 -7.637 12.618 1.00 67.81 287 GLU A O 1
ATOM 2328 N N . VAL A 1 288 ? -22.660 -9.287 12.862 1.00 71.56 288 VAL A N 1
ATOM 2329 C CA . VAL A 1 288 ? -22.496 -9.184 14.337 1.00 71.56 288 VAL A CA 1
ATOM 2330 C C . VAL A 1 288 ? -21.523 -8.066 14.725 1.00 71.56 288 VAL A C 1
ATOM 2332 O O . VAL A 1 288 ? -20.437 -7.966 14.155 1.00 71.56 288 VAL A O 1
ATOM 2335 N N . ILE A 1 289 ? -21.850 -7.285 15.759 1.00 64.62 289 ILE A N 1
ATOM 2336 C CA . ILE A 1 289 ? -20.950 -6.271 16.335 1.00 64.62 289 ILE A CA 1
ATOM 2337 C C . ILE A 1 289 ? -20.428 -6.748 17.702 1.00 64.62 289 ILE A C 1
ATOM 2339 O O . ILE A 1 289 ? -21.196 -6.878 18.652 1.00 64.62 289 ILE A O 1
ATOM 2343 N N . ARG A 1 290 ? -19.111 -6.986 17.817 1.00 71.19 290 ARG A N 1
ATOM 2344 C CA . ARG A 1 290 ? -18.426 -7.335 19.078 1.00 71.19 290 ARG A CA 1
ATOM 2345 C C . ARG A 1 290 ? -17.592 -6.152 19.571 1.00 71.19 290 ARG A C 1
ATOM 2347 O O . ARG A 1 290 ? -16.696 -5.701 18.865 1.00 71.19 290 ARG A O 1
ATOM 2354 N N . ILE A 1 291 ? -17.867 -5.693 20.789 1.00 64.31 291 ILE A N 1
ATOM 2355 C CA . ILE A 1 291 ? -17.244 -4.526 21.429 1.00 64.31 291 ILE A CA 1
ATOM 2356 C C . ILE A 1 291 ? -16.849 -4.917 22.872 1.00 64.31 291 ILE A C 1
ATOM 2358 O O . ILE A 1 291 ? -17.637 -5.609 23.522 1.00 64.31 291 ILE A O 1
ATOM 2362 N N . PRO A 1 292 ? -15.653 -4.548 23.377 1.00 54.44 292 PRO A N 1
ATOM 2363 C CA . PRO A 1 292 ? -15.257 -4.806 24.761 1.00 54.44 292 PRO A CA 1
ATOM 2364 C C . PRO A 1 292 ? -15.961 -3.844 25.733 1.00 54.44 292 PRO A C 1
ATOM 2366 O O . PRO A 1 292 ? -16.226 -2.688 25.409 1.00 54.44 292 PRO A O 1
ATOM 2369 N N . VAL A 1 293 ? -16.263 -4.343 26.929 1.00 58.41 293 VAL A N 1
ATOM 2370 C CA . VAL A 1 293 ? -16.989 -3.658 28.011 1.00 58.41 293 VAL A CA 1
ATOM 2371 C C . VAL A 1 293 ? -16.427 -4.138 29.357 1.00 58.41 293 VAL A C 1
ATOM 2373 O O . VAL A 1 293 ? -15.976 -5.281 29.456 1.00 58.41 293 VAL A O 1
ATOM 2376 N N . SER A 1 294 ? -16.427 -3.288 30.383 1.00 49.75 294 SER A N 1
ATOM 2377 C CA . SER A 1 294 ? -15.723 -3.502 31.663 1.00 49.75 294 SER A CA 1
ATOM 2378 C C . SER A 1 294 ? -16.529 -4.313 32.713 1.00 49.75 294 SER A C 1
ATOM 2380 O O . SER A 1 294 ? -17.761 -4.292 32.713 1.00 49.75 294 SER A O 1
ATOM 2382 N N . GLY A 1 295 ? -15.851 -5.059 33.614 1.00 49.72 295 GLY A N 1
ATOM 2383 C CA . GLY A 1 295 ? -16.447 -5.695 34.824 1.00 49.72 295 GLY A CA 1
ATOM 2384 C C . GLY A 1 295 ? -15.701 -6.922 35.450 1.00 49.72 295 GLY A C 1
ATOM 2385 O O . GLY A 1 295 ? -14.922 -7.557 34.740 1.00 49.72 295 GLY A O 1
ATOM 2386 N N . PRO A 1 296 ? -15.961 -7.329 36.735 1.00 44.88 296 PRO A N 1
ATOM 2387 C CA . PRO A 1 296 ? -15.389 -8.518 37.432 1.00 44.88 296 PRO A CA 1
ATOM 2388 C C . PRO A 1 296 ? -16.442 -9.529 38.016 1.00 44.88 296 PRO A C 1
ATOM 2390 O O . PRO A 1 296 ? -17.422 -9.131 38.648 1.00 44.88 296 PRO A O 1
ATOM 2393 N N . GLY A 1 297 ? -16.263 -10.855 37.865 1.00 52.09 297 GLY A N 1
ATOM 2394 C CA . GLY A 1 297 ? -17.395 -11.821 37.856 1.00 52.09 297 GLY A CA 1
ATOM 2395 C C . GLY A 1 297 ? -17.874 -12.552 39.133 1.00 52.09 297 GLY A C 1
ATOM 2396 O O . GLY A 1 297 ? -19.055 -12.885 39.212 1.00 52.09 297 GLY A O 1
ATOM 2397 N N . SER A 1 298 ? -17.034 -12.828 40.140 1.00 63.28 298 SER A N 1
ATOM 2398 C CA . SER A 1 298 ? -17.351 -13.855 41.171 1.00 63.28 298 SER A CA 1
ATOM 2399 C C . SER A 1 298 ? -18.414 -13.490 42.222 1.00 63.28 298 SER A C 1
ATOM 2401 O O . SER A 1 298 ? -18.919 -14.367 42.917 1.00 63.28 298 SER A O 1
ATOM 2403 N N . GLY A 1 299 ? -18.783 -12.211 42.354 1.00 63.47 299 GLY A N 1
ATOM 2404 C CA . GLY A 1 299 ? -19.791 -11.749 43.325 1.00 63.47 299 GLY A CA 1
ATOM 2405 C C . GLY A 1 299 ? -19.262 -11.411 44.728 1.00 63.47 299 GLY A C 1
ATOM 2406 O O . GLY A 1 299 ? -20.047 -10.996 45.579 1.00 63.47 299 GLY A O 1
ATOM 2407 N N . LYS A 1 300 ? -17.945 -11.502 44.968 1.00 68.56 300 LYS A N 1
ATOM 2408 C CA . LYS A 1 300 ? -17.325 -11.255 46.286 1.00 68.56 300 LYS A CA 1
ATOM 2409 C C . LYS A 1 300 ? -17.752 -9.932 46.941 1.00 68.56 300 LYS A C 1
ATOM 2411 O O . LYS A 1 300 ? -18.210 -9.941 48.077 1.00 68.56 300 LYS A O 1
ATOM 2416 N N . GLY A 1 301 ? -17.686 -8.811 46.214 1.00 65.00 301 GLY A N 1
ATOM 2417 C CA . GLY A 1 301 ? -18.075 -7.494 46.744 1.00 65.00 301 GLY A CA 1
ATOM 2418 C C . GLY A 1 301 ? -19.547 -7.407 47.176 1.00 65.00 301 GLY A C 1
ATOM 2419 O O . GLY A 1 301 ? -19.859 -6.750 48.165 1.00 65.00 301 GLY A O 1
ATOM 2420 N N . THR A 1 302 ? -20.445 -8.128 46.493 1.00 72.81 302 THR A N 1
ATOM 2421 C CA . THR A 1 302 ? -21.865 -8.242 46.871 1.00 72.81 302 THR A CA 1
ATOM 2422 C C . THR A 1 302 ? -22.028 -8.965 48.210 1.00 72.81 302 THR A C 1
ATOM 2424 O O . THR A 1 302 ? -22.841 -8.554 49.034 1.00 72.81 302 THR A O 1
ATOM 2427 N N . GLN A 1 303 ? -21.223 -10.003 48.456 1.00 77.19 303 GLN A N 1
ATOM 2428 C CA . GLN A 1 303 ? -21.228 -10.735 49.724 1.00 77.19 303 GLN A CA 1
ATOM 2429 C C . GLN A 1 303 ? -20.561 -9.934 50.851 1.00 77.19 303 GLN A C 1
ATOM 2431 O O . GLN A 1 303 ? -21.096 -9.892 51.955 1.00 77.19 303 GLN A O 1
ATOM 2436 N N . CYS A 1 304 ? -19.464 -9.216 50.579 1.00 73.06 304 CYS A N 1
ATOM 2437 C CA . CYS A 1 304 ? -18.839 -8.316 51.554 1.00 73.06 304 CYS A CA 1
ATOM 2438 C C . CYS A 1 304 ? -19.824 -7.258 52.078 1.00 73.06 304 CYS A C 1
ATOM 2440 O O . CYS A 1 304 ? -19.933 -7.087 53.289 1.00 73.06 304 CYS A O 1
ATOM 2442 N N . ALA A 1 305 ? -20.601 -6.617 51.196 1.00 77.00 305 ALA A N 1
ATOM 2443 C CA . ALA A 1 305 ? -21.619 -5.644 51.601 1.00 77.00 305 ALA A CA 1
ATOM 2444 C C . ALA A 1 305 ? -22.699 -6.257 52.519 1.00 77.00 305 ALA A C 1
ATOM 2446 O O . ALA A 1 305 ? -23.053 -5.663 53.538 1.00 77.00 305 ALA A O 1
ATOM 2447 N N . LYS A 1 306 ? -23.178 -7.473 52.209 1.00 79.44 306 LYS A N 1
ATOM 2448 C CA . LYS A 1 306 ? -24.143 -8.194 53.058 1.00 79.44 306 LYS A CA 1
ATOM 2449 C C . LYS A 1 306 ? -23.547 -8.603 54.415 1.00 79.44 306 LYS A C 1
ATOM 2451 O O . LYS A 1 306 ? -24.240 -8.502 55.423 1.00 79.44 306 LYS A O 1
ATOM 2456 N N . ILE A 1 307 ? -22.273 -9.010 54.470 1.00 81.25 307 ILE A N 1
ATOM 2457 C CA . ILE A 1 307 ? -21.574 -9.338 55.730 1.00 81.25 307 ILE A CA 1
ATOM 2458 C C . ILE A 1 307 ? -21.477 -8.105 56.639 1.00 81.25 307 ILE A C 1
ATOM 2460 O O . ILE A 1 307 ? -21.824 -8.198 57.815 1.00 81.25 307 ILE A O 1
ATOM 2464 N N . VAL A 1 308 ? -21.064 -6.951 56.099 1.00 81.75 308 VAL A N 1
ATOM 2465 C CA . VAL A 1 308 ? -21.015 -5.671 56.837 1.00 81.75 308 VAL A CA 1
ATOM 2466 C C . VAL A 1 308 ? -22.384 -5.349 57.435 1.00 81.75 308 VAL A C 1
ATOM 2468 O O . VAL A 1 308 ? -22.498 -5.137 58.640 1.00 81.75 308 VAL A O 1
ATOM 2471 N N . GLN A 1 309 ? -23.432 -5.381 56.605 1.00 82.75 309 GLN A N 1
ATOM 2472 C CA . GLN A 1 309 ? -24.793 -5.026 57.009 1.00 82.75 309 GLN A CA 1
ATOM 2473 C C . GLN A 1 309 ? -25.390 -5.980 58.058 1.00 82.75 309 GLN A C 1
ATOM 2475 O O . GLN A 1 309 ? -26.168 -5.539 58.900 1.00 82.75 309 GLN A O 1
ATOM 2480 N N . HIS A 1 310 ? -25.066 -7.275 58.002 1.00 84.38 310 HIS A N 1
ATOM 2481 C CA . HIS A 1 310 ? -25.690 -8.294 58.853 1.00 84.38 310 HIS A CA 1
ATOM 2482 C C . HIS A 1 310 ? -24.911 -8.591 60.143 1.00 84.38 310 HIS A C 1
ATOM 2484 O O . HIS A 1 310 ? -25.524 -8.873 61.169 1.00 84.38 310 HIS A O 1
ATOM 2490 N N . PHE A 1 311 ? -23.575 -8.529 60.107 1.00 83.88 311 PHE A N 1
ATOM 2491 C CA . PHE A 1 311 ? -22.709 -8.925 61.227 1.00 83.88 311 PHE A CA 1
ATOM 2492 C C . PHE A 1 311 ? -21.933 -7.762 61.876 1.00 83.88 311 PHE A C 1
ATOM 2494 O O . PHE A 1 311 ? -21.254 -7.979 62.881 1.00 83.88 311 PHE A O 1
ATOM 2501 N N . GLY A 1 312 ? -22.016 -6.541 61.330 1.00 85.19 312 GLY A N 1
ATOM 2502 C CA . GLY A 1 312 ? -21.384 -5.346 61.909 1.00 85.19 312 GLY A CA 1
ATOM 2503 C C . GLY A 1 312 ? -19.861 -5.272 61.740 1.00 85.19 312 GLY A C 1
ATOM 2504 O O . GLY A 1 312 ? -19.183 -4.632 62.539 1.00 85.19 312 GLY A O 1
ATOM 2505 N N . TYR A 1 313 ? -19.308 -5.943 60.727 1.00 87.00 313 TYR A N 1
ATOM 2506 C CA . TYR A 1 313 ? -17.873 -5.904 60.419 1.00 87.00 313 TYR A CA 1
ATOM 2507 C C . TYR A 1 313 ? -17.499 -4.607 59.691 1.00 87.00 313 TYR A C 1
ATOM 2509 O O . TYR A 1 313 ? -18.211 -4.183 58.782 1.00 87.00 313 TYR A O 1
ATOM 2517 N N . THR A 1 314 ? -16.335 -4.037 59.997 1.00 86.81 314 THR A N 1
ATOM 2518 C CA . THR A 1 314 ? -15.708 -3.001 59.164 1.00 86.81 314 THR A CA 1
ATOM 2519 C C . THR A 1 314 ? -15.070 -3.659 57.939 1.00 86.81 314 THR A C 1
ATOM 2521 O O . THR A 1 314 ? -14.168 -4.489 58.070 1.00 86.81 314 THR A O 1
ATOM 2524 N N . HIS A 1 315 ? -15.520 -3.305 56.732 1.00 84.19 315 HIS A N 1
ATOM 2525 C CA . HIS A 1 315 ? -14.896 -3.756 55.481 1.00 84.19 315 HIS A CA 1
ATOM 2526 C C . HIS A 1 315 ? -13.678 -2.895 55.155 1.00 84.19 315 HIS A C 1
ATOM 2528 O O . HIS A 1 315 ? -13.786 -1.677 55.051 1.00 84.19 315 HIS A O 1
ATOM 2534 N N . LEU A 1 316 ? -12.524 -3.542 54.992 1.00 83.56 316 LEU A N 1
ATOM 2535 C CA . LEU A 1 316 ? -11.260 -2.903 54.641 1.00 83.56 316 LEU A CA 1
ATOM 2536 C C . LEU A 1 316 ? -10.732 -3.520 53.348 1.00 83.56 316 LEU A C 1
ATOM 2538 O O . LEU A 1 316 ? -10.336 -4.683 53.309 1.00 83.56 316 LEU A O 1
ATOM 2542 N N . SER A 1 317 ? -10.720 -2.738 52.276 1.00 81.81 317 SER A N 1
ATOM 2543 C CA . SER A 1 317 ? -10.230 -3.160 50.964 1.00 81.81 317 SER A CA 1
ATOM 2544 C C . SER A 1 317 ? -8.858 -2.545 50.720 1.00 81.81 317 SER A C 1
ATOM 2546 O O . SER A 1 317 ? -8.727 -1.329 50.594 1.00 81.81 317 SER A O 1
ATOM 2548 N N . ALA A 1 318 ? -7.823 -3.383 50.617 1.00 77.81 318 ALA A N 1
ATOM 2549 C CA . ALA A 1 318 ? -6.453 -2.905 50.406 1.00 77.81 318 ALA A CA 1
ATOM 2550 C C . ALA A 1 318 ? -6.309 -2.091 49.103 1.00 77.81 318 ALA A C 1
ATOM 2552 O O . ALA A 1 318 ? -5.500 -1.172 49.030 1.00 77.81 318 ALA A O 1
ATOM 2553 N N . GLY A 1 319 ? -7.118 -2.397 48.080 1.00 72.69 319 GLY A N 1
ATOM 2554 C CA . GLY A 1 319 ? -7.145 -1.633 46.831 1.00 72.69 319 GLY A CA 1
ATOM 2555 C C . GLY A 1 319 ? -7.814 -0.263 46.959 1.00 72.69 319 GLY A C 1
ATOM 2556 O O . GLY A 1 319 ? -7.411 0.667 46.266 1.00 72.69 319 GLY A O 1
ATOM 2557 N N . ASP A 1 320 ? -8.805 -0.122 47.843 1.00 75.88 320 ASP A N 1
ATOM 2558 C CA . ASP A 1 320 ? -9.470 1.162 48.089 1.00 75.88 320 ASP A CA 1
ATOM 2559 C C . ASP A 1 320 ? -8.591 2.074 48.959 1.00 75.88 320 ASP A C 1
ATOM 2561 O O . ASP A 1 320 ? -8.354 3.213 48.568 1.00 75.88 320 ASP A O 1
ATOM 2565 N N . LEU A 1 321 ? -7.958 1.537 50.011 1.00 82.00 321 LEU A N 1
ATOM 2566 C CA . LEU A 1 321 ? -6.984 2.272 50.835 1.00 82.00 321 LEU A CA 1
ATOM 2567 C C . LEU A 1 321 ? -5.799 2.813 50.012 1.00 82.00 321 LEU A C 1
ATOM 2569 O O . LEU A 1 321 ? -5.384 3.956 50.190 1.00 82.00 321 LEU A O 1
ATOM 2573 N N . LEU A 1 322 ? -5.275 2.027 49.061 1.00 78.25 322 LEU A N 1
ATOM 2574 C CA . LEU A 1 322 ? -4.228 2.496 48.144 1.00 78.25 322 LEU A CA 1
ATOM 2575 C C . LEU A 1 322 ? -4.725 3.618 47.215 1.00 78.25 322 LEU A C 1
ATOM 2577 O O . LEU A 1 322 ? -3.973 4.547 46.929 1.00 78.25 322 LEU A O 1
ATOM 2581 N N . ARG A 1 323 ? -5.981 3.569 46.748 1.00 76.75 323 ARG A N 1
ATOM 2582 C CA . ARG A 1 323 ? -6.580 4.641 45.927 1.00 76.75 323 ARG A CA 1
ATOM 2583 C C . ARG A 1 323 ? -6.820 5.921 46.724 1.00 76.75 323 ARG A C 1
ATOM 2585 O O . ARG A 1 323 ? -6.636 7.008 46.181 1.00 76.75 323 ARG A O 1
ATOM 2592 N N . GLU A 1 324 ? -7.227 5.804 47.981 1.00 78.56 324 GLU A N 1
ATOM 2593 C CA . GLU A 1 324 ? -7.415 6.935 48.893 1.00 78.56 324 GLU A CA 1
ATOM 2594 C C . GLU A 1 324 ? -6.079 7.610 49.225 1.00 78.56 324 GLU A C 1
ATOM 2596 O O . GLU A 1 324 ? -5.981 8.833 49.132 1.00 78.56 324 GLU A O 1
ATOM 2601 N N . GLU A 1 325 ? -5.018 6.836 49.474 1.00 83.19 325 GLU A N 1
ATOM 2602 C CA . GLU A 1 325 ? -3.674 7.378 49.708 1.00 83.19 325 GLU A CA 1
ATOM 2603 C C . GLU A 1 325 ? -3.095 8.073 48.458 1.00 83.19 325 GLU A C 1
ATOM 2605 O O . GLU A 1 325 ? -2.442 9.105 48.576 1.00 83.19 325 GLU A O 1
ATOM 2610 N N . ILE A 1 326 ? -3.389 7.596 47.239 1.00 77.06 326 ILE A N 1
ATOM 2611 C CA . ILE A 1 326 ? -3.050 8.329 46.000 1.00 77.06 326 ILE A CA 1
ATOM 2612 C C . ILE A 1 326 ? -3.821 9.657 45.916 1.00 77.06 326 ILE A C 1
ATOM 2614 O O . ILE A 1 326 ? -3.256 10.674 45.513 1.00 77.06 326 ILE A O 1
ATOM 2618 N N . LYS A 1 327 ? -5.111 9.664 46.286 1.00 78.44 327 LYS A N 1
ATOM 2619 C CA . LYS A 1 327 ? -5.964 10.867 46.267 1.00 78.44 327 LYS A CA 1
ATOM 2620 C C . LYS A 1 327 ? -5.586 11.888 47.345 1.00 78.44 327 LYS A C 1
ATOM 2622 O O . LYS A 1 327 ? -5.853 13.070 47.145 1.00 78.44 327 LYS A O 1
ATOM 2627 N N . SER A 1 328 ? -4.958 11.468 48.447 1.00 79.69 328 SER A N 1
ATOM 2628 C CA . SER A 1 328 ? -4.505 12.372 49.516 1.00 79.69 328 SER A CA 1
ATOM 2629 C C . SER A 1 328 ? -3.330 13.266 49.096 1.00 79.69 328 SER A C 1
ATOM 2631 O O . SER A 1 328 ? -3.085 14.290 49.733 1.00 79.69 328 SER A O 1
ATOM 2633 N N . GLY A 1 329 ? -2.611 12.903 48.025 1.00 76.25 329 GLY A N 1
ATOM 2634 C CA . GLY A 1 329 ? -1.454 13.653 47.531 1.00 76.25 329 GLY A CA 1
ATOM 2635 C C . GLY A 1 329 ? -0.222 13.571 48.438 1.00 76.25 329 GLY A C 1
ATOM 2636 O O . GLY A 1 329 ? 0.686 14.389 48.299 1.00 76.25 329 GLY A O 1
ATOM 2637 N N . SER A 1 330 ? -0.177 12.612 49.369 1.00 84.06 330 SER A N 1
ATOM 2638 C CA . SER A 1 330 ? 0.972 12.414 50.255 1.00 84.06 330 SER A CA 1
ATOM 2639 C C . SER A 1 330 ? 2.234 11.982 49.484 1.00 84.06 330 SER A C 1
ATOM 2641 O O . SER A 1 330 ? 2.188 11.573 48.316 1.00 84.06 330 SER A O 1
ATOM 2643 N N . GLU A 1 331 ? 3.387 12.026 50.155 1.00 82.06 331 GLU A N 1
ATOM 2644 C CA . GLU A 1 331 ? 4.647 11.484 49.626 1.00 82.06 331 GLU A CA 1
ATOM 2645 C C . GLU A 1 331 ? 4.502 9.990 49.268 1.00 82.06 331 GLU A C 1
ATOM 2647 O O . GLU A 1 331 ? 4.874 9.567 48.169 1.00 82.06 331 GLU A O 1
ATOM 2652 N N . ASN A 1 332 ? 3.825 9.219 50.133 1.00 80.81 332 ASN A N 1
ATOM 2653 C CA . ASN A 1 332 ? 3.450 7.829 49.863 1.00 80.81 332 ASN A CA 1
ATOM 2654 C C . ASN A 1 332 ? 2.495 7.720 48.666 1.00 80.81 332 ASN A C 1
ATOM 2656 O O . ASN A 1 332 ? 2.709 6.881 47.797 1.00 80.81 332 ASN A O 1
ATOM 2660 N N . GLY A 1 333 ? 1.470 8.572 48.578 1.00 82.56 333 GLY A N 1
ATOM 2661 C CA . GLY A 1 333 ? 0.504 8.591 47.477 1.00 82.56 333 GLY A CA 1
ATOM 2662 C C . GLY A 1 333 ? 1.160 8.817 46.115 1.00 82.56 333 GLY A C 1
ATOM 2663 O O . GLY A 1 333 ? 0.845 8.125 45.145 1.00 82.56 333 GLY A O 1
ATOM 2664 N N . THR A 1 334 ? 2.140 9.720 46.057 1.00 81.12 334 THR A N 1
ATOM 2665 C CA . THR A 1 334 ? 2.939 9.995 44.852 1.00 81.12 334 THR A CA 1
ATOM 2666 C C . THR A 1 334 ? 3.820 8.797 44.478 1.00 81.12 334 THR A C 1
ATOM 2668 O O . THR A 1 334 ? 3.860 8.389 43.314 1.00 81.12 334 THR A O 1
ATOM 2671 N N . MET A 1 335 ? 4.480 8.179 45.463 1.00 79.69 335 MET A N 1
ATOM 2672 C CA . MET A 1 335 ? 5.284 6.965 45.277 1.00 79.69 335 MET A CA 1
ATOM 2673 C C . MET A 1 335 ? 4.434 5.784 44.773 1.00 79.69 335 MET A C 1
ATOM 2675 O O . MET A 1 335 ? 4.800 5.139 43.788 1.00 79.69 335 MET A O 1
ATOM 2679 N N . ILE A 1 336 ? 3.268 5.549 45.385 1.00 78.94 336 ILE A N 1
ATOM 2680 C CA . ILE A 1 336 ? 2.292 4.527 44.979 1.00 78.94 336 ILE A CA 1
ATOM 2681 C C . ILE A 1 336 ? 1.805 4.794 43.546 1.00 78.94 336 ILE A C 1
ATOM 2683 O O . ILE A 1 336 ? 1.777 3.873 42.729 1.00 78.94 336 ILE A O 1
ATOM 2687 N N . GLN A 1 337 ? 1.462 6.043 43.206 1.00 76.00 337 GLN A N 1
ATOM 2688 C CA . GLN A 1 337 ? 0.984 6.396 41.867 1.00 76.00 337 GLN A CA 1
ATOM 2689 C C . GLN A 1 337 ? 2.030 6.090 40.784 1.00 76.00 337 GLN A C 1
ATOM 2691 O O . GLN A 1 337 ? 1.680 5.550 39.732 1.00 76.00 337 GLN A O 1
ATOM 2696 N N . ASN A 1 338 ? 3.304 6.399 41.036 1.00 75.12 338 ASN A N 1
ATOM 2697 C CA . ASN A 1 338 ? 4.390 6.112 40.098 1.00 75.12 338 ASN A CA 1
ATOM 2698 C C . ASN A 1 338 ? 4.641 4.602 39.962 1.00 75.12 338 ASN A C 1
ATOM 2700 O O . ASN A 1 338 ? 4.723 4.103 38.842 1.00 75.12 338 ASN A O 1
ATOM 2704 N N . MET A 1 339 ? 4.652 3.849 41.069 1.00 70.06 339 MET A N 1
ATOM 2705 C CA . MET A 1 339 ? 4.780 2.385 41.024 1.00 70.06 339 MET A CA 1
ATOM 2706 C C . MET A 1 339 ? 3.652 1.724 40.223 1.00 70.06 339 MET A C 1
ATOM 2708 O O . MET A 1 339 ? 3.923 0.864 39.387 1.00 70.06 339 MET A O 1
ATOM 2712 N N . ILE A 1 340 ? 2.403 2.167 40.407 1.00 65.56 340 ILE A N 1
ATOM 2713 C CA . ILE A 1 340 ? 1.246 1.650 39.660 1.00 65.56 340 ILE A CA 1
ATOM 2714 C C . ILE A 1 340 ? 1.334 2.011 38.168 1.00 65.56 340 ILE A C 1
ATOM 2716 O O . ILE A 1 340 ? 1.084 1.144 37.330 1.00 65.56 340 ILE A O 1
ATOM 2720 N N . LYS A 1 341 ? 1.739 3.242 37.817 1.00 68.00 341 LYS A N 1
ATOM 2721 C CA . LYS A 1 341 ? 1.982 3.657 36.418 1.00 68.00 341 LYS A CA 1
ATOM 2722 C C . LYS A 1 341 ? 3.067 2.815 35.737 1.00 68.00 341 LYS A C 1
ATOM 2724 O O . LYS A 1 341 ? 2.937 2.494 34.561 1.00 68.00 341 LYS A O 1
ATOM 2729 N N . GLU A 1 342 ? 4.109 2.436 36.473 1.00 60.22 342 GLU A N 1
ATOM 2730 C CA . GLU A 1 342 ? 5.203 1.578 35.996 1.00 60.22 342 GLU A CA 1
ATOM 2731 C C . GLU A 1 342 ? 4.870 0.072 36.029 1.00 60.22 342 GLU A C 1
ATOM 2733 O O . GLU A 1 342 ? 5.690 -0.749 35.616 1.00 60.22 342 GLU A O 1
ATOM 2738 N N . GLY A 1 343 ? 3.691 -0.320 36.527 1.00 49.28 343 GLY A N 1
ATOM 2739 C CA . GLY A 1 343 ? 3.291 -1.724 36.668 1.00 49.28 343 GLY A CA 1
ATOM 2740 C C . GLY A 1 343 ? 4.046 -2.500 37.757 1.00 49.28 343 GLY A C 1
ATOM 2741 O O . GLY A 1 343 ? 4.042 -3.732 37.741 1.00 49.28 343 GLY A O 1
ATOM 2742 N N . LYS A 1 344 ? 4.695 -1.803 38.697 1.00 57.25 344 LYS A N 1
ATOM 2743 C CA . LYS A 1 344 ? 5.416 -2.385 39.837 1.00 57.25 344 LYS A CA 1
ATOM 2744 C C . LYS A 1 344 ? 4.467 -2.647 41.011 1.00 57.25 344 LYS A C 1
ATOM 2746 O O . LYS A 1 344 ? 3.515 -1.904 41.244 1.00 57.25 344 LYS A O 1
ATOM 2751 N N . LEU A 1 345 ? 4.747 -3.703 41.774 1.00 58.84 345 LEU A N 1
ATOM 2752 C CA . LEU A 1 345 ? 4.028 -4.017 43.011 1.00 58.84 345 LEU A CA 1
ATOM 2753 C C . LEU A 1 345 ? 4.380 -3.006 44.113 1.00 58.84 345 LEU A C 1
ATOM 2755 O O . LEU A 1 345 ? 5.549 -2.686 44.321 1.00 58.84 345 LEU A O 1
ATOM 2759 N N . VAL A 1 346 ? 3.359 -2.531 44.830 1.00 73.31 346 VAL A N 1
ATOM 2760 C CA . VAL A 1 346 ? 3.529 -1.693 46.026 1.00 73.31 346 VAL A CA 1
ATOM 2761 C C . VAL A 1 346 ? 4.094 -2.562 47.163 1.00 73.31 346 VAL A C 1
ATOM 2763 O O . VAL A 1 346 ? 3.561 -3.654 47.378 1.00 73.31 346 VAL A O 1
ATOM 2766 N N . PRO A 1 347 ? 5.124 -2.114 47.910 1.00 80.50 347 PRO A N 1
ATOM 2767 C CA . PRO A 1 347 ? 5.709 -2.889 49.004 1.00 80.50 347 PRO A CA 1
ATOM 2768 C C . PRO A 1 347 ? 4.683 -3.354 50.048 1.00 80.50 347 PRO A C 1
ATOM 2770 O O . PRO A 1 347 ? 3.813 -2.582 50.473 1.00 80.50 347 PRO A O 1
ATOM 2773 N N . SER A 1 348 ? 4.822 -4.603 50.507 1.00 80.38 348 SER A N 1
ATOM 2774 C CA . SER A 1 348 ? 3.896 -5.227 51.465 1.00 80.38 348 SER A CA 1
ATOM 2775 C C . SER A 1 348 ? 3.721 -4.396 52.736 1.00 80.38 348 SER A C 1
ATOM 2777 O O . SER A 1 348 ? 2.593 -4.126 53.145 1.00 80.38 348 SER A O 1
ATOM 2779 N N . GLU A 1 349 ? 4.822 -3.921 53.323 1.00 82.12 349 GLU A N 1
ATOM 2780 C CA . GLU A 1 349 ? 4.809 -3.133 54.561 1.00 82.12 349 GLU A CA 1
ATOM 2781 C C . GLU A 1 349 ? 3.984 -1.844 54.462 1.00 82.12 349 GLU A C 1
ATOM 2783 O O . GLU A 1 349 ? 3.338 -1.458 55.434 1.00 82.12 349 GLU A O 1
ATOM 2788 N N . LEU A 1 350 ? 3.986 -1.175 53.303 1.00 83.81 350 LEU A N 1
ATOM 2789 C CA . LEU A 1 350 ? 3.223 0.059 53.106 1.00 83.81 350 LEU A CA 1
ATOM 2790 C C . LEU A 1 350 ? 1.718 -0.239 53.093 1.00 83.81 350 LEU A C 1
ATOM 2792 O O . LEU A 1 350 ? 0.946 0.426 53.780 1.00 83.81 350 LEU A O 1
ATOM 2796 N N . THR A 1 351 ? 1.316 -1.302 52.391 1.00 84.69 351 THR A N 1
ATOM 2797 C CA . THR A 1 351 ? -0.083 -1.760 52.349 1.00 84.69 351 THR A CA 1
ATOM 2798 C C . THR A 1 351 ? -0.569 -2.208 53.733 1.00 84.69 351 THR A C 1
ATOM 2800 O O . THR A 1 351 ? -1.687 -1.886 54.132 1.00 84.69 351 THR A O 1
ATOM 2803 N N . VAL A 1 352 ? 0.279 -2.900 54.503 1.00 86.56 352 VAL A N 1
ATOM 2804 C CA . VAL A 1 352 ? -0.053 -3.342 55.868 1.00 86.56 352 VAL A CA 1
ATOM 2805 C C . VAL A 1 352 ? -0.140 -2.165 56.846 1.00 86.56 352 VAL A C 1
ATOM 2807 O O . VAL A 1 352 ? -1.046 -2.150 57.674 1.00 86.56 352 VAL A O 1
ATOM 2810 N N . LYS A 1 353 ? 0.715 -1.138 56.726 1.00 87.75 353 LYS A N 1
ATOM 2811 C CA . LYS A 1 353 ? 0.610 0.097 57.531 1.00 87.75 353 LYS A CA 1
ATOM 2812 C C . LYS A 1 353 ? -0.683 0.869 57.246 1.00 87.75 353 LYS A C 1
ATOM 2814 O O . LYS A 1 353 ? -1.312 1.348 58.187 1.00 87.75 353 LYS A O 1
ATOM 2819 N N . LEU A 1 354 ? -1.116 0.947 55.983 1.00 88.44 354 LEU A N 1
ATOM 2820 C CA . LEU A 1 354 ? -2.412 1.541 55.619 1.00 88.44 354 LEU A CA 1
ATOM 2821 C C . LEU A 1 354 ? -3.587 0.748 56.217 1.00 88.44 354 LEU A C 1
ATOM 2823 O O . LEU A 1 354 ? -4.491 1.346 56.795 1.00 88.44 354 LEU A O 1
ATOM 2827 N N . LEU A 1 355 ? -3.545 -0.590 56.156 1.00 88.12 355 LEU A N 1
ATOM 2828 C CA . LEU A 1 355 ? -4.536 -1.453 56.811 1.00 88.12 355 LEU A CA 1
ATOM 2829 C C . LEU A 1 355 ? -4.556 -1.254 58.334 1.00 88.12 355 LEU A C 1
ATOM 2831 O O . LEU A 1 355 ? -5.622 -1.033 58.896 1.00 88.12 355 LEU A O 1
ATOM 2835 N N . GLN A 1 356 ? -3.398 -1.271 58.999 1.00 88.88 356 GLN A N 1
ATOM 2836 C CA . GLN A 1 356 ? -3.282 -1.073 60.449 1.00 88.88 356 GLN A CA 1
ATOM 2837 C C . GLN A 1 356 ? -3.828 0.293 60.887 1.00 88.88 356 GLN A C 1
ATOM 2839 O O . GLN A 1 356 ? -4.535 0.386 61.891 1.00 88.88 356 GLN A O 1
ATOM 2844 N N . ARG A 1 357 ? -3.550 1.349 60.113 1.00 88.94 357 ARG A N 1
ATOM 2845 C CA . ARG A 1 357 ? -4.116 2.681 60.339 1.00 88.94 357 ARG A CA 1
ATOM 2846 C C . ARG A 1 357 ? -5.643 2.665 60.232 1.00 88.94 357 ARG A C 1
ATOM 2848 O O . ARG A 1 357 ? -6.306 3.091 61.172 1.00 88.94 357 ARG A O 1
ATOM 2855 N N . ALA A 1 358 ? -6.189 2.120 59.145 1.00 88.62 358 ALA A N 1
ATOM 2856 C CA . ALA A 1 358 ? -7.634 2.039 58.934 1.00 88.62 358 ALA A CA 1
ATOM 2857 C C . ALA A 1 358 ? -8.345 1.164 59.987 1.00 88.62 358 ALA A C 1
ATOM 2859 O O . ALA A 1 358 ? -9.468 1.467 60.386 1.00 88.62 358 ALA A O 1
ATOM 2860 N N . MET A 1 359 ? -7.686 0.111 60.488 1.00 88.31 359 MET A N 1
ATOM 2861 C CA . MET A 1 359 ? -8.184 -0.689 61.610 1.00 88.31 359 MET A CA 1
ATOM 2862 C C . MET A 1 359 ? -8.309 0.161 62.880 1.00 88.31 359 MET A C 1
ATOM 2864 O O . MET A 1 359 ? -9.395 0.236 63.455 1.00 88.31 359 MET A O 1
ATOM 2868 N N . ASN A 1 360 ? -7.237 0.865 63.261 1.00 88.88 360 ASN A N 1
ATOM 2869 C CA . ASN A 1 360 ? -7.206 1.729 64.446 1.00 88.88 360 ASN A CA 1
ATOM 2870 C C . ASN A 1 360 ? -8.201 2.902 64.359 1.00 88.88 360 ASN A C 1
ATOM 2872 O O . ASN A 1 360 ? -8.850 3.229 65.349 1.00 88.88 360 ASN A O 1
ATOM 2876 N N . GLU A 1 361 ? -8.339 3.526 63.185 1.00 89.31 361 GLU A N 1
ATOM 2877 C CA . GLU A 1 361 ? -9.260 4.651 62.957 1.00 89.31 361 GLU A CA 1
ATOM 2878 C C . GLU A 1 361 ? -10.741 4.220 62.933 1.00 89.31 361 GLU A C 1
ATOM 2880 O O . GLU A 1 361 ? -11.618 5.045 63.180 1.00 89.31 361 GLU A O 1
ATOM 2885 N N . SER A 1 362 ? -11.044 2.937 62.688 1.00 87.69 362 SER A N 1
ATOM 2886 C CA . SER A 1 362 ? -12.430 2.449 62.585 1.00 87.69 362 SER A CA 1
ATOM 2887 C C . SER A 1 362 ? -13.195 2.350 63.911 1.00 87.69 362 SER A C 1
ATOM 2889 O O . SER A 1 362 ? -14.424 2.317 63.897 1.00 87.69 362 SER A O 1
ATOM 2891 N N . GLY A 1 363 ? -12.490 2.225 65.043 1.00 85.25 363 GLY A N 1
ATOM 2892 C CA . GLY A 1 363 ? -13.093 1.989 66.361 1.00 85.25 363 GLY A CA 1
ATOM 2893 C C . GLY A 1 363 ? -13.838 0.651 66.534 1.00 85.25 363 GLY A C 1
ATOM 2894 O O . GLY A 1 363 ? -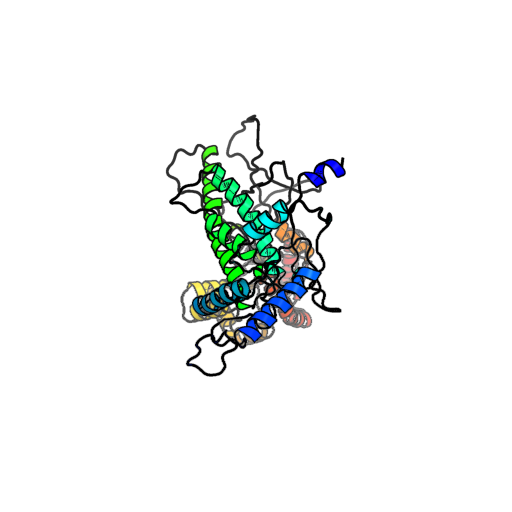14.532 0.485 67.533 1.00 85.25 363 GLY A O 1
ATOM 2895 N N . ASN A 1 364 ? -13.718 -0.287 65.588 1.00 86.00 364 ASN A N 1
ATOM 2896 C CA . ASN A 1 364 ? -14.353 -1.612 65.622 1.00 86.00 364 ASN A CA 1
ATOM 2897 C C . ASN A 1 364 ? -13.329 -2.699 66.006 1.00 86.00 364 ASN A C 1
ATOM 2899 O O . ASN A 1 364 ? -12.130 -2.517 65.807 1.00 86.00 364 ASN A O 1
ATOM 2903 N N . ASP A 1 365 ? -13.786 -3.842 66.518 1.00 83.69 365 ASP A N 1
ATOM 2904 C CA . ASP A 1 365 ? -12.967 -5.041 66.752 1.00 83.69 365 ASP A CA 1
ATOM 2905 C C . ASP A 1 365 ? -13.140 -6.110 65.650 1.00 83.69 365 ASP A C 1
ATOM 2907 O O . ASP A 1 365 ? -12.318 -7.023 65.527 1.00 83.69 365 ASP A O 1
ATOM 2911 N N . LYS A 1 366 ? -14.164 -5.977 64.795 1.00 84.56 366 LYS A N 1
ATOM 2912 C CA . LYS A 1 366 ? -14.482 -6.914 63.704 1.00 84.56 366 LYS A CA 1
ATOM 2913 C C . LYS A 1 366 ? -14.088 -6.375 62.332 1.00 84.56 366 LYS A C 1
ATOM 2915 O O . LYS A 1 366 ? -14.657 -5.397 61.846 1.00 84.56 366 LYS A O 1
ATOM 2920 N N . PHE A 1 367 ? -13.187 -7.083 61.650 1.00 87.06 367 PHE A N 1
ATOM 2921 C CA . PHE A 1 367 ? -12.618 -6.663 60.365 1.00 87.06 367 PHE A CA 1
ATOM 2922 C C . PHE A 1 367 ? -12.837 -7.682 59.248 1.00 87.06 367 PHE A C 1
ATOM 2924 O O . PHE A 1 367 ? -12.512 -8.859 59.388 1.00 87.06 367 PHE A O 1
ATOM 2931 N N . LEU A 1 368 ? -13.355 -7.215 58.110 1.00 84.00 368 LEU A N 1
ATOM 2932 C CA . LEU A 1 368 ? -13.467 -7.982 56.873 1.00 84.00 368 LEU A CA 1
ATOM 2933 C C . LEU A 1 368 ? -12.462 -7.433 55.857 1.00 84.00 368 LEU A C 1
ATOM 2935 O O . LEU A 1 368 ? -12.742 -6.456 55.161 1.00 84.00 368 LEU A O 1
ATOM 2939 N N . ILE A 1 369 ? -11.294 -8.069 55.776 1.00 84.50 369 ILE A N 1
ATOM 2940 C CA . ILE A 1 369 ? -10.213 -7.644 54.883 1.00 84.50 369 ILE A CA 1
ATOM 2941 C C . ILE A 1 369 ? -10.423 -8.249 53.491 1.00 84.50 369 ILE A C 1
ATOM 2943 O O . ILE A 1 369 ? -10.428 -9.468 53.305 1.00 84.50 369 ILE A O 1
ATOM 2947 N N . ASP A 1 370 ? -10.619 -7.390 52.495 1.00 78.44 370 ASP A N 1
ATOM 2948 C CA . ASP A 1 370 ? -10.936 -7.788 51.129 1.00 78.44 370 ASP A CA 1
ATOM 2949 C C . ASP A 1 370 ? -9.729 -7.669 50.194 1.00 78.44 370 ASP A C 1
ATOM 2951 O O . ASP A 1 370 ? -9.188 -6.592 49.937 1.00 78.44 370 ASP A O 1
ATOM 2955 N N . GLY A 1 371 ? -9.330 -8.819 49.646 1.00 70.25 371 GLY A N 1
ATOM 2956 C CA . GLY A 1 371 ? -8.340 -8.900 48.578 1.00 70.25 371 GLY A CA 1
ATOM 2957 C C . GLY A 1 371 ? -6.902 -8.767 49.070 1.00 70.25 371 GLY A C 1
ATOM 2958 O O . GLY A 1 371 ? -6.052 -8.348 48.289 1.00 70.25 371 GLY A O 1
ATOM 2959 N N . PHE A 1 372 ? -6.642 -9.105 50.334 1.00 77.12 372 PHE A N 1
ATOM 2960 C CA . PHE A 1 372 ? -5.327 -9.130 50.969 1.00 77.12 372 PHE A CA 1
ATOM 2961 C C . PHE A 1 372 ? -5.330 -10.171 52.112 1.00 77.12 372 PHE A C 1
ATOM 2963 O O . PHE A 1 372 ? -6.377 -10.312 52.749 1.00 77.12 372 PHE A O 1
ATOM 2970 N N . PRO A 1 373 ? -4.218 -10.877 52.411 1.00 78.69 373 PRO A N 1
ATOM 2971 C CA . PRO A 1 373 ? -2.952 -10.948 51.664 1.00 78.69 373 PRO A CA 1
ATOM 2972 C C . PRO A 1 373 ? -3.108 -11.558 50.259 1.00 78.69 373 PRO A C 1
ATOM 2974 O O . PRO A 1 373 ? -4.041 -12.325 50.029 1.00 78.69 373 PRO A O 1
ATOM 2977 N N . ARG A 1 374 ? -2.217 -11.226 49.308 1.00 74.31 374 ARG A N 1
ATOM 2978 C CA . ARG A 1 374 ? -2.235 -11.799 47.940 1.00 74.31 374 ARG A CA 1
ATOM 2979 C C . ARG A 1 374 ? -1.084 -12.746 47.622 1.00 74.31 374 ARG A C 1
ATOM 2981 O O . ARG A 1 374 ? -1.185 -13.483 46.654 1.00 74.31 374 ARG A O 1
ATOM 2988 N N . ASN A 1 375 ? -0.014 -12.724 48.404 1.00 77.31 375 ASN A N 1
ATOM 2989 C CA . ASN A 1 375 ? 1.133 -13.616 48.274 1.00 77.31 375 ASN A CA 1
ATOM 2990 C C . ASN A 1 375 ? 1.754 -13.867 49.663 1.00 77.31 375 ASN A C 1
ATOM 2992 O O . ASN A 1 375 ? 1.318 -13.292 50.666 1.00 77.31 375 ASN A O 1
ATOM 2996 N N . GLU A 1 376 ? 2.766 -14.730 49.730 1.00 81.81 376 GLU A N 1
ATOM 2997 C CA . GLU A 1 376 ? 3.392 -15.120 51.000 1.00 81.81 376 GLU A CA 1
ATOM 2998 C C . GLU A 1 376 ? 4.112 -13.952 51.703 1.00 81.81 376 GLU A C 1
ATOM 3000 O O . GLU A 1 376 ? 4.060 -13.843 52.926 1.00 81.81 376 GLU A O 1
ATOM 3005 N N . GLU A 1 377 ? 4.702 -13.018 50.949 1.00 83.31 377 GLU A N 1
ATOM 3006 C CA . GLU A 1 377 ? 5.336 -11.811 51.502 1.00 83.31 377 GLU A CA 1
ATOM 3007 C C . GLU A 1 377 ? 4.306 -10.911 52.208 1.00 83.31 377 GLU A C 1
ATOM 3009 O O . GLU A 1 377 ? 4.500 -10.518 53.360 1.00 83.31 377 GLU A O 1
ATOM 3014 N N . ASN A 1 378 ? 3.159 -10.660 51.562 1.00 82.06 378 ASN A N 1
ATOM 3015 C CA . ASN A 1 378 ? 2.035 -9.950 52.169 1.00 82.06 378 ASN A CA 1
ATOM 3016 C C . ASN A 1 378 ? 1.554 -10.654 53.448 1.00 82.06 378 ASN A C 1
ATOM 3018 O O . ASN A 1 378 ? 1.199 -9.983 54.415 1.00 82.06 378 ASN A O 1
ATOM 3022 N N . ARG A 1 379 ? 1.509 -11.996 53.449 1.00 87.12 379 ARG A N 1
ATOM 3023 C CA . ARG A 1 379 ? 1.028 -12.806 54.578 1.00 87.12 379 ARG A CA 1
ATOM 3024 C C . ARG A 1 379 ? 1.959 -12.683 55.785 1.00 87.12 379 ARG A C 1
ATOM 3026 O O . ARG A 1 379 ? 1.494 -12.408 56.889 1.00 87.12 379 ARG A O 1
ATOM 3033 N N . VAL A 1 380 ? 3.267 -12.832 55.565 1.00 85.94 380 VAL A N 1
ATOM 3034 C CA . VAL A 1 380 ? 4.297 -12.668 56.602 1.00 85.94 380 VAL A CA 1
ATOM 3035 C C . VAL A 1 380 ? 4.301 -11.240 57.151 1.00 85.94 380 VAL A C 1
ATOM 3037 O O . VAL A 1 380 ? 4.336 -11.066 58.367 1.00 85.94 380 VAL A O 1
ATOM 3040 N N . ALA A 1 381 ? 4.217 -10.223 56.287 1.00 86.06 381 ALA A N 1
ATOM 3041 C CA . ALA A 1 381 ? 4.159 -8.821 56.706 1.00 86.06 381 ALA A CA 1
ATOM 3042 C C . ALA A 1 381 ? 2.880 -8.490 57.499 1.00 86.06 381 ALA A C 1
ATOM 3044 O O . ALA A 1 381 ? 2.934 -7.740 58.469 1.00 86.06 381 ALA A O 1
ATOM 3045 N N . PHE A 1 382 ? 1.733 -9.062 57.120 1.00 86.00 382 PHE A N 1
ATOM 3046 C CA . PHE A 1 382 ? 0.471 -8.878 57.837 1.00 86.00 382 PHE A CA 1
ATOM 3047 C C . PHE A 1 382 ? 0.536 -9.444 59.260 1.00 86.00 382 PHE A C 1
ATOM 3049 O O . PHE A 1 382 ? 0.263 -8.730 60.225 1.00 86.00 382 PHE A O 1
ATOM 3056 N N . GLU A 1 383 ? 0.935 -10.713 59.390 1.00 86.19 383 GLU A N 1
ATOM 3057 C CA . GLU A 1 383 ? 0.997 -11.394 60.686 1.00 86.19 383 GLU A CA 1
ATOM 3058 C C . GLU A 1 383 ? 2.071 -10.788 61.607 1.00 86.19 383 GLU A C 1
ATOM 3060 O O . GLU A 1 383 ? 1.860 -10.739 62.816 1.00 86.19 383 GLU A O 1
ATOM 3065 N N . SER A 1 384 ? 3.187 -10.280 61.066 1.00 86.31 384 SER A N 1
ATOM 3066 C CA . SER A 1 384 ? 4.259 -9.676 61.873 1.00 86.31 384 SER A CA 1
ATOM 3067 C C . SER A 1 384 ? 3.973 -8.239 62.323 1.00 86.31 384 SER A C 1
ATOM 3069 O O . SER A 1 384 ? 4.305 -7.891 63.454 1.00 86.31 384 SER A O 1
ATOM 3071 N N . VAL A 1 385 ? 3.353 -7.405 61.476 1.00 84.12 385 VAL A N 1
ATOM 3072 C CA . VAL A 1 385 ? 3.117 -5.977 61.774 1.00 84.12 385 VAL A CA 1
ATOM 3073 C C . VAL A 1 385 ? 1.804 -5.747 62.523 1.00 84.12 385 VAL A C 1
ATOM 3075 O O . VAL A 1 385 ? 1.757 -4.890 63.405 1.00 84.12 385 VAL A O 1
ATOM 3078 N N . ILE A 1 386 ? 0.739 -6.492 62.198 1.00 83.62 386 ILE A N 1
ATOM 3079 C CA . ILE A 1 386 ? -0.549 -6.380 62.910 1.00 83.62 386 ILE A CA 1
ATOM 3080 C C . ILE A 1 386 ? -0.589 -7.321 64.127 1.00 83.62 386 ILE A C 1
ATOM 3082 O O . ILE A 1 386 ? -1.333 -7.073 65.071 1.00 83.62 386 ILE A O 1
ATOM 3086 N N . GLY A 1 387 ? 0.236 -8.376 64.154 1.00 79.31 387 GLY A N 1
ATOM 3087 C CA . GLY A 1 387 ? 0.338 -9.292 65.297 1.00 79.31 387 GLY A CA 1
ATOM 3088 C C . GLY A 1 387 ? -0.852 -10.245 65.454 1.00 79.31 387 GLY A C 1
ATOM 3089 O O . GLY A 1 387 ? -0.969 -10.914 66.480 1.00 79.31 387 GLY A O 1
ATOM 3090 N N . ILE A 1 388 ? -1.737 -10.318 64.453 1.00 78.38 388 ILE A N 1
ATOM 3091 C CA . ILE A 1 388 ? -2.930 -11.172 64.449 1.00 78.38 388 ILE A CA 1
ATOM 3092 C C . ILE A 1 388 ? -2.938 -12.100 63.233 1.00 78.38 388 ILE A C 1
ATOM 3094 O O . ILE A 1 388 ? -2.482 -11.749 62.146 1.00 78.38 388 ILE A O 1
ATOM 3098 N N . VAL A 1 389 ? -3.523 -13.283 63.410 1.00 80.12 389 VAL A N 1
ATOM 3099 C CA . VAL A 1 389 ? -3.806 -14.241 62.333 1.00 80.12 389 VAL A CA 1
ATOM 3100 C C . VAL A 1 389 ? -5.322 -14.236 62.110 1.00 80.12 389 VAL A C 1
ATOM 3102 O O . VAL A 1 389 ? -6.039 -14.351 63.106 1.00 80.12 389 VAL A O 1
ATOM 3105 N N . PRO A 1 390 ? -5.840 -14.157 60.866 1.00 83.00 390 PRO A N 1
ATOM 3106 C CA . PRO A 1 390 ? -7.286 -14.163 60.613 1.00 83.00 390 PRO A CA 1
ATOM 3107 C C . PRO A 1 390 ? -7.966 -15.366 61.276 1.00 83.00 390 PRO A C 1
ATOM 3109 O O . PRO A 1 390 ? -7.385 -16.451 61.316 1.00 83.00 390 PRO A O 1
ATOM 3112 N N . GLU A 1 391 ? -9.181 -15.200 61.803 1.00 83.81 391 GLU A N 1
ATOM 3113 C CA . GLU A 1 391 ? -9.937 -16.297 62.430 1.00 83.81 391 GLU A CA 1
ATOM 3114 C C . GLU A 1 391 ? -10.235 -17.398 61.400 1.00 83.81 391 GLU A C 1
ATOM 3116 O O . GLU A 1 391 ? -9.858 -18.557 61.589 1.00 83.81 391 GLU A O 1
ATOM 3121 N N . PHE A 1 392 ? -10.802 -16.994 60.261 1.00 83.38 392 PHE A N 1
ATOM 3122 C CA . PHE A 1 392 ? -11.042 -17.817 59.082 1.00 83.38 392 PHE A CA 1
ATOM 3123 C C . PHE A 1 392 ? -10.902 -16.993 57.791 1.00 83.38 392 PHE A C 1
ATOM 3125 O O . PHE A 1 392 ? -10.889 -15.763 57.809 1.00 83.38 392 PHE A O 1
ATOM 3132 N N . VAL A 1 393 ? -10.801 -17.683 56.654 1.00 82.69 393 VAL A N 1
ATOM 3133 C CA . VAL A 1 393 ? -10.681 -17.100 55.309 1.00 82.69 393 VAL A CA 1
ATOM 3134 C C . VAL A 1 393 ? -11.833 -17.601 54.443 1.00 82.69 393 VAL A C 1
ATOM 3136 O O . VAL A 1 393 ? -11.935 -18.800 54.182 1.00 82.69 393 VAL A O 1
ATOM 3139 N N . LEU A 1 394 ? -12.691 -16.692 53.973 1.00 80.62 394 LEU A N 1
ATOM 3140 C CA . LEU A 1 394 ? -13.771 -17.012 53.035 1.00 80.62 394 LEU A CA 1
ATOM 3141 C C . LEU A 1 394 ? -13.217 -17.142 51.610 1.00 80.62 394 LEU A C 1
ATOM 3143 O O . LEU A 1 394 ? -12.760 -16.159 51.021 1.00 80.62 394 LEU A O 1
ATOM 3147 N N . PHE A 1 395 ? -13.294 -18.347 51.049 1.00 78.81 395 PHE A N 1
ATOM 3148 C CA . PHE A 1 395 ? -12.923 -18.634 49.666 1.00 78.81 395 PHE A CA 1
ATOM 3149 C C . PHE A 1 395 ? -14.187 -18.863 48.833 1.00 78.81 395 PHE A C 1
ATOM 3151 O O . PHE A 1 395 ? -14.858 -19.879 48.990 1.00 78.81 395 PHE A O 1
ATOM 3158 N N . PHE A 1 396 ? -14.518 -17.906 47.967 1.00 77.94 396 PHE A N 1
ATOM 3159 C CA . PHE A 1 396 ? -15.657 -17.994 47.052 1.00 77.94 396 PHE A CA 1
ATOM 3160 C C . PHE A 1 396 ? -15.237 -18.747 45.788 1.00 77.94 396 PHE A C 1
ATOM 3162 O O . PHE A 1 396 ? -14.585 -18.173 44.916 1.00 77.94 396 PHE A O 1
ATOM 3169 N N . ASP A 1 397 ? -15.593 -20.026 45.726 1.00 74.44 397 ASP A N 1
ATOM 3170 C CA . ASP A 1 397 ? -15.271 -20.936 44.630 1.00 74.44 397 ASP A CA 1
ATOM 3171 C C . ASP A 1 397 ? -16.288 -20.766 43.495 1.00 74.44 397 ASP A C 1
ATOM 3173 O O . ASP A 1 397 ? -17.495 -20.810 43.726 1.00 74.44 397 ASP A O 1
ATOM 3177 N N . CYS A 1 398 ? -15.822 -20.504 42.277 1.00 71.69 398 CYS A N 1
ATOM 3178 C CA . CYS A 1 398 ? -16.675 -20.236 41.123 1.00 71.69 398 CYS A CA 1
ATOM 3179 C C . CYS A 1 398 ? -15.938 -20.656 39.852 1.00 71.69 398 CYS A C 1
ATOM 3181 O O . CYS A 1 398 ? -14.798 -20.238 39.645 1.00 71.69 398 CYS A O 1
ATOM 3183 N N . SER A 1 399 ? -16.581 -21.441 38.986 1.00 66.94 399 SER A N 1
ATOM 3184 C CA . SER A 1 399 ? -16.011 -21.802 37.686 1.00 66.94 399 SER A CA 1
ATOM 3185 C C . SER A 1 399 ? -15.770 -20.560 36.827 1.00 66.94 399 SER A C 1
ATOM 3187 O O . SER A 1 399 ? -16.563 -19.615 36.850 1.00 66.94 399 SER A O 1
ATOM 3189 N N . GLU A 1 400 ? -14.710 -20.588 36.018 1.00 57.53 400 GLU A N 1
ATOM 3190 C CA . GLU A 1 400 ? -14.376 -19.530 35.055 1.00 57.53 400 GLU A CA 1
ATOM 3191 C C . GLU A 1 400 ? -15.580 -19.195 34.161 1.00 57.53 400 GLU A C 1
ATOM 3193 O O . GLU A 1 400 ? -15.988 -18.041 34.087 1.00 57.53 400 GLU A O 1
ATOM 3198 N N . GLU A 1 401 ? -16.254 -20.224 33.647 1.00 59.12 401 GLU A N 1
ATOM 3199 C CA . GLU A 1 401 ? -17.487 -20.159 32.848 1.00 59.12 401 GLU A CA 1
ATOM 3200 C C . GLU A 1 401 ? -18.631 -19.390 33.538 1.00 59.12 401 GLU A C 1
ATOM 3202 O O . GLU A 1 401 ? -19.362 -18.635 32.900 1.00 59.12 401 GLU A O 1
ATOM 3207 N N . GLU A 1 402 ? -18.788 -19.542 34.857 1.00 63.72 402 GLU A N 1
ATOM 3208 C CA . GLU A 1 402 ? -19.852 -18.889 35.637 1.00 63.72 402 GLU A CA 1
ATOM 3209 C C . GLU A 1 402 ? -19.453 -17.460 36.022 1.00 63.72 402 GLU A C 1
ATOM 3211 O O . GLU A 1 402 ? -20.298 -16.563 36.043 1.00 63.72 402 GLU A O 1
ATOM 3216 N N . MET A 1 403 ? -18.160 -17.205 36.254 1.00 60.16 403 MET A N 1
ATOM 3217 C CA . MET A 1 403 ? -17.637 -15.844 36.368 1.00 60.16 403 MET A CA 1
ATOM 3218 C C . MET A 1 403 ? -17.823 -15.079 35.053 1.00 60.16 403 MET A C 1
ATOM 3220 O O . MET A 1 403 ? -18.341 -13.964 35.084 1.00 60.16 403 MET A O 1
ATOM 3224 N N . GLU A 1 404 ? -17.491 -15.678 33.908 1.00 54.66 404 GLU A N 1
ATOM 3225 C CA . GLU A 1 404 ? -17.746 -15.123 32.575 1.00 54.66 404 GLU A CA 1
ATOM 3226 C C . GLU A 1 404 ? -19.243 -14.926 32.315 1.00 54.66 404 GLU A C 1
ATOM 3228 O O . GLU A 1 404 ? -19.657 -13.840 31.909 1.00 54.66 404 GLU A O 1
ATOM 3233 N N . ARG A 1 405 ? -20.100 -15.906 32.630 1.00 59.81 405 ARG A N 1
ATOM 3234 C CA . ARG A 1 405 ? -21.557 -15.756 32.492 1.00 59.81 405 ARG A CA 1
ATOM 3235 C C . ARG A 1 405 ? -22.088 -14.590 33.329 1.00 59.81 405 ARG A C 1
ATOM 3237 O O . ARG A 1 405 ? -22.911 -13.813 32.843 1.00 59.81 405 ARG A O 1
ATOM 3244 N N . ARG A 1 406 ? -21.604 -14.420 34.564 1.00 58.41 406 ARG A N 1
ATOM 3245 C CA . ARG A 1 406 ? -21.972 -13.295 35.443 1.00 58.41 406 ARG A CA 1
ATOM 3246 C C . ARG A 1 406 ? -21.505 -11.957 34.891 1.00 58.41 406 ARG A C 1
ATOM 3248 O O . ARG A 1 406 ? -22.281 -11.003 34.908 1.00 58.41 406 ARG A O 1
ATOM 3255 N N . LEU A 1 407 ? -20.289 -11.897 34.355 1.00 50.56 407 LEU A N 1
ATOM 3256 C CA . LEU A 1 407 ? -19.750 -10.728 33.656 1.00 50.56 407 LEU A CA 1
ATOM 3257 C C . LEU A 1 407 ? -20.610 -10.324 32.462 1.00 50.56 407 LEU A C 1
ATOM 3259 O O . LEU A 1 407 ? -21.051 -9.181 32.374 1.00 50.56 407 LEU A O 1
ATOM 3263 N N . LEU A 1 408 ? -20.913 -11.283 31.592 1.00 44.66 408 LEU A N 1
ATOM 3264 C CA . LEU A 1 408 ? -21.746 -11.079 30.412 1.00 44.66 408 LEU A CA 1
ATOM 3265 C C . LEU A 1 408 ? -23.175 -10.665 30.803 1.00 44.66 408 LEU A C 1
ATOM 3267 O O . LEU A 1 408 ? -23.754 -9.782 30.174 1.00 44.66 408 LEU A O 1
ATOM 3271 N N . SER A 1 409 ? -23.724 -11.227 31.887 1.00 43.81 409 SER A N 1
ATOM 3272 C CA . SER A 1 409 ? -25.062 -10.874 32.385 1.00 43.81 409 SER A CA 1
ATOM 3273 C C . SER A 1 409 ? -25.169 -9.454 32.958 1.00 43.81 409 SER A C 1
ATOM 3275 O O . SER A 1 409 ? -26.247 -8.866 32.906 1.00 43.81 409 SER A O 1
ATOM 3277 N N . ARG A 1 410 ? -24.065 -8.873 33.454 1.00 41.97 410 ARG A N 1
ATOM 3278 C CA . ARG A 1 410 ? -24.023 -7.479 33.936 1.00 41.97 410 ARG A CA 1
ATOM 3279 C C . ARG A 1 410 ? -24.024 -6.445 32.808 1.00 41.97 410 ARG A C 1
ATOM 3281 O O . ARG A 1 410 ? -24.430 -5.313 33.044 1.00 41.97 410 ARG A O 1
ATOM 3288 N N . ASN A 1 411 ? -23.637 -6.840 31.594 1.00 37.38 411 ASN A N 1
ATOM 3289 C CA . ASN A 1 411 ? -23.367 -5.932 30.478 1.00 37.38 411 ASN A CA 1
ATOM 3290 C C . ASN A 1 411 ? -24.388 -6.041 29.324 1.00 37.38 411 ASN A C 1
ATOM 3292 O O . ASN A 1 411 ? -24.035 -5.875 28.155 1.00 37.38 411 ASN A O 1
ATOM 3296 N N . GLN A 1 412 ? -25.675 -6.283 29.619 1.00 33.94 412 GLN A N 1
ATOM 3297 C CA . GLN A 1 412 ? -26.733 -6.174 28.601 1.00 33.94 412 GLN A CA 1
ATOM 3298 C C . GLN A 1 412 ? -26.987 -4.712 28.194 1.00 33.94 412 GLN A C 1
ATOM 3300 O O . GLN A 1 412 ? -27.804 -4.003 28.786 1.00 33.94 412 GLN A O 1
ATOM 3305 N N . VAL A 1 413 ? -26.315 -4.289 27.121 1.00 33.88 413 VAL A N 1
ATOM 3306 C CA . VAL A 1 413 ? -26.618 -3.066 26.361 1.00 33.88 413 VAL A CA 1
ATOM 3307 C C . VAL A 1 413 ? -28.063 -3.127 25.854 1.00 33.88 413 VAL A C 1
ATOM 3309 O O . VAL A 1 413 ? -28.431 -4.058 25.140 1.00 33.88 413 VAL A O 1
ATOM 3312 N N . LYS A 1 414 ? -28.890 -2.129 26.194 1.00 28.33 414 LYS A N 1
ATOM 3313 C CA . LYS A 1 414 ? -30.326 -2.141 25.853 1.00 28.33 414 LYS A CA 1
ATOM 3314 C C . LYS A 1 414 ? -30.691 -1.563 24.474 1.00 28.33 414 LYS A C 1
ATOM 3316 O O . LYS A 1 414 ? -31.792 -1.845 24.011 1.00 28.33 414 LYS A O 1
ATOM 3321 N N . HIS A 1 415 ? -29.817 -0.795 23.805 1.00 29.52 415 HIS A N 1
ATOM 3322 C CA . HIS A 1 415 ? -30.149 -0.054 22.568 1.00 29.52 415 HIS A CA 1
ATOM 3323 C C . HIS A 1 415 ? -28.941 0.150 21.612 1.00 29.52 415 HIS A C 1
ATOM 3325 O O . HIS A 1 415 ? -27.834 0.389 22.076 1.00 29.52 415 HIS A O 1
ATOM 3331 N N . VAL A 1 416 ? -29.152 0.084 20.280 1.00 30.22 416 VAL A N 1
ATOM 3332 C CA . VAL A 1 416 ? -28.150 0.253 19.176 1.00 30.22 416 VAL A CA 1
ATOM 3333 C C . VAL A 1 416 ? -28.912 0.687 17.895 1.00 30.22 416 VAL A C 1
ATOM 3335 O O . VAL A 1 416 ? -29.959 0.096 17.694 1.00 30.22 416 VAL A O 1
ATOM 3338 N N . LEU A 1 417 ? -28.524 1.650 17.026 1.00 30.64 417 LEU A N 1
ATOM 3339 C CA . LEU A 1 417 ? -29.473 2.263 16.030 1.00 30.64 417 LEU A CA 1
ATOM 3340 C C . LEU A 1 417 ? -29.235 1.980 14.518 1.00 30.64 417 LEU A C 1
ATOM 3342 O O . LEU A 1 417 ? -28.340 2.575 13.926 1.00 30.64 417 LEU A O 1
ATOM 3346 N N . CYS A 1 418 ? -30.092 1.181 13.851 1.00 25.88 418 CYS A N 1
ATOM 3347 C CA . CYS A 1 418 ? -30.097 0.985 12.381 1.00 25.88 418 CYS A CA 1
ATOM 3348 C C . CYS A 1 418 ? -30.579 2.211 11.603 1.00 25.88 418 CYS A C 1
ATOM 3350 O O . CYS A 1 418 ? -31.648 2.756 11.878 1.00 25.88 418 CYS A O 1
ATOM 3352 N N . VAL A 1 419 ? -29.933 2.452 10.462 1.00 30.92 419 VAL A N 1
ATOM 3353 C CA . VAL A 1 419 ? -30.496 3.231 9.352 1.00 30.92 419 VAL A CA 1
ATOM 3354 C C . VAL A 1 419 ? -30.547 2.371 8.079 1.00 30.92 419 VAL A C 1
ATOM 3356 O O . VAL A 1 419 ? -29.509 2.134 7.463 1.00 30.92 419 VAL A O 1
ATOM 3359 N N . PRO A 1 420 ? -31.733 1.898 7.648 1.00 27.23 420 PRO A N 1
ATOM 3360 C CA . PRO A 1 420 ? -31.939 1.335 6.319 1.00 27.23 420 PRO A CA 1
ATOM 3361 C C . PRO A 1 420 ? -32.479 2.385 5.331 1.00 27.23 420 PRO A C 1
ATOM 3363 O O . PRO A 1 420 ? -33.246 3.275 5.693 1.00 27.23 420 PRO A O 1
ATOM 3366 N N . ASN A 1 421 ? -32.102 2.249 4.058 1.00 33.12 421 ASN A N 1
ATOM 3367 C CA . ASN A 1 421 ? -32.557 3.123 2.973 1.00 33.12 421 ASN A CA 1
ATOM 3368 C C . ASN A 1 421 ? -33.989 2.802 2.508 1.00 33.12 421 ASN A C 1
ATOM 3370 O O . ASN A 1 421 ? -34.316 1.631 2.303 1.00 33.12 421 ASN A O 1
ATOM 3374 N N . GLY A 1 422 ? -34.747 3.856 2.185 1.00 34.28 422 GLY A N 1
ATOM 3375 C CA . GLY A 1 422 ? -35.851 3.828 1.217 1.00 34.28 422 GLY A CA 1
ATOM 3376 C C . GLY A 1 422 ? -37.242 3.471 1.759 1.00 34.28 422 GLY A C 1
ATOM 3377 O O . GLY A 1 422 ? -37.480 2.346 2.186 1.00 34.28 422 GLY A O 1
ATOM 3378 N N . ASN A 1 423 ? -38.169 4.419 1.578 1.00 24.73 423 ASN A N 1
ATOM 3379 C CA . ASN A 1 423 ? -39.614 4.387 1.847 1.00 24.73 423 ASN A CA 1
ATOM 3380 C C . ASN A 1 423 ? -40.045 4.420 3.326 1.00 24.73 423 ASN A C 1
ATOM 3382 O O . ASN A 1 423 ? -39.647 3.612 4.160 1.00 24.73 423 ASN A O 1
ATOM 3386 N N . PHE A 1 424 ? -40.889 5.410 3.623 1.00 32.97 424 PHE A N 1
ATOM 3387 C CA . PHE A 1 424 ? -41.252 5.856 4.963 1.00 32.97 424 PHE A CA 1
ATOM 3388 C C . PHE A 1 424 ? -42.604 5.287 5.397 1.00 32.97 424 PHE A C 1
ATOM 3390 O O . PHE A 1 424 ? -43.604 5.527 4.729 1.00 32.97 424 PHE A O 1
ATOM 3397 N N . HIS A 1 425 ? -42.658 4.658 6.571 1.00 23.88 425 HIS A N 1
ATOM 3398 C CA . HIS A 1 425 ? -43.885 4.571 7.364 1.00 23.88 425 HIS A CA 1
ATOM 3399 C C . HIS A 1 425 ? -43.552 4.750 8.846 1.00 23.88 425 HIS A C 1
ATOM 3401 O O . HIS A 1 425 ? -42.734 4.024 9.407 1.00 23.88 425 HIS A O 1
ATOM 3407 N N . VAL A 1 426 ? -44.183 5.749 9.461 1.00 25.36 426 VAL A N 1
ATOM 3408 C CA . VAL A 1 426 ? -44.049 6.081 10.883 1.00 25.36 426 VAL A CA 1
ATOM 3409 C C . VAL A 1 426 ? -45.128 5.340 11.663 1.00 25.36 426 VAL A C 1
ATOM 3411 O O . VAL A 1 426 ? -46.308 5.459 11.341 1.00 25.36 426 VAL A O 1
ATOM 3414 N N . LEU A 1 427 ? -44.737 4.633 12.723 1.00 22.12 427 LEU A N 1
ATOM 3415 C CA . LEU A 1 427 ? -45.649 4.210 13.784 1.00 22.12 427 LEU A CA 1
ATOM 3416 C C . LEU A 1 427 ? -45.245 4.921 15.074 1.00 22.12 427 LEU A C 1
ATOM 3418 O O . LEU A 1 427 ? -44.234 4.603 15.694 1.00 22.12 427 LEU A O 1
ATOM 3422 N N . SER A 1 428 ? -46.038 5.931 15.422 1.00 25.86 428 SER A N 1
ATOM 3423 C CA . SER A 1 428 ? -45.917 6.698 16.659 1.00 25.86 428 SER A CA 1
ATOM 3424 C C . SER A 1 428 ? -46.388 5.864 17.848 1.00 25.86 428 SER A C 1
ATOM 3426 O O . SER A 1 428 ? -47.537 5.424 17.856 1.00 25.86 428 SER A O 1
ATOM 3428 N N . VAL A 1 429 ? -45.542 5.718 18.873 1.00 24.83 429 VAL A N 1
ATOM 3429 C CA . VAL A 1 429 ? -45.997 5.538 20.259 1.00 24.83 429 VAL A CA 1
ATOM 3430 C C . VAL A 1 429 ? -45.056 6.297 21.204 1.00 24.83 429 VAL A C 1
ATOM 3432 O O . VAL A 1 429 ? -43.859 6.405 20.954 1.00 24.83 429 VAL A O 1
ATOM 3435 N N . SER A 1 430 ? -45.647 6.854 22.259 1.00 28.38 430 SER A N 1
ATOM 3436 C CA . SER A 1 430 ? -45.099 7.820 23.219 1.00 28.38 430 SER A CA 1
ATOM 3437 C C . SER A 1 430 ? -43.698 7.545 23.789 1.00 28.38 430 SER A C 1
ATOM 3439 O O . SER A 1 430 ? -43.357 6.415 24.122 1.00 28.38 430 SER A O 1
ATOM 3441 N N . SER A 1 431 ? -42.999 8.650 24.079 1.00 30.17 431 SER A N 1
ATOM 3442 C CA . SER A 1 431 ? -41.927 8.777 25.082 1.00 30.17 431 SER A CA 1
ATOM 3443 C C . SER A 1 431 ? -40.626 8.004 24.815 1.00 30.17 431 SER A C 1
ATOM 3445 O O . SER A 1 431 ? -40.410 6.904 25.312 1.00 30.17 431 SER A O 1
ATOM 3447 N N . THR A 1 432 ? -39.711 8.682 24.115 1.00 32.22 432 THR A N 1
ATOM 3448 C CA . THR A 1 432 ? -38.265 8.379 24.065 1.00 32.22 432 THR A CA 1
ATOM 3449 C C . THR A 1 432 ? -37.897 7.030 23.426 1.00 32.22 432 THR A C 1
ATOM 3451 O O . THR A 1 432 ? -37.179 6.196 23.972 1.00 32.22 432 THR A O 1
ATOM 3454 N N . ILE A 1 433 ? -38.393 6.892 22.194 1.00 30.19 433 ILE A N 1
ATOM 3455 C CA . ILE A 1 433 ? -37.965 6.010 21.090 1.00 30.19 433 ILE A CA 1
ATOM 3456 C C . ILE A 1 433 ? -36.421 5.914 21.039 1.00 30.19 433 ILE A C 1
ATOM 3458 O O . ILE A 1 433 ? -35.748 6.937 21.015 1.00 30.19 433 ILE A O 1
ATOM 3462 N N . LEU A 1 434 ? -35.795 4.740 21.196 1.00 26.28 434 LEU A N 1
ATOM 3463 C CA . LEU A 1 434 ? -35.787 3.514 20.370 1.00 26.28 434 LEU A CA 1
ATOM 3464 C C . LEU A 1 434 ? -34.649 3.519 19.334 1.00 26.28 434 LEU A C 1
ATOM 3466 O O . LEU A 1 434 ? -34.623 4.300 18.388 1.00 26.28 434 LEU A O 1
ATOM 3470 N N . CYS A 1 435 ? -33.785 2.516 19.471 1.00 25.28 435 CYS A N 1
ATOM 3471 C CA . CYS A 1 435 ? -32.697 2.176 18.564 1.00 25.28 435 CYS A CA 1
ATOM 3472 C C . CYS A 1 435 ? -32.729 0.645 18.349 1.00 25.28 435 CYS A C 1
ATOM 3474 O O . CYS A 1 435 ? -32.762 -0.078 19.347 1.00 25.28 435 CYS A O 1
ATOM 3476 N N . VAL A 1 436 ? -32.688 0.122 17.114 1.00 29.25 436 VAL A N 1
ATOM 3477 C CA . VAL A 1 436 ? -32.514 -1.333 16.846 1.00 29.25 436 VAL A CA 1
ATOM 3478 C C . VAL A 1 436 ? -31.406 -1.571 15.806 1.00 29.25 436 VAL A C 1
ATOM 3480 O O . VAL A 1 436 ? -31.553 -1.055 14.708 1.00 29.25 436 VAL A O 1
ATOM 3483 N N . PHE A 1 437 ? -30.342 -2.348 16.082 1.00 27.97 437 PHE A N 1
ATOM 3484 C CA . PHE A 1 437 ? -29.277 -2.684 15.100 1.00 27.97 437 PHE A CA 1
ATOM 3485 C C . PHE A 1 437 ? -29.016 -4.202 14.973 1.00 27.97 437 PHE A C 1
ATOM 3487 O O . PHE A 1 437 ? -29.975 -4.974 15.023 1.00 27.97 437 PHE A O 1
ATOM 3494 N N . TYR A 1 438 ? -27.777 -4.646 14.688 1.00 28.05 438 TYR A N 1
ATOM 3495 C CA . TYR A 1 438 ? -27.554 -5.915 13.979 1.00 28.05 438 TYR A CA 1
ATOM 3496 C C . TYR A 1 438 ? -26.849 -7.073 14.741 1.00 28.05 438 TYR A C 1
ATOM 3498 O O . TYR A 1 438 ? -25.685 -6.968 15.102 1.00 28.05 438 TYR A O 1
ATOM 3506 N N . LEU A 1 439 ? -27.597 -8.197 14.829 1.00 37.09 439 LEU A N 1
ATOM 3507 C CA . LEU A 1 439 ? -27.246 -9.650 14.747 1.00 37.09 439 LEU A CA 1
ATOM 3508 C C . LEU A 1 439 ? -26.290 -10.322 15.755 1.00 37.09 439 LEU A C 1
ATOM 3510 O O . LEU A 1 439 ? -25.528 -9.656 16.435 1.00 37.09 439 LEU A O 1
ATOM 3514 N N . SER A 1 440 ? -26.278 -11.667 15.884 1.00 29.92 440 SER A N 1
ATOM 3515 C CA . SER A 1 440 ? -26.929 -12.760 15.104 1.00 29.92 440 SER A CA 1
ATOM 3516 C C . SER A 1 440 ? -27.587 -13.841 15.988 1.00 29.92 440 SER A C 1
ATOM 3518 O O . SER A 1 440 ? -27.424 -13.817 17.198 1.00 29.92 440 SER A O 1
ATOM 3520 N N . SER A 1 441 ? -28.298 -14.799 15.368 1.00 30.97 441 SER A N 1
ATOM 3521 C CA . SER A 1 441 ? -28.907 -16.030 15.938 1.00 30.97 441 SER A CA 1
ATOM 3522 C C . SER A 1 441 ? -28.102 -16.671 17.096 1.00 30.97 441 SER A C 1
ATOM 3524 O O . SER A 1 441 ? -26.880 -16.704 17.002 1.00 30.97 441 SER A O 1
ATOM 3526 N N . ILE A 1 442 ? -28.685 -17.253 18.163 1.00 31.38 442 ILE A N 1
ATOM 3527 C CA . ILE A 1 442 ? -29.815 -18.219 18.256 1.00 31.38 442 ILE A CA 1
ATOM 3528 C C . ILE A 1 442 ? -30.646 -18.040 19.573 1.00 31.38 442 ILE A C 1
ATOM 3530 O O . ILE A 1 442 ? -30.127 -17.540 20.562 1.00 31.38 442 ILE A O 1
ATOM 3534 N N . TYR A 1 443 ? -31.929 -18.464 19.546 1.00 26.83 443 TYR A N 1
ATOM 3535 C CA . TYR A 1 443 ? -32.927 -18.763 20.622 1.00 26.83 443 TYR A CA 1
ATOM 3536 C C . TYR A 1 443 ? -32.367 -19.089 22.048 1.00 26.83 443 TYR A C 1
ATOM 3538 O O . TYR A 1 443 ? -31.315 -19.709 22.130 1.00 26.83 443 TYR A O 1
ATOM 3546 N N . LEU A 1 444 ? -33.002 -18.828 23.217 1.00 27.14 444 LEU A N 1
ATOM 3547 C CA . LEU A 1 444 ? -34.436 -18.834 23.641 1.00 27.14 444 LEU A CA 1
ATOM 3548 C C . LEU A 1 444 ? -34.665 -17.955 24.943 1.00 27.14 444 LEU A C 1
ATOM 3550 O O . LEU A 1 444 ? -33.834 -17.083 25.176 1.00 27.14 444 LEU A O 1
ATOM 3554 N N . PRO A 1 445 ? -35.793 -17.998 25.709 1.00 29.36 445 PRO A N 1
ATOM 3555 C CA . PRO A 1 445 ? -36.565 -16.815 26.129 1.00 29.36 445 PRO A CA 1
ATOM 3556 C C . PRO A 1 445 ? -36.194 -16.170 27.491 1.00 29.36 445 PRO A C 1
ATOM 3558 O O . PRO A 1 445 ? -35.363 -16.658 28.250 1.00 29.36 445 PRO A O 1
ATOM 3561 N N . ALA A 1 446 ? -36.864 -15.052 27.800 1.00 31.42 446 ALA A N 1
ATOM 3562 C CA . ALA A 1 446 ? -36.533 -14.109 28.872 1.00 31.42 446 ALA A CA 1
ATOM 3563 C C . ALA A 1 446 ? -37.177 -14.371 30.249 1.00 31.42 446 ALA A C 1
ATOM 3565 O O . ALA A 1 446 ? -38.334 -14.780 30.328 1.00 31.42 446 ALA A O 1
ATOM 3566 N N . SER A 1 447 ? -36.495 -13.922 31.315 1.00 24.20 447 SER A N 1
ATOM 3567 C CA . SER A 1 447 ? -37.140 -13.400 32.533 1.00 24.20 447 SER A CA 1
ATOM 3568 C C . SER A 1 447 ? -36.197 -12.562 33.422 1.00 24.20 447 SER A C 1
ATOM 3570 O O . SER A 1 447 ? -35.088 -12.994 33.716 1.00 24.20 447 SER A O 1
ATOM 3572 N N . PHE A 1 448 ? -36.742 -11.459 33.955 1.00 23.05 448 PHE A N 1
ATOM 3573 C CA . PHE A 1 448 ? -36.346 -10.714 35.170 1.00 23.05 448 PHE A CA 1
ATOM 3574 C C . PHE A 1 448 ? -35.274 -9.595 35.162 1.00 23.05 448 PHE A C 1
ATOM 3576 O O . PHE A 1 448 ? -34.305 -9.580 34.411 1.00 23.05 448 PHE A O 1
ATOM 3583 N N . PHE A 1 449 ? -35.547 -8.606 36.028 1.00 24.38 449 PHE A N 1
ATOM 3584 C CA . PHE A 1 449 ? -34.859 -7.322 36.249 1.00 24.38 449 PHE A CA 1
ATOM 3585 C C . PHE A 1 449 ? -33.678 -7.441 37.234 1.00 24.38 449 PHE A C 1
ATOM 3587 O O . PHE A 1 449 ? -33.817 -8.153 38.222 1.00 24.38 449 PHE A O 1
ATOM 3594 N N . SER A 1 450 ? -32.634 -6.604 37.094 1.00 23.98 450 SER A N 1
ATOM 3595 C CA . SER A 1 450 ? -32.347 -5.461 38.006 1.00 23.98 450 SER A CA 1
ATOM 3596 C C . SER A 1 450 ? -30.960 -4.815 37.769 1.00 23.98 450 SER A C 1
ATOM 3598 O O . SER A 1 450 ? -30.113 -5.382 37.090 1.00 23.98 450 SER A O 1
ATOM 3600 N N . CYS A 1 451 ? -30.757 -3.608 38.314 1.00 28.62 451 CYS A N 1
ATOM 3601 C CA . CYS A 1 451 ? -29.542 -2.766 38.252 1.00 28.62 451 CYS A CA 1
ATOM 3602 C C . CYS A 1 451 ? -28.276 -3.418 38.862 1.00 28.62 451 CYS A C 1
ATOM 3604 O O . CYS A 1 451 ? -28.432 -4.268 39.734 1.00 28.62 451 CYS A O 1
ATOM 3606 N N . LEU A 1 452 ? -27.057 -2.970 38.483 1.00 25.20 452 LEU A N 1
ATOM 3607 C CA . LEU A 1 452 ? -25.868 -2.838 39.366 1.00 25.20 452 LEU A CA 1
ATOM 3608 C C . LEU A 1 452 ? -24.662 -2.136 38.679 1.00 25.20 452 LEU A C 1
ATOM 3610 O O . LEU A 1 452 ? -24.442 -2.300 37.484 1.00 25.20 452 LEU A O 1
ATOM 3614 N N . LYS A 1 453 ? -23.866 -1.379 39.458 1.00 33.50 453 LYS A N 1
ATOM 3615 C CA . LYS A 1 453 ? -22.691 -0.572 39.032 1.00 33.50 453 LYS A CA 1
ATOM 3616 C C . LYS A 1 453 ? -21.378 -1.378 38.925 1.00 33.50 453 LYS A C 1
ATOM 3618 O O . LYS A 1 453 ? -21.180 -2.321 39.690 1.00 33.50 453 LYS A O 1
ATOM 3623 N N . GLY A 1 454 ? -20.455 -0.952 38.049 1.00 32.94 454 GLY A N 1
ATOM 3624 C CA . GLY A 1 454 ? -19.074 -1.473 37.907 1.00 32.94 454 GLY A CA 1
ATOM 3625 C C . GLY A 1 454 ? -17.983 -0.530 38.459 1.00 32.94 454 GLY A C 1
ATOM 3626 O O . GLY A 1 454 ? -18.267 0.643 38.700 1.00 32.94 454 GLY A O 1
ATOM 3627 N N . ARG A 1 455 ? -16.753 -1.031 38.685 1.00 36.19 455 ARG A N 1
ATOM 3628 C CA . ARG A 1 455 ? -15.625 -0.293 39.307 1.00 36.19 455 ARG A CA 1
ATOM 3629 C C . ARG A 1 455 ? -14.547 0.121 38.290 1.00 36.19 455 ARG A C 1
ATOM 3631 O O . ARG A 1 455 ? -14.430 -0.468 37.224 1.00 36.19 455 ARG A O 1
ATOM 3638 N N . GLU A 1 456 ? -13.731 1.106 38.675 1.00 36.03 456 GLU A N 1
ATOM 3639 C CA . GLU A 1 456 ? -12.710 1.786 37.847 1.00 36.03 456 GLU A CA 1
ATOM 3640 C C . GLU A 1 456 ? -11.519 0.918 37.373 1.00 36.03 456 GLU A C 1
ATOM 3642 O O . GLU A 1 456 ? -10.644 1.415 36.667 1.00 36.03 456 GLU A O 1
ATOM 3647 N N . ASP A 1 457 ? -11.420 -0.357 37.771 1.00 40.44 457 ASP A N 1
ATOM 3648 C CA . ASP A 1 457 ? -10.211 -1.180 37.596 1.00 40.44 457 ASP A CA 1
ATOM 3649 C C . ASP A 1 457 ? -10.425 -2.507 36.830 1.00 40.44 457 ASP A C 1
ATOM 3651 O O . ASP A 1 457 ? -9.602 -3.425 36.906 1.00 40.44 457 ASP A O 1
ATOM 3655 N N . ASP A 1 458 ? -11.496 -2.592 36.036 1.00 44.09 458 ASP A N 1
ATOM 3656 C CA . ASP A 1 458 ? -11.962 -3.819 35.374 1.00 44.09 458 ASP A CA 1
ATOM 3657 C C . ASP A 1 458 ? -11.694 -3.872 33.850 1.00 44.09 458 ASP A C 1
ATOM 3659 O O . ASP A 1 458 ? -12.625 -3.922 33.044 1.00 44.09 458 ASP A O 1
ATOM 3663 N N . ASN A 1 459 ? -10.415 -3.911 33.449 1.00 45.12 459 ASN A N 1
ATOM 3664 C CA . ASN A 1 459 ? -9.983 -4.140 32.054 1.00 45.12 459 ASN A CA 1
ATOM 3665 C C . ASN A 1 459 ? -9.372 -5.545 31.842 1.00 45.12 459 ASN A C 1
ATOM 3667 O O . ASN A 1 459 ? -8.925 -6.182 32.797 1.00 45.12 459 ASN A O 1
ATOM 3671 N N . ILE A 1 460 ? -9.302 -6.034 30.596 1.00 41.78 460 ILE A N 1
ATOM 3672 C CA . ILE A 1 460 ? -8.911 -7.429 30.303 1.00 41.78 460 ILE A CA 1
ATOM 3673 C C . ILE A 1 460 ? -7.441 -7.762 30.613 1.00 41.78 460 ILE A C 1
ATOM 3675 O O . ILE A 1 460 ? -7.141 -8.895 31.000 1.00 41.78 460 ILE A O 1
ATOM 3679 N N . GLU A 1 461 ? -6.520 -6.798 30.515 1.00 40.19 461 GLU A N 1
ATOM 3680 C CA . GLU A 1 461 ? -5.146 -7.011 30.978 1.00 40.19 461 GLU A CA 1
ATOM 3681 C C . GLU A 1 461 ? -5.095 -7.128 32.497 1.00 40.19 461 GLU A C 1
ATOM 3683 O O . GLU A 1 461 ? -4.442 -8.030 33.012 1.00 40.19 461 GLU A O 1
ATOM 3688 N N . THR A 1 462 ? -5.806 -6.258 33.218 1.00 43.16 462 THR A N 1
ATOM 3689 C CA . THR A 1 462 ? -5.944 -6.328 34.673 1.00 43.16 462 THR A CA 1
ATOM 3690 C C . THR A 1 462 ? -6.685 -7.590 35.100 1.00 43.16 462 THR A C 1
ATOM 3692 O O . THR A 1 462 ? -6.337 -8.138 36.134 1.00 43.16 462 THR A O 1
ATOM 3695 N N . ILE A 1 463 ? -7.627 -8.128 34.321 1.00 44.12 463 ILE A N 1
ATOM 3696 C CA . ILE A 1 463 ? -8.295 -9.407 34.615 1.00 44.12 463 ILE A CA 1
ATOM 3697 C C . ILE A 1 463 ? -7.333 -10.585 34.419 1.00 44.12 463 ILE A C 1
ATOM 3699 O O . ILE A 1 463 ? -7.212 -11.406 35.322 1.00 44.12 463 ILE A O 1
ATOM 3703 N N . LYS A 1 464 ? -6.559 -10.639 33.325 1.00 46.47 464 LYS A N 1
ATOM 3704 C CA . LYS A 1 464 ? -5.519 -11.674 33.143 1.00 46.47 464 LYS A CA 1
ATOM 3705 C C . LYS A 1 464 ? -4.389 -11.552 34.173 1.00 46.47 464 LYS A C 1
ATOM 3707 O O . LYS A 1 464 ? -3.946 -12.561 34.718 1.00 46.47 464 LYS A O 1
ATOM 3712 N N . LYS A 1 465 ? -3.968 -10.326 34.506 1.00 49.59 465 LYS A N 1
ATOM 3713 C CA . LYS A 1 465 ? -3.032 -10.035 35.607 1.00 49.59 465 LYS A CA 1
ATOM 3714 C C . LYS A 1 465 ? -3.640 -10.434 36.959 1.00 49.59 465 LYS A C 1
ATOM 3716 O O . LYS A 1 465 ? -2.940 -11.047 37.747 1.00 49.59 465 LYS A O 1
ATOM 3721 N N . ARG A 1 466 ? -4.931 -10.187 37.221 1.00 46.88 466 ARG A N 1
ATOM 3722 C CA . ARG A 1 466 ? -5.651 -10.621 38.438 1.00 46.88 466 ARG A CA 1
ATOM 3723 C C . ARG A 1 466 ? -5.801 -12.136 38.515 1.00 46.88 466 ARG A C 1
ATOM 3725 O O . ARG A 1 466 ? -5.687 -12.659 39.610 1.00 46.88 466 ARG A O 1
ATOM 3732 N N . PHE A 1 467 ? -6.006 -12.839 37.401 1.00 53.44 467 PHE A N 1
ATOM 3733 C CA . PHE A 1 467 ? -6.039 -14.304 37.371 1.00 53.44 467 PHE A CA 1
ATOM 3734 C C . PHE A 1 467 ? -4.647 -14.882 37.667 1.00 53.44 467 PHE A C 1
ATOM 3736 O O . PHE A 1 467 ? -4.508 -15.768 38.502 1.00 53.44 467 PHE A O 1
ATOM 3743 N N . LYS A 1 468 ? -3.587 -14.298 37.091 1.00 49.91 468 LYS A N 1
ATOM 3744 C CA . LYS A 1 468 ? -2.197 -14.640 37.431 1.00 49.91 468 LYS A CA 1
ATOM 3745 C C . LYS A 1 468 ? -1.858 -14.343 38.905 1.00 49.91 468 LYS A C 1
ATOM 3747 O O . LYS A 1 468 ? -1.329 -15.209 39.588 1.00 49.91 468 LYS A O 1
ATOM 3752 N N . VAL A 1 469 ? -2.229 -13.171 39.420 1.00 53.25 469 VAL A N 1
ATOM 3753 C CA . VAL A 1 469 ? -2.055 -12.785 40.836 1.00 53.25 469 VAL A CA 1
ATOM 3754 C C . VAL A 1 469 ? -2.939 -13.627 41.772 1.00 53.25 469 VAL A C 1
ATOM 3756 O O . VAL A 1 469 ? -2.583 -13.859 42.921 1.00 53.25 469 VAL A O 1
ATOM 3759 N N . PHE A 1 470 ? -4.074 -14.140 41.297 1.00 57.47 470 PHE A N 1
ATOM 3760 C CA . PHE A 1 470 ? -4.887 -15.108 42.031 1.00 57.47 470 PHE A CA 1
ATOM 3761 C C . PHE A 1 470 ? -4.177 -16.466 42.130 1.00 57.47 470 PHE A C 1
ATOM 3763 O O . PHE A 1 470 ? -4.137 -17.033 43.220 1.00 57.47 470 PHE A O 1
ATOM 3770 N N . MET A 1 471 ? -3.522 -16.936 41.061 1.00 54.06 471 MET A N 1
ATOM 3771 C CA . MET A 1 471 ? -2.634 -18.107 41.137 1.00 54.06 471 MET A CA 1
ATOM 3772 C C . MET A 1 471 ? -1.480 -17.885 42.134 1.00 54.06 471 MET A C 1
ATOM 3774 O O . MET A 1 471 ? -1.152 -18.789 42.895 1.00 54.06 471 MET A O 1
ATOM 3778 N N . GLU A 1 472 ? -0.920 -16.671 42.209 1.00 53.97 472 GLU A N 1
ATOM 3779 C CA . GLU A 1 472 ? 0.092 -16.282 43.213 1.00 53.97 472 GLU A CA 1
ATOM 3780 C C . GLU A 1 472 ? -0.463 -16.239 44.658 1.00 53.97 472 GLU A C 1
ATOM 3782 O O . GLU A 1 472 ? 0.312 -16.292 45.616 1.00 53.97 472 GLU A O 1
ATOM 3787 N N . SER A 1 473 ? -1.793 -16.220 44.830 1.00 61.66 473 SER A N 1
ATOM 3788 C CA . SER A 1 473 ? -2.472 -16.284 46.135 1.00 61.66 473 SER A CA 1
ATOM 3789 C C . SER A 1 473 ? -2.825 -17.701 46.603 1.00 61.66 473 SER A C 1
ATOM 3791 O O . SER A 1 473 ? -3.126 -17.894 47.785 1.00 61.66 473 SER A O 1
ATOM 3793 N N . LEU A 1 474 ? -2.739 -18.708 45.723 1.00 67.81 474 LEU A N 1
ATOM 3794 C CA . LEU A 1 474 ? -2.994 -20.109 46.081 1.00 67.81 474 LEU A CA 1
ATOM 3795 C C . LEU A 1 474 ? -2.117 -20.611 47.245 1.00 67.81 474 LEU A C 1
ATOM 3797 O O . LEU A 1 474 ? -2.696 -21.193 48.159 1.00 67.81 474 LEU A O 1
ATOM 3801 N N . PRO A 1 475 ? -0.800 -20.314 47.334 1.00 78.06 475 PRO A N 1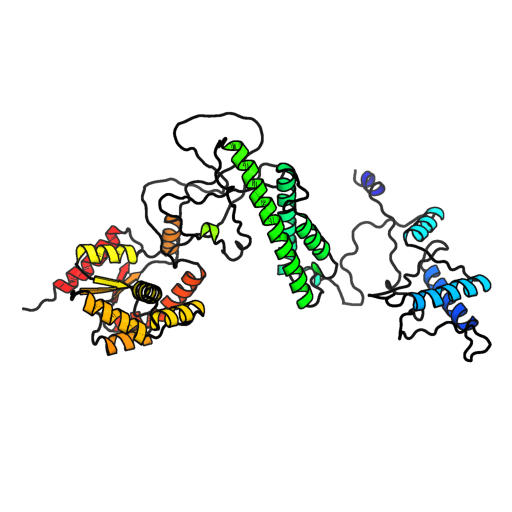
ATOM 3802 C CA . PRO A 1 475 ? 0.020 -20.723 48.480 1.00 78.06 475 PRO A CA 1
ATOM 3803 C C . PRO A 1 475 ? -0.474 -20.163 49.824 1.00 78.06 475 PRO A C 1
ATOM 3805 O O . PRO A 1 475 ? -0.380 -20.833 50.849 1.00 78.06 475 PRO A O 1
ATOM 3808 N N . VAL A 1 476 ? -1.058 -18.957 49.835 1.00 78.69 476 VAL A N 1
ATOM 3809 C CA . VAL A 1 476 ? -1.636 -18.344 51.048 1.00 78.69 476 VAL A CA 1
ATOM 3810 C C . VAL A 1 476 ? -2.931 -19.056 51.450 1.00 78.69 476 VAL A C 1
ATOM 3812 O O . VAL A 1 476 ? -3.181 -19.290 52.635 1.00 78.69 476 VAL A O 1
ATOM 3815 N N . ILE A 1 477 ? -3.751 -19.437 50.466 1.00 77.25 477 ILE A N 1
ATOM 3816 C CA . ILE A 1 477 ? -4.969 -20.224 50.691 1.00 77.25 477 ILE A CA 1
ATOM 3817 C C . ILE A 1 477 ? -4.598 -21.625 51.191 1.00 77.25 477 ILE A C 1
ATOM 3819 O O . ILE A 1 477 ? -5.170 -22.079 52.175 1.00 77.25 477 ILE A O 1
ATOM 3823 N N . GLU A 1 478 ? -3.613 -22.286 50.584 1.00 81.75 478 GLU A N 1
ATOM 3824 C CA . GLU A 1 478 ? -3.088 -23.588 51.015 1.00 81.75 478 GLU A CA 1
ATOM 3825 C C . GLU A 1 478 ? -2.518 -23.532 52.437 1.00 81.75 478 GLU A C 1
ATOM 3827 O O . GLU A 1 478 ? -2.854 -24.385 53.262 1.00 81.75 478 GLU A O 1
ATOM 3832 N N . TYR A 1 479 ? -1.755 -22.486 52.773 1.00 85.94 479 TYR A N 1
ATOM 3833 C CA . TYR A 1 479 ? -1.259 -22.238 54.127 1.00 85.94 479 TYR A CA 1
ATOM 3834 C C . TYR A 1 479 ? -2.403 -22.159 55.147 1.00 85.94 479 TYR A C 1
ATOM 3836 O O . TYR A 1 479 ? -2.427 -22.914 56.122 1.00 85.94 479 TYR A O 1
ATOM 3844 N N . TYR A 1 480 ? -3.403 -21.301 54.924 1.00 80.81 480 TYR A N 1
ATOM 3845 C CA . TYR A 1 480 ? -4.540 -21.208 55.845 1.00 80.81 480 TYR A CA 1
ATOM 3846 C C . TYR A 1 480 ? -5.441 -22.454 55.817 1.00 80.81 480 TYR A C 1
ATOM 3848 O O . TYR A 1 480 ? -6.065 -22.770 56.831 1.00 80.81 480 TYR A O 1
ATOM 3856 N N . ASN A 1 481 ? -5.481 -23.206 54.715 1.00 84.12 481 ASN A N 1
ATOM 3857 C CA . ASN A 1 481 ? -6.203 -24.474 54.616 1.00 84.12 481 ASN A CA 1
ATOM 3858 C C . ASN A 1 481 ? -5.520 -25.578 55.440 1.00 84.12 481 ASN A C 1
ATOM 3860 O O . ASN A 1 481 ? -6.205 -26.299 56.155 1.00 84.12 481 ASN A O 1
ATOM 3864 N N . SER A 1 482 ? -4.182 -25.649 55.435 1.00 87.19 482 SER A N 1
ATOM 3865 C CA . SER A 1 482 ? -3.407 -26.557 56.304 1.00 87.19 482 SER A CA 1
ATOM 3866 C C . SER A 1 482 ? -3.573 -26.269 57.803 1.00 87.19 482 SER A C 1
ATOM 3868 O O . SER A 1 482 ? -3.315 -27.134 58.634 1.00 87.19 482 SER A O 1
ATOM 3870 N N . LYS A 1 483 ? -4.042 -25.061 58.146 1.00 86.06 483 LYS A N 1
ATOM 3871 C CA . LYS A 1 483 ? -4.410 -24.630 59.503 1.00 86.06 483 LYS A CA 1
ATOM 3872 C C . LYS A 1 483 ? -5.918 -24.720 59.786 1.00 86.06 483 LYS A C 1
ATOM 3874 O O . LYS A 1 483 ? -6.376 -24.143 60.766 1.00 86.06 483 LYS A O 1
ATOM 3879 N N . GLU A 1 484 ? -6.695 -25.365 58.911 1.00 85.94 484 GLU A N 1
ATOM 3880 C CA . GLU A 1 484 ? -8.161 -25.498 58.995 1.00 85.94 484 GLU A CA 1
ATOM 3881 C C . GLU A 1 484 ? -8.934 -24.160 59.054 1.00 85.94 484 GLU A C 1
ATOM 3883 O O . GLU A 1 484 ? -10.086 -24.102 59.494 1.00 85.94 484 GLU A O 1
ATOM 3888 N N . LYS A 1 485 ? -8.329 -23.062 58.581 1.00 83.19 485 LYS A N 1
ATOM 3889 C CA . LYS A 1 485 ? -8.919 -21.712 58.609 1.00 83.19 485 LYS A CA 1
ATOM 3890 C C . LYS A 1 485 ? -9.676 -21.330 57.340 1.00 83.19 485 LYS A C 1
ATOM 3892 O O . LYS A 1 485 ? -10.464 -20.391 57.371 1.00 83.19 485 LYS A O 1
ATOM 3897 N N . VAL A 1 486 ? -9.490 -22.035 56.226 1.00 82.25 486 VAL A N 1
ATOM 3898 C CA . VAL A 1 486 ? -10.252 -21.756 54.996 1.00 82.25 486 VAL A CA 1
ATOM 3899 C C . VAL A 1 486 ? -11.687 -22.278 55.116 1.00 82.25 486 VAL A C 1
ATOM 3901 O O . VAL A 1 486 ? -11.953 -23.351 55.661 1.00 82.25 486 VAL A O 1
ATOM 3904 N N . ARG A 1 487 ? -12.636 -21.492 54.609 1.00 85.38 487 ARG A N 1
ATOM 3905 C CA . ARG A 1 487 ? -14.061 -21.807 54.505 1.00 85.38 487 ARG A CA 1
ATOM 3906 C C . ARG A 1 487 ? -14.458 -21.607 53.047 1.00 85.38 487 ARG A C 1
ATOM 3908 O O . ARG A 1 487 ? -14.583 -20.473 52.585 1.00 85.38 487 ARG A O 1
ATOM 3915 N N . LYS A 1 488 ? -14.569 -22.713 52.307 1.00 81.31 488 LYS A N 1
ATOM 3916 C CA . LYS A 1 488 ? -14.962 -22.693 50.895 1.00 81.31 488 LYS A CA 1
ATOM 3917 C C . LYS A 1 488 ? -16.474 -22.518 50.786 1.00 81.31 488 LYS A C 1
ATOM 3919 O O . LYS A 1 488 ? -17.224 -23.254 51.420 1.00 81.31 488 LYS A O 1
ATOM 3924 N N . ILE A 1 489 ? -16.897 -21.557 49.977 1.00 82.25 489 ILE A N 1
ATOM 3925 C CA . ILE A 1 489 ? -18.290 -21.267 49.652 1.00 82.25 489 ILE A CA 1
ATOM 3926 C C . ILE A 1 489 ? -18.444 -21.457 48.149 1.00 82.25 489 ILE A C 1
ATOM 3928 O O . ILE A 1 489 ? -17.780 -20.762 47.383 1.00 82.25 489 ILE A O 1
ATOM 3932 N N . ASP A 1 490 ? -19.326 -22.366 47.736 1.00 80.12 490 ASP A N 1
ATOM 3933 C CA . ASP A 1 490 ? -19.758 -22.470 46.341 1.00 80.12 490 ASP A CA 1
ATOM 3934 C C . ASP A 1 490 ? -20.496 -21.183 45.962 1.00 80.12 490 ASP A C 1
ATOM 3936 O O . ASP A 1 490 ? -21.638 -20.945 46.363 1.00 80.12 490 ASP A O 1
ATOM 3940 N N . ALA A 1 491 ? -19.799 -20.328 45.225 1.00 76.06 491 ALA A N 1
ATOM 3941 C CA . ALA A 1 491 ? -20.302 -19.056 44.760 1.00 76.06 491 ALA A CA 1
ATOM 3942 C C . ALA A 1 491 ? -21.071 -19.186 43.442 1.00 76.06 491 ALA A C 1
ATOM 3944 O O . ALA A 1 491 ? -21.675 -18.194 43.042 1.00 76.06 491 ALA A O 1
ATOM 3945 N N . GLY A 1 492 ? -21.104 -20.355 42.787 1.00 72.31 492 GLY A N 1
ATOM 3946 C CA . GLY A 1 492 ? -21.839 -20.587 41.537 1.00 72.31 492 GLY A CA 1
ATOM 3947 C C . GLY A 1 492 ? -23.365 -20.503 41.685 1.00 72.31 492 GLY A C 1
ATOM 3948 O O . GLY A 1 492 ? -24.080 -20.271 40.711 1.00 72.31 492 GLY A O 1
ATOM 3949 N N . LYS A 1 493 ? -23.863 -20.586 42.921 1.00 78.81 493 LYS A N 1
ATOM 3950 C CA . LYS A 1 493 ? -25.284 -20.481 43.292 1.00 78.81 493 LYS A CA 1
ATOM 3951 C C . LYS A 1 493 ? -25.843 -19.044 43.243 1.00 78.81 493 LYS A C 1
ATOM 3953 O O . LYS A 1 493 ? -25.069 -18.082 43.159 1.00 78.81 493 LYS A O 1
ATOM 3958 N N . PRO A 1 494 ? -27.181 -18.868 43.303 1.00 79.50 494 PRO A N 1
ATOM 3959 C CA . PRO A 1 494 ? -27.828 -17.562 43.445 1.00 79.50 494 PRO A CA 1
ATOM 3960 C C . PRO A 1 494 ? -27.341 -16.763 44.662 1.00 79.50 494 PRO A C 1
ATOM 3962 O O . PRO A 1 494 ? -27.004 -17.324 45.701 1.00 79.50 494 PRO A O 1
ATOM 3965 N N . VAL A 1 495 ? -27.346 -15.429 44.551 1.00 76.81 495 VAL A N 1
ATOM 3966 C CA . VAL A 1 495 ? -26.733 -14.504 45.531 1.00 76.81 495 VAL A CA 1
ATOM 3967 C C . VAL A 1 495 ? -27.214 -14.723 46.971 1.00 76.81 495 VAL A C 1
ATOM 3969 O O . VAL A 1 495 ? -26.400 -14.640 47.892 1.00 76.81 495 VAL A O 1
ATOM 3972 N N . GLU A 1 496 ? -28.502 -15.008 47.172 1.00 82.44 496 GLU A N 1
ATOM 3973 C CA . GLU A 1 496 ? -29.056 -15.247 48.510 1.00 82.44 496 GLU A CA 1
ATOM 3974 C C . GLU A 1 496 ? -28.657 -16.619 49.072 1.00 82.44 496 GLU A C 1
ATOM 3976 O O . GLU A 1 496 ? -28.266 -16.694 50.230 1.00 82.44 496 GLU A O 1
ATOM 3981 N N . GLU A 1 497 ? -28.625 -17.685 48.263 1.00 84.44 497 GLU A N 1
ATOM 3982 C CA . GLU A 1 497 ? -28.133 -19.006 48.699 1.00 84.44 497 GLU A CA 1
ATOM 3983 C C . GLU A 1 497 ? -26.650 -18.968 49.088 1.00 84.44 497 GLU A C 1
ATOM 3985 O O . GLU A 1 497 ? -26.244 -19.558 50.091 1.00 84.44 497 GLU A O 1
ATOM 3990 N N . VAL A 1 498 ? -25.839 -18.22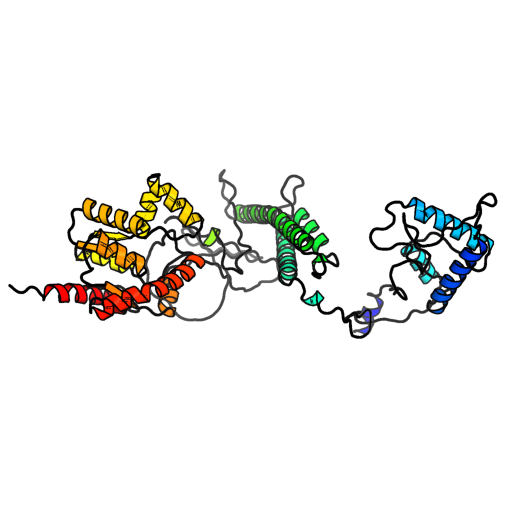6 48.325 1.00 83.19 498 VAL A N 1
ATOM 3991 C CA . VAL A 1 498 ? -24.434 -17.967 48.668 1.00 83.19 498 VAL A CA 1
ATOM 3992 C C . VAL A 1 498 ? -24.340 -17.219 50.002 1.00 83.19 498 VAL A C 1
ATOM 3994 O O . VAL A 1 498 ? -23.460 -17.522 50.805 1.00 83.19 498 VAL A O 1
ATOM 3997 N N . PHE A 1 499 ? -25.255 -16.284 50.282 1.00 85.94 499 PHE A N 1
ATOM 3998 C CA . PHE A 1 499 ? -25.266 -15.566 51.556 1.00 85.94 499 PHE A CA 1
ATOM 3999 C C . PHE A 1 499 ? -25.751 -16.431 52.732 1.00 85.94 499 PHE A C 1
ATOM 4001 O O . PHE A 1 499 ? -25.194 -16.320 53.821 1.00 85.94 499 PHE A O 1
ATOM 4008 N N . GLU A 1 500 ? -26.709 -17.342 52.536 1.00 87.69 500 GLU A N 1
ATOM 4009 C CA . GLU A 1 500 ? -27.073 -18.348 53.548 1.00 87.69 500 GLU A CA 1
ATOM 4010 C C . GLU A 1 500 ? -25.876 -19.246 53.904 1.00 87.69 500 GLU A C 1
ATOM 4012 O O . GLU A 1 500 ? -25.579 -19.447 55.083 1.00 87.69 500 GLU A O 1
ATOM 4017 N N . ALA A 1 501 ? -25.122 -19.711 52.900 1.00 86.25 501 ALA A N 1
ATOM 4018 C CA . ALA A 1 501 ? -23.896 -20.481 53.118 1.00 86.25 501 ALA A CA 1
ATOM 4019 C C . ALA A 1 501 ? -22.812 -19.668 53.853 1.00 86.25 501 ALA A C 1
ATOM 4021 O O . ALA A 1 501 ? -22.128 -20.198 54.729 1.00 86.25 501 ALA A O 1
ATOM 4022 N N . VAL A 1 502 ? -22.683 -18.370 53.553 1.00 85.31 502 VAL A N 1
ATOM 4023 C CA . VAL A 1 502 ? -21.820 -17.452 54.313 1.00 85.31 502 VAL A CA 1
ATOM 4024 C C . VAL A 1 502 ? -22.295 -17.339 55.763 1.00 85.31 502 VAL A C 1
ATOM 4026 O O . VAL A 1 502 ? -21.482 -17.520 56.666 1.00 85.31 502 VAL A O 1
ATOM 4029 N N . LYS A 1 503 ? -23.589 -17.103 56.022 1.00 87.56 503 LYS A N 1
ATOM 4030 C CA . LYS A 1 503 ? -24.121 -17.000 57.393 1.00 87.56 503 LYS A CA 1
ATOM 4031 C C . LYS A 1 503 ? -23.840 -18.255 58.218 1.00 87.56 503 LYS A C 1
ATOM 4033 O O . LYS A 1 503 ? -23.435 -18.114 59.368 1.00 87.56 503 LYS A O 1
ATOM 4038 N N . ALA A 1 504 ? -23.966 -19.445 57.623 1.00 86.88 504 ALA A N 1
ATOM 4039 C CA . ALA A 1 504 ? -23.658 -20.714 58.285 1.00 86.88 504 ALA A CA 1
ATOM 4040 C C . ALA A 1 504 ? -22.208 -20.788 58.810 1.00 86.88 504 ALA A C 1
ATOM 4042 O O . ALA A 1 504 ? -21.969 -21.351 59.880 1.00 86.88 504 ALA A O 1
ATOM 4043 N N . VAL A 1 505 ? -21.241 -20.177 58.108 1.00 84.44 505 VAL A N 1
ATOM 4044 C CA . VAL A 1 505 ? -19.854 -20.064 58.594 1.00 84.44 505 VAL A CA 1
ATOM 4045 C C . VAL A 1 505 ? -19.798 -19.218 59.864 1.00 84.44 505 VAL A C 1
ATOM 4047 O O . VAL A 1 505 ? -19.274 -19.686 60.873 1.00 84.44 505 VAL A O 1
ATOM 4050 N N . PHE A 1 506 ? -20.375 -18.013 59.842 1.00 78.44 506 PHE A N 1
ATOM 4051 C CA . PHE A 1 506 ? -20.352 -17.108 60.995 1.00 78.44 506 PHE A CA 1
ATOM 4052 C C . PHE A 1 506 ? -21.105 -17.690 62.202 1.00 78.44 506 PHE A C 1
ATOM 4054 O O . PHE A 1 506 ? -20.604 -17.595 63.320 1.00 78.44 506 PHE A O 1
ATOM 4061 N N . THR A 1 507 ? -22.249 -18.361 62.012 1.00 72.38 507 THR A N 1
ATOM 4062 C CA . THR A 1 507 ? -22.955 -19.029 63.122 1.00 72.38 507 THR A CA 1
ATOM 4063 C C . THR A 1 507 ? -22.149 -20.195 63.698 1.00 72.38 507 THR A C 1
ATOM 4065 O O . THR A 1 507 ? -22.076 -20.328 64.914 1.00 72.38 507 THR A O 1
ATOM 4068 N N . SER A 1 508 ? -21.452 -20.979 62.862 1.00 58.16 508 SER A N 1
ATOM 4069 C CA . SER A 1 508 ? -20.608 -22.092 63.336 1.00 58.16 508 SER A CA 1
ATOM 4070 C C . SER A 1 508 ? -19.377 -21.661 64.154 1.00 58.16 508 SER A C 1
ATOM 4072 O O . SER A 1 508 ? -18.843 -22.469 64.916 1.00 58.16 508 SER A O 1
ATOM 4074 N N . SER A 1 509 ? -18.932 -20.402 64.026 1.00 52.78 509 SER A N 1
ATOM 4075 C CA . SER A 1 509 ? -17.922 -19.806 64.918 1.00 52.78 509 SER A CA 1
ATOM 4076 C C . SER A 1 509 ? -18.518 -19.374 66.265 1.00 52.78 509 SER A C 1
ATOM 4078 O O . SER A 1 509 ? -17.846 -19.494 67.287 1.00 52.78 509 SER A O 1
ATOM 4080 N N . TYR A 1 510 ? -19.777 -18.918 66.300 1.00 45.47 510 TYR A N 1
ATOM 4081 C CA . TYR A 1 510 ? -20.431 -18.465 67.537 1.00 45.47 510 TYR A CA 1
ATOM 4082 C C . TYR A 1 510 ? -20.781 -19.605 68.510 1.00 45.47 510 TYR A C 1
ATOM 4084 O O . TYR A 1 510 ? -20.781 -19.380 69.718 1.00 45.47 510 TYR A O 1
ATOM 4092 N N . ASP A 1 511 ? -20.969 -20.837 68.025 1.00 38.78 511 ASP A N 1
ATOM 4093 C CA . ASP A 1 511 ? -21.180 -22.028 68.872 1.00 38.78 511 ASP A CA 1
ATOM 4094 C C . ASP A 1 511 ? -19.891 -22.547 69.557 1.00 38.78 511 ASP A C 1
ATOM 4096 O O . ASP A 1 511 ? -19.904 -23.580 70.231 1.00 38.78 511 ASP A O 1
ATOM 4100 N N . LYS A 1 512 ? -18.757 -21.841 69.418 1.00 38.91 512 LYS A N 1
ATOM 4101 C CA . LYS A 1 512 ? -17.487 -22.137 70.110 1.00 38.91 512 LYS A CA 1
ATOM 4102 C C . LYS A 1 512 ? -17.137 -21.105 71.185 1.00 38.91 512 LYS A C 1
ATOM 4104 O O . LYS A 1 512 ? -15.997 -20.653 71.270 1.00 38.91 512 LYS A O 1
ATOM 4109 N N . VAL A 1 513 ? -18.097 -20.798 72.055 1.00 30.83 513 VAL A N 1
ATOM 4110 C CA . VAL A 1 513 ? -17.834 -20.159 73.354 1.00 30.83 513 VAL A CA 1
ATOM 4111 C C . VAL A 1 513 ? -17.908 -21.226 74.454 1.00 30.83 513 VAL A C 1
ATOM 4113 O O . VAL A 1 513 ? -19.010 -21.618 74.841 1.00 30.83 513 VAL A O 1
ATOM 4116 N N . PRO A 1 514 ? -16.771 -21.723 74.979 1.00 35.78 514 PRO A N 1
ATOM 4117 C CA . PRO A 1 514 ? -16.745 -22.329 76.304 1.00 35.78 514 PRO A CA 1
ATOM 4118 C C . PRO A 1 514 ? -17.038 -21.246 77.351 1.00 35.78 514 PRO A C 1
ATOM 4120 O O . PRO A 1 514 ? -16.578 -20.112 77.203 1.00 35.78 514 PRO A O 1
ATOM 4123 N N . ALA A 1 515 ? -17.797 -21.610 78.384 1.00 32.09 515 ALA A N 1
ATOM 4124 C CA . ALA A 1 515 ? -18.007 -20.783 79.575 1.00 32.09 515 ALA A CA 1
ATOM 4125 C C . ALA A 1 515 ? -16.748 -20.704 80.459 1.00 32.09 515 ALA A C 1
ATOM 4127 O O . ALA A 1 515 ? -15.940 -21.661 80.408 1.00 32.09 515 ALA A O 1
#

Solvent-accessible surface area (backbone atoms only — not comparable to full-atom values): 31936 Å² total; per-residue (Å²): 121,70,76,72,52,58,75,79,72,68,78,92,80,88,78,68,96,82,65,70,45,38,63,92,68,59,54,44,54,86,92,50,85,36,78,75,80,33,80,52,89,90,47,83,79,61,37,51,69,61,54,42,50,52,50,53,52,56,51,53,59,54,41,74,80,40,80,71,101,64,82,85,78,43,82,48,56,90,87,58,63,86,54,44,65,49,39,50,60,45,52,53,48,49,35,51,53,32,47,71,69,54,88,54,84,62,74,93,79,49,77,60,60,50,49,52,54,59,56,72,65,72,69,90,76,86,89,86,76,84,85,80,79,84,45,60,89,54,92,93,45,61,68,61,62,45,82,54,32,53,54,69,57,41,48,49,54,52,53,50,54,55,47,53,54,41,32,50,53,36,33,58,74,59,56,83,55,96,88,55,70,50,57,58,57,33,51,52,29,52,56,58,37,65,38,85,42,46,48,30,39,74,52,57,73,71,54,54,50,49,53,52,48,39,40,52,54,10,46,58,40,26,48,54,28,36,25,58,22,51,37,52,69,48,49,81,71,67,75,70,90,64,97,67,80,81,63,83,60,82,84,58,91,42,54,91,77,60,44,33,67,88,57,47,51,88,65,54,102,88,55,76,81,84,53,82,75,84,78,78,56,101,59,96,80,86,57,69,78,85,78,49,67,60,54,81,38,70,53,62,71,63,50,52,53,51,46,31,76,74,72,69,33,48,78,43,42,60,69,55,55,54,52,50,39,39,72,68,66,40,76,66,13,52,52,49,50,51,34,54,75,71,72,45,83,77,59,46,65,60,58,41,50,54,49,52,49,53,49,66,74,63,80,61,93,45,75,44,65,43,85,55,66,46,32,64,67,34,43,54,42,37,39,67,74,71,68,55,75,78,85,61,44,85,40,75,44,60,54,68,71,54,22,49,51,43,37,56,67,71,63,73,78,87,55,31,46,61,83,82,84,81,87,90,83,88,83,89,74,84,83,85,81,86,44,61,60,56,64,76,92,79,91,83,88,90,86,89,88,82,89,84,88,80,69,101,74,35,46,71,67,51,48,54,50,46,52,53,46,48,62,51,23,45,64,46,51,50,53,37,41,79,67,70,24,52,44,80,39,66,36,74,52,59,75,64,61,35,46,54,57,50,49,52,54,58,53,64,58,65,78,70,68,82,132

Mean predicted aligned error: 17.54 Å

Secondary structure (DSSP, 8-state):
-HHHHHTTS-------SS-SSPSTT---STT--SPP----TTSS---HHHHHHHHHHHHHHHHTTSSSS--------TT--TTHHHHHHHHHHHHHHHHHH-SS------HHHHHHHHHHTT-------S---S-BSSTT-BTTGGGTSSHHHHHHHHHHHHHHHHHHHHHHHH---TTS--SHHHHHHHHHTTSTTTTTT-S-HHHHHHHHHHHHHHHHHHHHHHHHHHHHHHHHHH---S-PPPP-----TTGGGT--HHHHS---TT----------SSS--------------S-HHHHHHHHHHHH-PEEEEHHHHHHHHHHTT-HHHHHHHHHHHTTPPPPHHHHHHHHHHHHHHH--S-EEEES---SHHHHHHHHHHH----S-EEEEE--HHHHHHHHHHHT----------S-------SSS-----------------------TT--HHHHHHHHHHHHHHHHHHHHHHHTT-EEEEETTS-HHHHHHHHHHHHHHHHT----

Nearest PDB structures (foldseek):
  6b9p-assembly1_B  TM=9.467E-01  e=3.189E-23  Canavalia ensiformis
  6b9o-assembly1_A  TM=9.349E-01  e=1.841E-23  Canavalia ensiformis
  6b9p-assembly1_A  TM=9.318E-01  e=1.945E-23  Canavalia ensiformis
  6b9o-assembly1_B  TM=9.401E-01  e=3.369E-23  Canavalia ensiformis
  4pzl-assembly2_D  TM=6.598E-01  e=3.807E-08  Francisella tularensis subsp. tularensis SCHU S4